Protein 4F0H (pdb70)

Foldseek 3Di:
DQLVVQQEALPDDADLQKKKWKKKFQFDPPDDPSVRLSCLQCVLWVPDDDDDPVCVVDPNNLRGKHFHDWAQDDPDNRIIITMIIHHNVQADAADPVRVCCSNVNDSQVDDRTPAMETQAMARRLVSLVSFQFALQFLVNVCVVFVHDLFAAAEEDPPLDQDELQRSLVLQLLQLLLAHQEYERDQPDAADVNYGQPSNLVSNLVSQVVSCVNHVTRHAYARELEDQDLVSSVVNVVVCLVSPGQEYEYECVVDQVSLLVVSVVCSVRNHAYEYEDPPVCVAQPDPGHHYHVLNVLLSNRRSHHAEYAQEFCDAPGVDDLLLSVLSQCSQQPQWDDADVSNSRHDTYGSNPRHGHQYEYDHGDELQCLLVRCVRVNGRHYYYYDCQQQVQVVGNSLSNNLNNLSRVLLSVCVVVVDPCNVCVNVSLVVSPVVPSNVSSCVVCVVPD/DQDPDFDQSVPPQADLVRVQVVVVVLVVLQWFKWKFWAAFPPPVPPDGHTQPDTHGPDDHCVVVSVSVVVCCVVCVAIWMKMWTADCPPPGRGTDGIHTNHHHPDFPAWDWDWDQDPDRDTDIDIGGVQVVDPPVPGD

Organism: Galdieria sulphuraria (NCBI:txid130081)

Sequence (584 aa):
PYAKMGYWNPDYQVKDTDVLALFRVTPQPGVDPIEAAAAVAGESSTATWTVVWTDLLTAADLYRAKAYKVDQVPNNPEQYFAYIAYELDLFEEGSIANLTASIIGNVFGFKAVKALRLEDMRLPFAYIKTFQGPATGVILERERLDKFGRPLLGTTKPKLGLSGKNYGRVVYEALKGGLDFVKDDENINSQPFMRWRERYLFVMEAVNKAAAATGEVKGHYLNVTAATMEEMYARAQLAKELGSVIIMIDLVIGYTAIQTMAKWARDNDMMILHLHRAGNSTYSRQKNHGMMNFRVICKWMRMMAGVDHIHAGTVVGKLEGDPIITRGFYKTLLLPKLERNLQEGLFFDMDWASLRKVMPVASGGIHAGQMHQLIHYLGEDVVLQFGGGTIGHPDGIQSGATANRVALEAMILARNENRDFLTEGPEILREAAKNGALRTALDLWKDITMRITQGTFSFLPDLTDEQIKKQIDYMISKKLAIGIEYTNDIHPRNSFWEMWGLPLFEVTDPAPVLFEINACRKAKSNFYIKVVGFSSERGIESTIISFIVNRPKHEPGFNLIRQEDKSRSIKYSIQAYETYKPEDQRY

Nearest PDB structures (foldseek):
  4f0h-assembly1_A  TM=1.002E+00  e=2.678E-92  Galdieria sulphuraria
  8bdb-assembly1_M  TM=9.940E-01  e=6.859E-79  Griffithsia monilis
  8bdb-assembly1_A  TM=9.940E-01  e=2.343E-78  Griffithsia monilis
  5oya-assembly1_E  TM=9.936E-01  e=2.549E-76  Chaetoceros socialis
  5n9z-assembly1_H  TM=9.935E-01  e=4.455E-76  Thalassiosira hyalina

Solvent-accessible surface area: 24991 Å² total

InterPro domains:
  IPR000685 Ribulose bisphosphate carboxylase, large subunit, C-terminal [PF00016] (164-470)
  IPR017443 Ribulose bisphosphate carboxylase, large subunit, ferrodoxin-like N-terminal [PF02788] (33-153)
  IPR020878 Ribulose bisphosphate carboxylase, large chain, active site [PS00157] (205-213)
  IPR020888 Ribulose bisphosphate carboxylase large subunit, type I [MF_01338] (17-483)
  IPR020888 Ribulose bisphosphate carboxylase large subunit, type I [cd08212] (32-481)
  IPR033966 RuBisCO [PTHR42704] (21-481)
  IPR033966 RuBisCO [SFLDS00014] (21-472)
  IPR036376 Ribulose bisphosphate carboxylase, large subunit, C-terminal domain superfamily [G3DSA:3.20.20.110] (159-488)
  IPR036376 Ribulose bisphosphate carboxylase, large subunit, C-terminal domain superfamily [SSF51649] (159-485)
  IPR036422 RuBisCO large subunit, N-terminal domain superfamily [G3DSA:3.30.70.150] (16-156)
  IPR036422 RuBisCO large subunit, N-terminal domain superfamily [SSF54966] (17-158)

Structure (mmCIF, N/CA/C/O backbone):
data_4F0H
#
_entry.id   4F0H
#
_cell.length_a   136.440
_cell.length_b   136.440
_cell.length_c   121.670
_cell.angle_alpha   90.00
_cell.angle_beta   90.00
_cell.angle_gamma   90.00
#
_symmetry.space_group_name_H-M   'I 4 2 2'
#
loop_
_entity.id
_entity.type
_entity.pdbx_description
1 polymer 'Ribulose bisphosphate carboxylase large chain'
2 polymer 'Ribulose bisphosphate carboxylase small chain'
3 non-polymer 'OXYGEN MOLECULE'
4 non-polymer 'PHOSPHATE ION'
5 water water
#
loop_
_atom_site.group_PDB
_atom_site.id
_atom_site.type_symbol
_atom_site.label_atom_id
_atom_site.label_alt_id
_atom_site.label_comp_id
_atom_site.label_asym_id
_atom_site.label_entity_id
_atom_site.label_seq_id
_atom_site.pdbx_PDB_ins_code
_atom_site.Cartn_x
_atom_site.Cartn_y
_atom_site.Cartn_z
_atom_site.occupancy
_atom_site.B_iso_or_equiv
_atom_site.auth_seq_id
_atom_site.auth_comp_id
_atom_site.auth_asym_id
_atom_site.auth_atom_id
_atom_site.pdbx_PDB_model_num
ATOM 1 N N . PRO A 1 27 ? 18.254 54.186 -22.797 1.00 53.35 27 PRO A N 1
ATOM 2 C CA . PRO A 1 27 ? 17.690 52.844 -22.682 1.00 53.37 27 PRO A CA 1
ATOM 3 C C . PRO A 1 27 ? 18.564 51.908 -21.783 1.00 53.24 27 PRO A C 1
ATOM 4 O O . PRO A 1 27 ? 19.115 50.895 -22.257 1.00 50.82 27 PRO A O 1
ATOM 8 N N . TYR A 1 28 ? 18.669 52.246 -20.493 1.00 51.56 28 TYR A N 1
ATOM 9 C CA . TYR A 1 28 ? 19.634 51.581 -19.613 1.00 49.67 28 TYR A CA 1
ATOM 10 C C . TYR A 1 28 ? 19.310 50.171 -19.219 1.00 49.67 28 TYR A C 1
ATOM 11 O O . TYR A 1 28 ? 20.210 49.351 -19.134 1.00 49.06 28 TYR A O 1
ATOM 20 N N . ALA A 1 29 ? 18.050 49.891 -18.904 1.00 51.47 29 ALA A N 1
ATOM 21 C CA . ALA A 1 29 ? 17.682 48.537 -18.506 1.00 53.36 29 ALA A CA 1
ATOM 22 C C . ALA A 1 29 ? 17.975 47.509 -19.632 1.00 55.69 29 ALA A C 1
ATOM 23 O O . ALA A 1 29 ? 18.325 46.348 -19.356 1.00 54.71 29 ALA A O 1
ATOM 25 N N . LYS A 1 30 ? 17.880 47.950 -20.892 1.00 57.81 30 LYS A N 1
ATOM 26 C CA . LYS A 1 30 ? 18.193 47.083 -22.040 1.00 58.58 30 LYS A CA 1
ATOM 27 C C . LYS A 1 30 ? 19.679 47.066 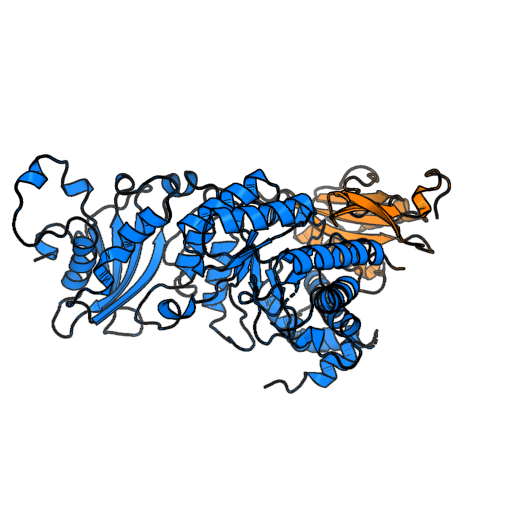-22.450 1.00 59.58 30 LYS A C 1
ATOM 28 O O . LYS A 1 30 ? 20.098 46.211 -23.248 1.00 60.58 30 LYS A O 1
ATOM 34 N N . MET A 1 31 ? 20.469 47.989 -21.895 1.00 57.64 31 MET A N 1
ATOM 35 C CA . MET A 1 31 ? 21.885 48.140 -22.253 1.00 55.15 31 MET A CA 1
ATOM 36 C C . MET A 1 31 ? 22.839 47.285 -21.379 1.00 52.87 31 MET A C 1
ATOM 37 O O . MET A 1 31 ? 24.071 47.334 -21.543 1.00 52.41 31 MET A O 1
ATOM 42 N N . GLY A 1 32 ? 22.267 46.493 -20.469 1.00 49.92 32 GLY A N 1
ATOM 43 C CA . GLY A 1 32 ? 23.051 45.624 -19.575 1.00 48.05 32 GLY A CA 1
ATOM 44 C C . GLY A 1 32 ? 23.191 46.128 -18.132 1.00 47.25 32 GLY A C 1
ATOM 45 O O . GLY A 1 32 ? 23.843 45.486 -17.291 1.00 48.93 32 GLY A O 1
ATOM 46 N N . TYR A 1 33 ? 22.588 47.272 -17.811 1.00 41.14 33 TYR A N 1
ATOM 47 C CA . TYR A 1 33 ? 22.858 47.862 -16.492 1.00 37.32 33 TYR A CA 1
ATOM 48 C C . TYR A 1 33 ? 21.893 47.411 -15.436 1.00 34.87 33 TYR A C 1
ATOM 49 O O . TYR A 1 33 ? 22.082 47.729 -14.271 1.00 30.07 33 TYR A O 1
ATOM 58 N N . TRP A 1 34 ? 20.864 46.675 -15.852 1.00 33.60 34 TRP A N 1
ATOM 59 C CA . TRP A 1 34 ? 19.937 46.054 -14.903 1.00 31.12 34 TRP A CA 1
ATOM 60 C C . TRP A 1 34 ? 20.124 44.538 -15.038 1.00 31.46 34 TRP A C 1
ATOM 61 O O . TRP A 1 34 ? 20.084 43.982 -16.151 1.00 31.44 34 TRP A O 1
ATOM 72 N N . ASN A 1 35 ? 20.382 43.876 -13.924 1.00 27.15 35 ASN A N 1
ATOM 73 C CA . ASN A 1 35 ? 20.559 42.428 -13.910 1.00 29.57 35 ASN A CA 1
ATOM 74 C C . ASN A 1 35 ? 20.111 41.824 -12.583 1.00 28.32 35 ASN A C 1
ATOM 75 O O . ASN A 1 35 ? 20.903 41.700 -11.658 1.00 31.73 35 ASN A O 1
ATOM 80 N N . PRO A 1 36 ? 18.830 41.472 -12.467 1.00 27.96 36 PRO A N 1
ATOM 81 C CA . PRO A 1 36 ? 18.384 40.957 -11.190 1.00 23.22 36 PRO A CA 1
ATOM 82 C C . PRO A 1 36 ? 18.984 39.621 -10.985 1.00 24.69 36 PRO A C 1
ATOM 83 O O . PRO A 1 36 ? 18.847 39.040 -9.912 1.00 25.24 36 PRO A O 1
ATOM 87 N N . ASP A 1 37 ? 19.677 39.107 -11.982 1.00 27.24 37 ASP A N 1
ATOM 88 C CA . ASP A 1 37 ? 20.269 37.786 -11.755 1.00 30.35 37 ASP A CA 1
ATOM 89 C C . ASP A 1 37 ? 21.701 37.864 -11.273 1.00 31.36 37 ASP A C 1
ATOM 90 O O . ASP A 1 37 ? 22.178 36.931 -10.614 1.00 32.28 37 ASP A O 1
ATOM 95 N N . TYR A 1 38 ? 22.364 38.985 -11.559 1.00 25.25 38 TYR A N 1
ATOM 96 C CA . TYR A 1 38 ? 23.749 39.160 -11.183 1.00 22.02 38 TYR A CA 1
ATOM 97 C C . TYR A 1 38 ? 24.056 38.565 -9.821 1.00 20.83 38 TYR A C 1
ATOM 98 O O . TYR A 1 38 ? 23.334 38.797 -8.860 1.00 23.72 38 TYR A O 1
ATOM 107 N N . GLN A 1 39 ? 25.150 37.828 -9.727 1.00 19.65 39 GLN A N 1
ATOM 108 C CA . GLN A 1 39 ? 25.586 37.246 -8.452 1.00 21.35 39 GLN A CA 1
ATOM 109 C C . GLN A 1 39 ? 26.688 38.076 -7.758 1.00 19.59 39 GLN A C 1
ATOM 110 O O . GLN A 1 39 ? 27.821 38.155 -8.249 1.00 18.37 39 GLN A O 1
ATOM 116 N N . VAL A 1 40 ? 26.415 38.629 -6.587 1.00 18.78 40 VAL A N 1
ATOM 117 C CA . VAL A 1 40 ? 27.420 39.536 -6.022 1.00 20.11 40 VAL A CA 1
ATOM 118 C C . VAL A 1 40 ? 28.633 38.761 -5.524 1.00 18.12 40 VAL A C 1
ATOM 119 O O . VAL A 1 40 ? 28.479 37.671 -4.971 1.00 19.97 40 VAL A O 1
ATOM 123 N N . LYS A 1 41 ? 29.839 39.287 -5.780 1.00 15.84 41 LYS A N 1
ATOM 124 C CA . LYS A 1 41 ? 31.053 38.626 -5.359 1.00 10.70 41 LYS A CA 1
ATOM 125 C C . LYS A 1 41 ? 31.574 39.275 -4.066 1.00 12.60 41 LYS A C 1
ATOM 126 O O . LYS A 1 41 ? 31.201 40.406 -3.733 1.00 14.05 41 LYS A O 1
ATOM 132 N N . ASP A 1 42 ? 32.443 38.577 -3.353 1.00 6.71 42 ASP A N 1
ATOM 133 C CA . ASP A 1 42 ? 33.023 39.083 -2.119 1.00 12.78 42 ASP A CA 1
ATOM 134 C C . ASP A 1 42 ? 33.936 40.252 -2.382 1.00 13.99 42 ASP A C 1
ATOM 135 O O . ASP A 1 42 ? 34.224 41.002 -1.474 1.00 13.71 42 ASP A O 1
ATOM 140 N N . THR A 1 43 ? 34.411 40.388 -3.614 1.00 9.91 43 THR A N 1
ATOM 141 C CA . THR A 1 43 ? 35.297 41.476 -3.927 1.00 11.35 43 THR A CA 1
ATOM 142 C C . THR A 1 43 ? 34.541 42.720 -4.434 1.00 8.14 43 THR A C 1
ATOM 143 O O . THR A 1 43 ? 35.181 43.754 -4.703 1.00 7.14 43 THR A O 1
ATOM 147 N N . ASP A 1 44 ? 33.223 42.644 -4.599 1.00 4.09 44 ASP A N 1
ATOM 148 C CA . ASP A 1 44 ? 32.513 43.741 -5.302 1.00 7.13 44 ASP A CA 1
ATOM 149 C C . ASP A 1 44 ? 32.324 44.879 -4.287 1.00 6.97 44 ASP A C 1
ATOM 150 O O . ASP A 1 44 ? 32.074 44.611 -3.093 1.00 6.28 44 ASP A O 1
ATOM 155 N N . VAL A 1 45 ? 32.455 46.130 -4.735 1.00 9.39 45 VAL A N 1
ATOM 156 C CA . VAL A 1 45 ? 31.990 47.298 -3.984 1.00 6.80 45 VAL A CA 1
ATOM 157 C C . VAL A 1 45 ? 30.460 47.456 -4.204 1.00 9.60 45 VAL A C 1
ATOM 158 O O . VAL A 1 45 ? 29.987 47.420 -5.343 1.00 6.51 45 VAL A O 1
ATOM 162 N N . LEU A 1 46 ? 29.671 47.599 -3.137 1.00 4.62 46 LEU A N 1
ATOM 163 C CA . LEU A 1 46 ? 28.239 47.641 -3.363 1.00 2.71 46 LEU A CA 1
ATOM 164 C C . LEU A 1 46 ? 27.759 48.942 -2.763 1.00 8.30 46 LEU A C 1
ATOM 165 O O . LEU A 1 46 ? 28.259 49.379 -1.724 1.00 2.66 46 LEU A O 1
ATOM 170 N N . ALA A 1 47 ? 26.853 49.595 -3.464 1.00 8.74 47 ALA A N 1
ATOM 171 C CA . ALA A 1 47 ? 26.259 50.841 -3.006 1.00 9.97 47 ALA A CA 1
ATOM 172 C C . ALA A 1 47 ? 24.740 50.667 -2.872 1.00 7.66 47 ALA A C 1
ATOM 173 O O . ALA A 1 47 ? 24.139 49.912 -3.622 1.00 12.87 47 ALA A O 1
ATOM 175 N N . LEU A 1 48 ? 24.159 51.301 -1.847 1.00 11.24 48 LEU A N 1
ATOM 176 C CA . LEU A 1 48 ? 22.735 51.381 -1.613 1.00 10.43 48 LEU A CA 1
ATOM 177 C C . LEU A 1 48 ? 22.252 52.851 -1.737 1.00 13.31 48 LEU A C 1
ATOM 178 O O . LEU A 1 48 ? 22.634 53.721 -0.970 1.00 16.01 48 LEU A O 1
ATOM 183 N N . PHE A 1 49 ? 21.452 53.113 -2.754 1.00 13.36 49 PHE A N 1
ATOM 184 C CA . PHE A 1 49 ? 21.021 54.483 -3.058 1.00 11.73 49 PHE A CA 1
ATOM 185 C C . PHE A 1 49 ? 19.568 54.547 -2.730 1.00 14.51 49 PHE A C 1
ATOM 186 O O . PHE A 1 49 ? 18.833 53.594 -2.996 1.00 11.80 49 PHE A O 1
ATOM 194 N N . ARG A 1 50 ? 19.137 55.679 -2.178 1.00 14.69 50 ARG A N 1
ATOM 195 C CA . ARG A 1 50 ? 17.756 55.918 -1.992 1.00 16.27 50 ARG A CA 1
ATOM 196 C C . ARG A 1 50 ? 17.327 56.752 -3.189 1.00 18.49 50 ARG A C 1
ATOM 197 O O . ARG A 1 50 ? 17.777 57.882 -3.356 1.00 15.28 50 ARG A O 1
ATOM 205 N N . VAL A 1 51 ? 16.459 56.185 -4.012 1.00 18.22 51 VAL A N 1
ATOM 206 C CA . VAL A 1 51 ? 16.137 56.758 -5.340 1.00 21.55 51 VAL A CA 1
ATOM 207 C C . VAL A 1 51 ? 14.723 57.289 -5.446 1.00 19.52 51 VAL A C 1
ATOM 208 O O . VAL A 1 51 ? 13.770 56.621 -5.031 1.00 20.21 51 VAL A O 1
ATOM 212 N N . THR A 1 52 ? 14.594 58.514 -5.941 1.00 23.66 52 THR A N 1
ATOM 213 C CA . THR A 1 52 ? 13.274 59.121 -6.179 1.00 24.21 52 THR A CA 1
ATOM 214 C C . THR A 1 52 ? 13.119 59.442 -7.660 1.00 24.84 52 THR A C 1
ATOM 215 O O . THR A 1 52 ? 13.496 60.530 -8.115 1.00 23.03 52 THR A O 1
ATOM 219 N N . PRO A 1 53 ? 12.509 58.514 -8.392 1.00 27.11 53 PRO A N 1
ATOM 220 C CA . PRO A 1 53 ? 12.347 58.654 -9.831 1.00 29.77 53 PRO A CA 1
ATOM 221 C C . PRO A 1 53 ? 11.466 59.871 -10.230 1.00 30.67 53 PRO A C 1
ATOM 222 O O . PRO A 1 53 ? 10.710 60.424 -9.413 1.00 29.12 53 PRO A O 1
ATOM 226 N N . GLN A 1 54 ? 11.615 60.290 -11.476 1.00 33.41 54 GLN A N 1
ATOM 227 C CA . GLN A 1 54 ? 10.838 61.369 -12.038 1.00 34.97 54 GLN A CA 1
ATOM 228 C C . GLN A 1 54 ? 9.442 60.787 -12.238 1.00 36.99 54 GLN A C 1
ATOM 229 O O . GLN A 1 54 ? 9.331 59.595 -12.553 1.00 33.19 54 GLN A O 1
ATOM 235 N N . PRO A 1 55 ? 8.379 61.614 -12.045 1.00 39.22 55 PRO A N 1
ATOM 236 C CA . PRO A 1 55 ? 6.968 61.182 -11.994 1.00 40.12 55 PRO A CA 1
ATOM 237 C C . PRO A 1 55 ? 6.608 60.040 -12.934 1.00 39.68 55 PRO A C 1
ATOM 238 O O . PRO A 1 55 ? 5.903 59.102 -12.528 1.00 43.21 55 PRO A O 1
ATOM 242 N N . GLY A 1 56 ? 7.102 60.086 -14.162 1.00 38.15 56 GLY A N 1
ATOM 243 C CA . GLY A 1 56 ? 6.770 59.039 -15.104 1.00 38.80 56 GLY A CA 1
ATOM 244 C C . GLY A 1 56 ? 7.639 57.800 -15.113 1.00 43.30 56 GLY A C 1
ATOM 245 O O . GLY A 1 56 ? 7.157 56.710 -15.460 1.00 44.07 56 GLY A O 1
ATOM 246 N N . VAL A 1 57 ? 8.914 57.937 -14.728 1.00 43.31 57 VAL A N 1
ATOM 247 C CA . VAL A 1 57 ? 9.901 56.885 -14.979 1.00 42.59 57 VAL A CA 1
ATOM 248 C C . VAL A 1 57 ? 9.837 55.689 -14.029 1.00 41.06 57 VAL A C 1
ATOM 249 O O . VAL A 1 57 ? 9.559 55.834 -12.845 1.00 43.89 57 VAL A O 1
ATOM 253 N N . ASP A 1 58 ? 10.073 54.504 -14.574 1.00 37.75 58 ASP A N 1
ATOM 254 C CA . ASP A 1 58 ? 9.938 53.246 -13.860 1.00 37.91 58 ASP A CA 1
ATOM 255 C C . ASP A 1 58 ? 11.111 53.048 -12.887 1.00 38.33 58 ASP A C 1
ATOM 256 O O . ASP A 1 58 ? 12.247 53.427 -13.180 1.00 39.84 58 ASP A O 1
ATOM 261 N N . PRO A 1 59 ? 10.839 52.457 -11.726 1.00 34.64 59 PRO A N 1
ATOM 262 C CA . PRO A 1 59 ? 11.881 52.182 -10.731 1.00 35.71 59 PRO A CA 1
ATOM 263 C C . PRO A 1 59 ? 13.111 51.473 -11.295 1.00 34.68 59 PRO A C 1
ATOM 264 O O . PRO A 1 59 ? 14.230 51.966 -11.139 1.00 31.41 59 PRO A O 1
ATOM 268 N N . ILE A 1 60 ? 12.905 50.331 -11.939 1.00 34.86 60 ILE A N 1
ATOM 269 C CA . ILE A 1 60 ? 13.989 49.629 -12.608 1.00 33.07 60 ILE A CA 1
ATOM 270 C C . ILE A 1 60 ? 14.762 50.524 -13.611 1.00 33.91 60 ILE A C 1
ATOM 271 O O . ILE A 1 60 ? 16.007 50.460 -13.740 1.00 27.15 60 ILE A O 1
ATOM 276 N N . GLU A 1 61 ? 14.043 51.388 -14.314 1.00 32.54 61 GLU A N 1
ATOM 277 C CA . GLU A 1 61 ? 14.740 52.253 -15.258 1.00 31.26 61 GLU A CA 1
ATOM 278 C C . GLU A 1 61 ? 15.583 53.297 -14.531 1.00 28.80 61 GLU A C 1
ATOM 279 O O . GLU A 1 61 ? 16.698 53.635 -14.956 1.00 28.85 61 GLU A O 1
ATOM 285 N N . ALA A 1 62 ? 15.038 53.815 -13.438 1.00 28.07 62 ALA A N 1
ATOM 286 C CA . ALA A 1 62 ? 15.758 54.733 -12.538 1.00 28.96 62 ALA A CA 1
ATOM 287 C C . ALA A 1 62 ? 17.054 54.090 -11.988 1.00 27.94 62 ALA A C 1
ATOM 288 O O . ALA A 1 62 ? 18.153 54.682 -12.033 1.00 30.11 62 ALA A O 1
ATOM 290 N N . ALA A 1 63 ? 16.912 52.879 -11.483 1.00 23.82 63 ALA A N 1
ATOM 291 C CA . ALA A 1 63 ? 18.012 52.159 -10.901 1.00 25.33 63 ALA A CA 1
ATOM 292 C C . ALA A 1 63 ? 19.117 51.951 -11.949 1.00 24.96 63 ALA A C 1
ATOM 293 O O . ALA A 1 63 ? 20.291 52.325 -11.753 1.00 26.57 63 ALA A O 1
ATOM 295 N N . ALA A 1 64 ? 18.734 51.368 -13.079 1.00 24.84 64 ALA A N 1
ATOM 296 C CA . ALA A 1 64 ? 19.667 51.141 -14.179 1.00 21.53 64 ALA A CA 1
ATOM 297 C C . ALA A 1 64 ? 20.342 52.457 -14.630 1.00 22.32 64 ALA A C 1
ATOM 298 O O . ALA A 1 64 ? 21.541 52.487 -14.968 1.00 25.17 64 ALA A O 1
ATOM 300 N N . ALA A 1 65 ? 19.581 53.537 -14.671 1.00 20.59 65 ALA A N 1
ATOM 301 C CA . ALA A 1 65 ? 20.148 54.810 -15.054 1.00 21.83 65 ALA A CA 1
ATOM 302 C C . ALA A 1 65 ? 21.286 55.240 -14.104 1.00 21.08 65 ALA A C 1
ATOM 303 O O . ALA A 1 65 ? 22.316 55.762 -14.547 1.00 24.52 65 ALA A O 1
ATOM 305 N N . VAL A 1 66 ? 21.084 55.045 -12.806 1.00 20.20 66 VAL A N 1
ATOM 306 C CA . VAL A 1 66 ? 22.098 55.415 -11.825 1.00 18.42 66 VAL A CA 1
ATOM 307 C C . VAL A 1 66 ? 23.351 54.550 -11.990 1.00 17.45 66 VAL A C 1
ATOM 308 O O . VAL A 1 66 ? 24.471 55.069 -11.894 1.00 19.91 66 VAL A O 1
ATOM 312 N N . ALA A 1 67 ? 23.177 53.260 -12.260 1.00 18.39 67 ALA A N 1
ATOM 313 C CA . ALA A 1 67 ? 24.325 52.338 -12.505 1.00 22.30 67 ALA A CA 1
ATOM 314 C C . ALA A 1 67 ? 25.095 52.764 -13.725 1.00 23.04 67 ALA A C 1
ATOM 315 O O . ALA A 1 67 ? 26.300 52.974 -13.650 1.00 22.71 67 ALA A O 1
ATOM 317 N N . GLY A 1 68 ? 24.364 52.899 -14.834 1.00 26.43 68 GLY A N 1
ATOM 318 C CA . GLY A 1 68 ? 24.869 53.306 -16.135 1.00 27.82 68 GLY A CA 1
ATOM 319 C C . GLY A 1 68 ? 25.570 54.633 -16.056 1.00 33.76 68 GLY A C 1
ATOM 320 O O . GLY A 1 68 ? 26.733 54.744 -16.441 1.00 34.67 68 GLY A O 1
ATOM 321 N N . GLU A 1 69 ? 24.901 55.631 -15.502 1.00 37.68 69 GLU A N 1
ATOM 322 C CA . GLU A 1 69 ? 25.446 57.001 -15.502 1.00 43.14 69 GLU A CA 1
ATOM 323 C C . GLU A 1 69 ? 26.730 57.166 -14.695 1.00 44.29 69 GLU A C 1
ATOM 324 O O . GLU A 1 69 ? 27.502 58.130 -14.891 1.00 44.37 69 GLU A O 1
ATOM 330 N N . SER A 1 70 ? 26.965 56.232 -13.781 1.00 44.32 70 SER A N 1
ATOM 331 C CA . SER A 1 70 ? 28.191 56.298 -12.977 1.00 44.40 70 SER A CA 1
ATOM 332 C C . SER A 1 70 ? 29.235 55.254 -13.406 1.00 44.36 70 SER A C 1
ATOM 333 O O . SER A 1 70 ? 30.247 55.087 -12.729 1.00 46.54 70 SER A O 1
ATOM 336 N N . SER A 1 71 ? 29.012 54.555 -14.517 1.00 42.27 71 SER A N 1
ATOM 337 C CA . SER A 1 71 ? 30.002 53.567 -14.962 1.00 41.53 71 SER A CA 1
ATOM 338 C C . SER A 1 71 ? 30.364 53.830 -16.397 1.00 44.44 71 SER A C 1
ATOM 339 O O . SER A 1 71 ? 31.149 54.718 -16.676 1.00 47.99 71 SER A O 1
ATOM 342 N N . THR A 1 72 ? 29.779 53.079 -17.309 1.00 47.88 72 THR A N 1
ATOM 343 C CA . THR A 1 72 ? 30.061 53.281 -18.713 1.00 51.73 72 THR A CA 1
ATOM 344 C C . THR A 1 72 ? 28.794 53.832 -19.346 1.00 56.01 72 THR A C 1
ATOM 345 O O . THR A 1 72 ? 27.964 53.106 -19.891 1.00 57.92 72 THR A O 1
ATOM 349 N N . ALA A 1 73 ? 28.634 55.146 -19.217 1.00 61.75 73 ALA A N 1
ATOM 350 C CA . ALA A 1 73 ? 27.361 55.797 -19.544 1.00 64.87 73 ALA A CA 1
ATOM 351 C C . ALA A 1 73 ? 27.383 56.548 -20.873 1.00 66.84 73 ALA A C 1
ATOM 352 O O . ALA A 1 73 ? 27.146 57.754 -20.878 1.00 67.69 73 ALA A O 1
ATOM 354 N N . THR A 1 74 ? 27.659 55.885 -21.998 1.00 69.60 74 THR A N 1
ATOM 355 C CA . THR A 1 74 ? 27.722 56.646 -23.277 1.00 72.04 74 THR A CA 1
ATOM 356 C C . THR A 1 74 ? 26.381 56.613 -24.004 1.00 71.96 74 THR A C 1
ATOM 357 O O . THR A 1 74 ? 25.689 55.594 -23.967 1.00 70.27 74 THR A O 1
ATOM 361 N N . TRP A 1 75 ? 26.029 57.722 -24.665 1.00 72.97 75 TRP A N 1
ATOM 362 C CA . TRP A 1 75 ? 24.652 57.913 -25.188 1.00 72.96 75 TRP A CA 1
ATOM 363 C C . TRP A 1 75 ? 24.361 57.476 -26.663 1.00 72.92 75 TRP A C 1
ATOM 364 O O . TRP A 1 75 ? 23.192 57.391 -27.061 1.00 72.62 75 TRP A O 1
ATOM 375 N N . THR A 1 76 ? 25.414 57.198 -27.446 1.00 72.19 76 THR A N 1
ATOM 376 C CA . THR A 1 76 ? 25.300 56.456 -28.728 1.00 71.36 76 THR A CA 1
ATOM 377 C C . THR A 1 76 ? 26.033 55.103 -28.559 1.00 70.12 76 THR A C 1
ATOM 378 O O . THR A 1 76 ? 26.422 54.737 -27.435 1.00 71.05 76 THR A O 1
ATOM 382 N N . VAL A 1 77 ? 26.199 54.351 -29.651 1.00 66.63 77 VAL A N 1
ATOM 383 C CA . VAL A 1 77 ? 27.061 53.159 -29.638 1.00 61.85 77 VAL A CA 1
ATOM 384 C C . VAL A 1 77 ? 28.531 53.589 -29.896 1.00 57.24 77 VAL A C 1
ATOM 385 O O . VAL A 1 77 ? 28.791 54.489 -30.703 1.00 54.94 77 VAL A O 1
ATOM 389 N N . VAL A 1 78 ? 29.475 52.980 -29.182 1.00 51.45 78 VAL A N 1
ATOM 390 C CA . VAL A 1 78 ? 30.893 53.228 -29.430 1.00 45.59 78 VAL A CA 1
ATOM 391 C C . VAL A 1 78 ? 31.614 51.874 -29.707 1.00 40.79 78 VAL A C 1
ATOM 392 O O . VAL A 1 78 ? 31.440 50.905 -28.961 1.00 42.40 78 VAL A O 1
ATOM 396 N N . TRP A 1 79 ? 32.403 51.803 -30.778 1.00 33.68 79 TRP A N 1
ATOM 397 C CA . TRP A 1 79 ? 33.118 50.560 -31.155 1.00 28.57 79 TRP A CA 1
ATOM 398 C C . TRP A 1 79 ? 34.377 50.344 -30.331 1.00 24.97 79 TRP A C 1
ATOM 399 O O . TRP A 1 79 ? 34.945 49.219 -30.307 1.00 20.09 79 TRP A O 1
ATOM 410 N N . THR A 1 80 ? 34.834 51.422 -29.687 1.00 19.56 80 THR A N 1
ATOM 411 C CA . THR A 1 80 ? 36.034 51.345 -28.851 1.00 16.49 80 THR A CA 1
ATOM 412 C C . THR A 1 80 ? 35.783 50.469 -27.583 1.00 15.47 80 THR A C 1
ATOM 413 O O . THR A 1 80 ? 36.740 49.906 -27.040 1.00 14.20 80 THR A O 1
ATOM 417 N N . ASP A 1 81 ? 34.516 50.357 -27.150 1.00 13.31 81 ASP A N 1
ATOM 418 C CA . ASP A 1 81 ? 34.128 49.410 -26.069 1.00 16.97 81 ASP A CA 1
ATOM 419 C C . ASP A 1 81 ? 34.593 47.994 -26.327 1.00 16.98 81 ASP A C 1
ATOM 420 O O . ASP A 1 81 ? 35.110 47.325 -25.431 1.00 19.53 81 ASP A O 1
ATOM 425 N N . LEU A 1 82 ? 34.440 47.553 -27.576 1.00 13.40 82 LEU A N 1
ATOM 426 C CA . LEU A 1 82 ? 34.838 46.232 -27.957 1.00 12.93 82 LEU A CA 1
ATOM 427 C C . LEU A 1 82 ? 36.313 45.948 -27.927 1.00 10.19 82 LEU A C 1
ATOM 428 O O . LEU A 1 82 ? 36.691 44.776 -28.022 1.00 15.24 82 LEU A O 1
ATOM 433 N N . LEU A 1 83 ? 37.173 46.966 -27.810 1.00 8.23 83 LEU A N 1
ATOM 434 C CA . LEU A 1 83 ? 38.601 46.690 -27.537 1.00 9.16 83 LEU A CA 1
ATOM 435 C C . LEU A 1 83 ? 38.903 46.379 -26.072 1.00 11.10 83 LEU A C 1
ATOM 436 O O . LEU A 1 83 ? 40.082 46.268 -25.698 1.00 10.75 83 LEU A O 1
ATOM 441 N N . THR A 1 84 ? 37.863 46.318 -25.229 1.00 8.95 84 THR A N 1
ATOM 442 C CA . THR A 1 84 ? 38.028 46.048 -23.792 1.00 10.40 84 THR A CA 1
ATOM 443 C C . THR A 1 84 ? 37.085 44.935 -23.337 1.00 11.33 84 THR A C 1
ATOM 444 O O . THR A 1 84 ? 36.129 44.605 -24.071 1.00 6.90 84 THR A O 1
ATOM 448 N N . ALA A 1 85 ? 37.269 44.432 -22.104 1.00 9.49 85 ALA A N 1
ATOM 449 C CA . ALA A 1 85 ? 36.327 43.458 -21.535 1.00 9.31 85 ALA A CA 1
ATOM 450 C C . ALA A 1 85 ? 35.120 44.202 -21.001 1.00 10.97 85 ALA A C 1
ATOM 451 O O . ALA A 1 85 ? 34.978 44.351 -19.779 1.00 11.77 85 ALA A O 1
ATOM 453 N N . ALA A 1 86 ? 34.238 44.691 -21.913 1.00 11.60 86 ALA A N 1
ATOM 454 C CA . ALA A 1 86 ? 33.336 45.815 -21.565 1.00 13.95 86 ALA A CA 1
ATOM 455 C C . ALA A 1 86 ? 32.419 45.577 -20.357 1.00 16.32 86 ALA A C 1
ATOM 456 O O . ALA A 1 86 ? 32.153 46.489 -19.568 1.00 17.50 86 ALA A O 1
ATOM 458 N N . ASP A 1 87 ? 31.982 44.339 -20.183 1.00 17.93 87 ASP A N 1
ATOM 459 C CA . ASP A 1 87 ? 31.069 44.044 -19.129 1.00 20.94 87 ASP A CA 1
ATOM 460 C C . ASP A 1 87 ? 31.640 44.319 -17.729 1.00 19.73 87 ASP A C 1
ATOM 461 O O . ASP A 1 87 ? 30.894 44.688 -16.835 1.00 17.68 87 ASP A O 1
ATOM 466 N N . LEU A 1 88 ? 32.954 44.146 -17.569 1.00 17.37 88 LEU A N 1
ATOM 467 C CA . LEU A 1 88 ? 33.625 44.304 -16.267 1.00 14.19 88 LEU A CA 1
ATOM 468 C C . LEU A 1 88 ? 33.452 45.734 -15.793 1.00 13.17 88 LEU A C 1
ATOM 469 O O . LEU A 1 88 ? 33.324 45.996 -14.585 1.00 18.16 88 LEU A O 1
ATOM 474 N N . TYR A 1 89 ? 33.471 46.681 -16.726 1.00 11.37 89 TYR A N 1
ATOM 475 C CA . TYR A 1 89 ? 33.491 48.095 -16.297 1.00 15.67 89 TYR A CA 1
ATOM 476 C C . TYR A 1 89 ? 32.101 48.706 -16.153 1.00 13.68 89 TYR A C 1
ATOM 477 O O . TYR A 1 89 ? 31.984 49.888 -15.921 1.00 16.85 89 TYR A O 1
ATOM 486 N N . ARG A 1 90 ? 31.066 47.889 -16.323 1.00 15.82 90 ARG A N 1
ATOM 487 C CA . ARG A 1 90 ? 29.687 48.305 -16.130 1.00 17.45 90 ARG A CA 1
ATOM 488 C C . ARG A 1 90 ? 29.227 48.060 -14.719 1.00 15.40 90 ARG A C 1
ATOM 489 O O . ARG A 1 90 ? 29.217 46.931 -14.305 1.00 14.33 90 ARG A O 1
ATOM 497 N N . ALA A 1 91 ? 28.765 49.087 -14.014 1.00 14.88 91 ALA A N 1
ATOM 498 C CA . ALA A 1 91 ? 28.066 48.854 -12.774 1.00 12.24 91 ALA A CA 1
ATOM 499 C C . ALA A 1 91 ? 26.745 48.097 -13.071 1.00 15.26 91 ALA A C 1
ATOM 500 O O . ALA A 1 91 ? 26.165 48.207 -14.165 1.00 9.86 91 ALA A O 1
ATOM 502 N N . LYS A 1 92 ? 26.245 47.348 -12.101 1.00 13.99 92 LYS A N 1
ATOM 503 C CA . LYS A 1 92 ? 25.045 46.564 -12.327 1.00 16.90 92 LYS A CA 1
ATOM 504 C C . LYS A 1 92 ? 24.054 46.836 -11.240 1.00 18.28 92 LYS A C 1
ATOM 505 O O . LYS A 1 92 ? 24.348 46.608 -10.069 1.00 17.82 92 LYS A O 1
ATOM 511 N N . ALA A 1 93 ? 22.882 47.329 -11.625 1.00 18.95 93 ALA A N 1
ATOM 512 C CA . ALA A 1 93 ? 21.777 47.453 -10.687 1.00 17.89 93 ALA A CA 1
ATOM 513 C C . ALA A 1 93 ? 21.186 46.057 -10.594 1.00 18.89 93 ALA A C 1
ATOM 514 O O . ALA A 1 93 ? 20.779 45.492 -11.616 1.00 19.83 93 ALA A O 1
ATOM 516 N N . TYR A 1 94 ? 21.218 45.464 -9.401 1.00 18.32 94 TYR A N 1
ATOM 517 C CA . TYR A 1 94 ? 20.792 44.069 -9.246 1.00 17.44 94 TYR A CA 1
ATOM 518 C C . TYR A 1 94 ? 19.592 43.787 -8.299 1.00 19.23 94 TYR A C 1
ATOM 519 O O . TYR A 1 94 ? 19.142 42.624 -8.217 1.00 22.10 94 TYR A O 1
ATOM 528 N N . LYS A 1 95 ? 19.078 44.810 -7.605 1.00 19.21 95 LYS A N 1
ATOM 529 C CA . LYS A 1 95 ? 17.877 44.657 -6.796 1.00 19.77 95 LYS A CA 1
ATOM 530 C C . LYS A 1 95 ? 17.266 46.002 -6.538 1.00 20.88 95 LYS A C 1
ATOM 531 O O . LYS A 1 95 ? 18.000 46.939 -6.224 1.00 18.88 95 LYS A O 1
ATOM 537 N N . VAL A 1 96 ? 15.934 46.122 -6.663 1.00 19.57 96 VAL A N 1
ATOM 538 C CA . VAL A 1 96 ? 15.225 47.334 -6.222 1.00 24.19 96 VAL A CA 1
ATOM 539 C C . VAL A 1 96 ? 14.105 47.007 -5.244 1.00 29.06 96 VAL A C 1
ATOM 540 O O . VAL A 1 96 ? 13.328 46.087 -5.504 1.00 34.43 96 VAL A O 1
ATOM 544 N N . ASP A 1 97 ? 14.004 47.720 -4.122 1.00 29.67 97 ASP A N 1
ATOM 545 C CA . ASP A 1 97 ? 12.820 47.597 -3.273 1.00 30.93 97 ASP A CA 1
ATOM 546 C C . ASP A 1 97 ? 12.235 48.956 -3.005 1.00 32.74 97 ASP A C 1
ATOM 547 O O . ASP A 1 97 ? 12.952 49.928 -2.869 1.00 32.25 97 ASP A O 1
ATOM 552 N N . GLN A 1 98 ? 10.911 49.020 -2.949 1.00 36.04 98 GLN A N 1
ATOM 553 C CA . GLN A 1 98 ? 10.191 50.241 -2.576 1.00 39.34 98 GLN A CA 1
ATOM 554 C C . GLN A 1 98 ? 10.436 50.488 -1.077 1.00 37.41 98 GLN A C 1
ATOM 555 O O . GLN A 1 98 ? 10.509 49.530 -0.335 1.00 37.26 98 GLN A O 1
ATOM 561 N N . VAL A 1 99 ? 10.622 51.730 -0.617 1.00 35.96 99 VAL A N 1
ATOM 562 C CA . VAL A 1 99 ? 10.990 51.879 0.789 1.00 36.48 99 VAL A CA 1
ATOM 563 C C . VAL A 1 99 ? 9.749 51.778 1.633 1.00 38.07 99 VAL A C 1
ATOM 564 O O . VAL A 1 99 ? 8.741 52.352 1.287 1.00 37.88 99 VAL A O 1
ATOM 568 N N . PRO A 1 100 ? 9.816 50.977 2.701 1.00 41.83 100 PRO A N 1
ATOM 569 C CA . PRO A 1 100 ? 8.825 50.756 3.731 1.00 44.94 100 PRO A CA 1
ATOM 570 C C . PRO A 1 100 ? 7.724 51.803 3.742 1.00 48.13 100 PRO A C 1
ATOM 571 O O . PRO A 1 100 ? 6.590 51.518 3.359 1.00 51.10 100 PRO A O 1
ATOM 575 N N . ASN A 1 101 ? 7.996 53.020 4.157 1.00 49.71 101 ASN A N 1
ATOM 576 C CA . ASN A 1 101 ? 6.813 53.847 4.264 1.00 52.89 101 ASN A CA 1
ATOM 577 C C . ASN A 1 101 ? 6.565 54.882 3.202 1.00 52.20 101 ASN A C 1
ATOM 578 O O . ASN A 1 101 ? 5.583 55.603 3.268 1.00 53.37 101 ASN A O 1
ATOM 583 N N . ASN A 1 102 ? 7.423 54.952 2.206 1.00 51.10 102 ASN A N 1
ATOM 584 C CA . ASN A 1 102 ? 7.217 55.973 1.219 1.00 49.34 102 ASN A CA 1
ATOM 585 C C . ASN A 1 102 ? 7.177 55.409 -0.193 1.00 49.09 102 ASN A C 1
ATOM 586 O O . ASN A 1 102 ? 8.223 55.178 -0.802 1.00 49.24 102 ASN A O 1
ATOM 591 N N . PRO A 1 103 ? 5.955 55.212 -0.723 1.00 47.51 103 PRO A N 1
ATOM 592 C CA . PRO A 1 103 ? 5.706 54.614 -2.021 1.00 44.99 103 PRO A CA 1
ATOM 593 C C . PRO A 1 103 ? 6.503 55.255 -3.141 1.00 41.85 103 PRO A C 1
ATOM 594 O O . PRO A 1 103 ? 6.863 54.569 -4.083 1.00 43.02 103 PRO A O 1
ATOM 598 N N . GLU A 1 104 ? 6.798 56.547 -3.045 1.00 39.47 104 GLU A N 1
ATOM 599 C CA . GLU A 1 104 ? 7.547 57.207 -4.128 1.00 38.31 104 GLU A CA 1
ATOM 600 C C . GLU A 1 104 ? 9.094 57.053 -4.116 1.00 33.86 104 GLU A C 1
ATOM 601 O O . GLU A 1 104 ? 9.792 57.705 -4.920 1.00 31.73 104 GLU A O 1
ATOM 607 N N . GLN A 1 105 ? 9.603 56.212 -3.209 1.00 27.65 105 GLN A N 1
ATOM 608 C CA . GLN A 1 105 ? 11.053 55.979 -3.064 1.00 24.41 105 GLN A CA 1
ATOM 609 C C . GLN A 1 105 ? 11.402 54.515 -3.154 1.00 23.48 105 GLN A C 1
ATOM 610 O O . GLN A 1 105 ? 10.643 53.655 -2.699 1.00 22.93 105 GLN A O 1
ATOM 616 N N . TYR A 1 106 ? 12.570 54.242 -3.732 1.00 21.26 106 TYR A N 1
ATOM 617 C CA . TYR A 1 106 ? 13.066 52.890 -3.916 1.00 23.72 106 TYR A CA 1
ATOM 618 C C . TYR A 1 106 ? 14.496 52.834 -3.401 1.00 22.27 106 TYR A C 1
ATOM 619 O O . TYR A 1 106 ? 15.224 53.835 -3.474 1.00 22.91 106 TYR A O 1
ATOM 628 N N . PHE A 1 107 ? 14.873 51.669 -2.892 1.00 18.96 107 PHE A N 1
ATOM 629 C CA . PHE A 1 107 ? 16.239 51.352 -2.509 1.00 19.56 107 PHE A CA 1
ATOM 630 C C . PHE A 1 107 ? 16.863 50.594 -3.648 1.00 22.63 107 PHE A C 1
ATOM 631 O O . PHE A 1 107 ? 16.377 49.506 -4.016 1.00 19.24 107 PHE A O 1
ATOM 639 N N . ALA A 1 108 ? 17.916 51.168 -4.243 1.00 20.62 108 ALA A N 1
ATOM 640 C CA . ALA A 1 108 ? 18.554 50.499 -5.353 1.00 16.12 108 ALA A CA 1
ATOM 641 C C . ALA A 1 108 ? 19.960 49.969 -5.004 1.00 17.00 108 ALA A C 1
ATOM 642 O O . ALA A 1 108 ? 20.836 50.720 -4.482 1.00 16.37 108 ALA A O 1
ATOM 644 N N . TYR A 1 109 ? 20.170 48.678 -5.277 1.00 11.56 109 TYR A N 1
ATOM 645 C CA . TYR A 1 109 ? 21.427 48.055 -4.947 1.00 12.79 109 TYR A CA 1
ATOM 646 C C . TYR A 1 109 ? 22.244 47.925 -6.215 1.00 13.23 109 TYR A C 1
ATOM 647 O O . TYR A 1 109 ? 21.792 47.341 -7.194 1.00 15.37 109 TYR A O 1
ATOM 656 N N . ILE A 1 110 ? 23.456 48.454 -6.170 1.00 11.70 110 ILE A N 1
ATOM 657 C CA . ILE A 1 110 ? 24.358 48.468 -7.325 1.00 9.84 110 ILE A CA 1
ATOM 658 C C . ILE A 1 110 ? 25.717 47.884 -6.946 1.00 8.85 110 ILE A C 1
ATOM 659 O O . ILE A 1 110 ? 26.241 48.203 -5.848 1.00 7.69 110 ILE A O 1
ATOM 664 N N . ALA A 1 111 ? 26.305 47.141 -7.879 1.00 2.45 111 ALA A N 1
ATOM 665 C CA . ALA A 1 111 ? 27.568 46.454 -7.667 1.00 6.17 111 ALA A CA 1
ATOM 666 C C . ALA A 1 111 ? 28.588 47.006 -8.642 1.00 8.68 111 ALA A C 1
ATOM 667 O O . ALA A 1 111 ? 28.223 47.328 -9.786 1.00 5.79 111 ALA A O 1
ATOM 669 N N . TYR A 1 112 ? 29.823 47.209 -8.181 1.00 5.86 112 TYR A N 1
ATOM 670 C CA . TYR A 1 112 ? 30.954 47.669 -9.022 1.00 8.53 112 TYR A CA 1
ATOM 671 C C . TYR A 1 112 ? 32.111 46.700 -8.801 1.00 7.81 112 TYR A C 1
ATOM 672 O O . TYR A 1 112 ? 32.397 46.286 -7.666 1.00 7.41 112 TYR A O 1
ATOM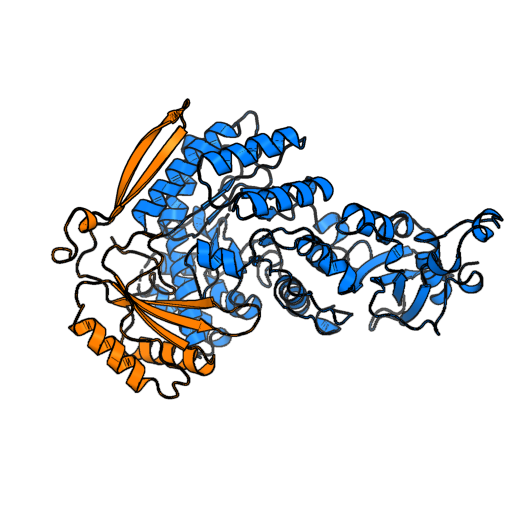 681 N N . GLU A 1 113 ? 32.712 46.293 -9.894 1.00 5.73 113 GLU A N 1
ATOM 682 C CA . GLU A 1 113 ? 33.918 45.476 -9.876 1.00 10.12 113 GLU A CA 1
ATOM 683 C C . GLU A 1 113 ? 35.067 46.090 -9.111 1.00 7.91 113 GLU A C 1
ATOM 684 O O . GLU A 1 113 ? 35.393 47.258 -9.326 1.00 9.17 113 GLU A O 1
ATOM 690 N N . LEU A 1 114 ? 35.758 45.286 -8.299 1.00 6.19 114 LEU A N 1
ATOM 691 C CA . LEU A 1 114 ? 36.866 45.851 -7.522 1.00 5.16 114 LEU A CA 1
ATOM 692 C C . LEU A 1 114 ? 37.912 46.555 -8.418 1.00 1.92 114 LEU A C 1
ATOM 693 O O . LEU A 1 114 ? 38.498 47.588 -8.022 1.00 7.09 114 LEU A O 1
ATOM 698 N N . ASP A 1 115 ? 38.112 46.057 -9.622 1.00 3.21 115 ASP A N 1
ATOM 699 C CA . ASP A 1 115 ? 39.145 46.601 -10.526 1.00 6.04 115 ASP A CA 1
ATOM 700 C C . ASP A 1 115 ? 38.898 48.015 -11.025 1.00 4.53 115 ASP A C 1
ATOM 701 O O . ASP A 1 115 ? 39.798 48.671 -11.541 1.00 5.61 115 ASP A O 1
ATOM 706 N N . LEU A 1 116 ? 37.683 48.505 -10.859 1.00 3.74 116 LEU A N 1
ATOM 707 C CA . LEU A 1 116 ? 37.413 49.857 -11.242 1.00 6.60 116 LEU A CA 1
ATOM 708 C C . LEU A 1 116 ? 38.155 50.865 -10.330 1.00 7.51 116 LEU A C 1
ATOM 709 O O . LEU A 1 116 ? 38.264 51.996 -10.692 1.00 10.29 116 LEU A O 1
ATOM 714 N N . PHE A 1 117 ? 38.681 50.469 -9.173 1.00 6.51 117 PHE A N 1
ATOM 715 C CA . PHE A 1 117 ? 39.107 51.508 -8.212 1.00 8.88 117 PHE A CA 1
ATOM 716 C C . PHE A 1 117 ? 40.588 51.531 -7.963 1.00 8.54 117 PHE A C 1
ATOM 717 O O . PHE A 1 117 ? 41.277 50.463 -8.062 1.00 6.51 117 PHE A O 1
ATOM 725 N N . GLU A 1 118 ? 41.092 52.738 -7.660 1.00 4.37 118 GLU A N 1
ATOM 726 C CA . GLU A 1 118 ? 42.539 52.845 -7.234 1.00 5.65 118 GLU A CA 1
ATOM 727 C C . GLU A 1 118 ? 42.663 52.390 -5.780 1.00 4.71 118 GLU A C 1
ATOM 728 O O . GLU A 1 118 ? 41.891 52.843 -4.919 1.00 2.92 118 GLU A O 1
ATOM 734 N N . GLU A 1 119 ? 43.605 51.470 -5.509 1.00 7.97 119 GLU A N 1
ATOM 735 C CA . GLU A 1 119 ? 43.850 51.020 -4.155 1.00 3.93 119 GLU A CA 1
ATOM 736 C C . GLU A 1 119 ? 44.138 52.243 -3.245 1.00 6.57 119 GLU A C 1
ATOM 737 O O . GLU A 1 119 ? 44.948 53.089 -3.624 1.00 3.61 119 GLU A O 1
ATOM 743 N N . GLY A 1 120 ? 43.562 52.284 -2.051 1.00 6.94 120 GLY A N 1
ATOM 744 C CA . GLY A 1 120 ? 43.917 53.280 -1.017 1.00 7.29 120 GLY A CA 1
ATOM 745 C C . GLY A 1 120 ? 43.470 54.705 -1.328 1.00 6.60 120 GLY A C 1
ATOM 746 O O . GLY A 1 120 ? 43.799 55.667 -0.608 1.00 8.04 120 GLY A O 1
ATOM 747 N N . SER A 1 121 ? 42.623 54.860 -2.319 1.00 5.41 121 SER A N 1
ATOM 748 C CA . SER A 1 121 ? 42.232 56.206 -2.705 1.00 5.97 121 SER A CA 1
ATOM 749 C C . SER A 1 121 ? 40.804 56.551 -2.444 1.00 5.09 121 SER A C 1
ATOM 750 O O . SER A 1 121 ? 39.897 56.052 -3.155 1.00 5.19 121 SER A O 1
ATOM 753 N N . ILE A 1 122 ? 40.564 57.451 -1.475 1.00 2.88 122 ILE A N 1
ATOM 754 C CA . ILE A 1 122 ? 39.196 57.901 -1.205 1.00 5.11 122 ILE A CA 1
ATOM 755 C C . ILE A 1 122 ? 38.681 58.771 -2.364 1.00 8.07 122 ILE A C 1
ATOM 756 O O . ILE A 1 122 ? 37.512 58.713 -2.734 1.00 9.32 122 ILE A O 1
ATOM 761 N N . ALA A 1 123 ? 39.568 59.589 -2.928 1.00 7.77 123 ALA A N 1
ATOM 762 C CA . ALA A 1 123 ? 39.135 60.484 -4.001 1.00 8.38 123 ALA A CA 1
ATOM 763 C C . ALA A 1 123 ? 38.672 59.612 -5.158 1.00 10.27 123 ALA A C 1
ATOM 764 O O . ALA A 1 123 ? 37.641 59.889 -5.774 1.00 6.43 123 ALA A O 1
ATOM 766 N N . ASN A 1 124 ? 39.462 58.603 -5.533 1.00 8.04 124 ASN A N 1
ATOM 767 C CA . ASN A 1 124 ? 38.934 57.740 -6.610 1.00 6.47 124 ASN A CA 1
ATOM 768 C C . ASN A 1 124 ? 37.591 57.049 -6.290 1.00 6.88 124 ASN A C 1
ATOM 769 O O . ASN A 1 124 ? 36.674 57.057 -7.116 1.00 7.76 124 ASN A O 1
ATOM 774 N N . LEU A 1 125 ? 37.458 56.477 -5.097 1.00 5.61 125 LEU A N 1
ATOM 775 C CA . LEU A 1 125 ? 36.195 55.823 -4.691 1.00 7.47 125 LEU A CA 1
ATOM 776 C C . LEU A 1 125 ? 35.013 56.811 -4.779 1.00 10.33 125 LEU A C 1
ATOM 777 O O . LEU A 1 125 ? 33.921 56.502 -5.291 1.00 10.23 125 LEU A O 1
ATOM 782 N N . THR A 1 126 ? 35.254 58.012 -4.289 1.00 11.29 126 THR A N 1
ATOM 783 C CA . THR A 1 126 ? 34.236 59.027 -4.274 1.00 10.25 126 THR A CA 1
ATOM 784 C C . THR A 1 126 ? 33.789 59.485 -5.680 1.00 10.24 126 THR A C 1
ATOM 785 O O . THR A 1 126 ? 32.590 59.470 -5.995 1.00 10.13 126 THR A O 1
ATOM 789 N N . ALA A 1 127 ? 34.746 59.941 -6.488 1.00 10.85 127 ALA A N 1
ATOM 790 C CA . ALA A 1 127 ? 34.540 60.236 -7.894 1.00 12.86 127 ALA A CA 1
ATOM 791 C C . ALA A 1 127 ? 33.682 59.153 -8.548 1.00 15.11 127 ALA A C 1
ATOM 792 O O . ALA A 1 127 ? 32.645 59.443 -9.138 1.00 17.75 127 ALA A O 1
ATOM 794 N N . SER A 1 128 ? 34.099 57.905 -8.381 1.00 15.81 128 SER A N 1
ATOM 795 C CA . SER A 1 128 ? 33.543 56.798 -9.098 1.00 16.54 128 SER A CA 1
ATOM 796 C C . SER A 1 128 ? 32.097 56.580 -8.674 1.00 19.02 128 SER A C 1
ATOM 797 O O . SER A 1 128 ? 31.268 56.287 -9.502 1.00 22.99 128 SER A O 1
ATOM 800 N N . ILE A 1 129 ? 31.789 56.752 -7.391 1.00 20.60 129 ILE A N 1
ATOM 801 C CA . ILE A 1 129 ? 30.479 56.410 -6.873 1.00 20.32 129 ILE A CA 1
ATOM 802 C C . ILE A 1 129 ? 29.492 57.557 -6.957 1.00 22.46 129 ILE A C 1
ATOM 803 O O . ILE A 1 129 ? 28.374 57.370 -7.335 1.00 23.71 129 ILE A O 1
ATOM 808 N N . ILE A 1 130 ? 29.902 58.759 -6.596 1.00 25.66 130 ILE A N 1
ATOM 809 C CA . ILE A 1 130 ? 28.942 59.838 -6.476 1.00 25.78 130 ILE A CA 1
ATOM 810 C C . ILE A 1 130 ? 29.092 60.866 -7.571 1.00 30.50 130 ILE A C 1
ATOM 811 O O . ILE A 1 130 ? 28.491 61.948 -7.495 1.00 33.50 130 ILE A O 1
ATOM 816 N N . GLY A 1 131 ? 29.868 60.510 -8.597 1.00 32.93 131 GLY A N 1
ATOM 817 C CA . GLY A 1 131 ? 30.221 61.401 -9.687 1.00 38.76 131 GLY A CA 1
ATOM 818 C C . GLY A 1 131 ? 29.089 62.181 -10.358 1.00 41.34 131 GLY A C 1
ATOM 819 O O . GLY A 1 131 ? 28.848 63.364 -10.027 1.00 46.40 131 GLY A O 1
ATOM 820 N N . ASN A 1 132 ? 28.393 61.542 -11.287 1.00 38.66 132 ASN A N 1
ATOM 821 C CA . ASN A 1 132 ? 27.469 62.262 -12.163 1.00 38.25 132 ASN A CA 1
ATOM 822 C C . ASN A 1 132 ? 26.054 62.226 -11.677 1.00 35.92 132 ASN A C 1
ATOM 823 O O . ASN A 1 132 ? 25.249 63.158 -11.908 1.00 33.68 132 ASN A O 1
ATOM 828 N N . VAL A 1 133 ? 25.749 61.086 -11.067 1.00 32.38 133 VAL A N 1
ATOM 829 C CA . VAL A 1 133 ? 24.374 60.607 -10.907 1.00 31.19 133 VAL A CA 1
ATOM 830 C C . VAL A 1 133 ? 23.404 61.514 -10.073 1.00 33.61 133 VAL A C 1
ATOM 831 O O . VAL A 1 133 ? 22.182 61.390 -10.211 1.00 35.55 133 VAL A O 1
ATOM 835 N N . PHE A 1 134 ? 23.945 62.395 -9.210 1.00 33.84 134 PHE A N 1
ATOM 836 C CA . PHE A 1 134 ? 23.135 63.324 -8.391 1.00 31.76 134 PHE A CA 1
ATOM 837 C C . PHE A 1 134 ? 22.527 64.468 -9.181 1.00 33.66 134 PHE A C 1
ATOM 838 O O . PHE A 1 134 ? 21.485 65.000 -8.786 1.00 35.29 134 PHE A O 1
ATOM 846 N N . GLY A 1 135 ? 23.178 64.832 -10.290 1.00 36.79 135 GLY A N 1
ATOM 847 C CA . GLY A 1 135 ? 22.632 65.808 -11.240 1.00 39.80 135 GLY A CA 1
ATOM 848 C C . GLY A 1 135 ? 21.792 65.227 -12.384 1.00 42.76 135 GLY A C 1
ATOM 849 O O . GLY A 1 135 ? 21.358 65.965 -13.262 1.00 38.77 135 GLY A O 1
ATOM 850 N N . PHE A 1 136 ? 21.548 63.912 -12.383 1.00 46.19 136 PHE A N 1
ATOM 851 C CA . PHE A 1 136 ? 20.823 63.280 -13.494 1.00 50.83 136 PHE A CA 1
ATOM 852 C C . PHE A 1 136 ? 19.284 63.535 -13.452 1.00 52.14 136 PHE A C 1
ATOM 853 O O . PHE A 1 136 ? 18.640 63.358 -12.402 1.00 52.10 136 PHE A O 1
ATOM 861 N N . LYS A 1 137 ? 18.596 63.748 -14.572 1.00 51.56 137 LYS A N 1
ATOM 862 C CA . LYS A 1 137 ? 17.233 64.277 -14.643 1.00 50.32 137 LYS A CA 1
ATOM 863 C C . LYS A 1 137 ? 16.119 63.253 -14.459 1.00 48.53 137 LYS A C 1
ATOM 864 O O . LYS A 1 137 ? 15.017 63.609 -14.079 1.00 50.36 137 LYS A O 1
ATOM 870 N N . ALA A 1 138 ? 16.445 62.051 -14.839 1.00 45.37 138 ALA A N 1
ATOM 871 C CA . ALA A 1 138 ? 15.353 61.041 -14.766 1.00 42.59 138 ALA A CA 1
ATOM 872 C C . ALA A 1 138 ? 15.068 60.549 -13.317 1.00 40.18 138 ALA A C 1
ATOM 873 O O . ALA A 1 138 ? 14.191 59.667 -13.069 1.00 38.06 138 ALA A O 1
ATOM 875 N N . VAL A 1 139 ? 15.814 61.153 -12.379 1.00 34.36 139 VAL A N 1
ATOM 876 C CA . VAL A 1 139 ? 15.598 61.000 -10.961 1.00 32.47 139 VAL A CA 1
ATOM 877 C C . VAL A 1 139 ? 15.338 62.376 -10.380 1.00 34.12 139 VAL A C 1
ATOM 878 O O . VAL A 1 139 ? 16.052 63.357 -10.684 1.00 32.80 139 VAL A O 1
ATOM 882 N N . LYS A 1 140 ? 14.312 62.462 -9.551 1.00 31.40 140 LYS A N 1
ATOM 883 C CA . LYS A 1 140 ? 14.054 63.699 -8.860 1.00 32.29 140 LYS A CA 1
ATOM 884 C C . LYS A 1 140 ? 15.074 63.952 -7.743 1.00 29.84 140 LYS A C 1
ATOM 885 O O . LYS A 1 140 ? 15.444 65.089 -7.462 1.00 28.72 140 LYS A O 1
ATOM 891 N N . ALA A 1 141 ? 15.485 62.886 -7.074 1.00 26.65 141 ALA A N 1
ATOM 892 C CA . ALA A 1 141 ? 16.261 63.026 -5.856 1.00 24.51 141 ALA A CA 1
ATOM 893 C C . ALA A 1 141 ? 16.968 61.717 -5.669 1.00 22.13 141 ALA A C 1
ATOM 894 O O . ALA A 1 141 ? 16.508 60.673 -6.152 1.00 20.50 141 ALA A O 1
ATOM 896 N N . LEU A 1 142 ? 18.071 61.771 -4.933 1.00 21.03 142 LEU A N 1
ATOM 897 C CA . LEU A 1 142 ? 18.995 60.637 -4.848 1.00 18.97 142 LEU A CA 1
ATOM 898 C C . LEU A 1 142 ? 19.887 60.785 -3.632 1.00 18.49 142 LEU A C 1
ATOM 899 O O . LEU A 1 142 ? 20.557 61.830 -3.447 1.00 14.27 142 LEU A O 1
ATOM 904 N N . ARG A 1 143 ? 19.948 59.734 -2.835 1.00 17.40 143 ARG A N 1
ATOM 905 C CA . ARG A 1 143 ? 20.740 59.796 -1.612 1.00 14.48 143 ARG A CA 1
ATOM 906 C C . ARG A 1 143 ? 21.473 58.486 -1.478 1.00 15.05 143 ARG A C 1
ATOM 907 O O . ARG A 1 143 ? 20.823 57.429 -1.514 1.00 10.75 143 ARG A O 1
ATOM 915 N N . LEU A 1 144 ? 22.805 58.551 -1.377 1.00 7.90 144 LEU A N 1
ATOM 916 C CA . LEU A 1 144 ? 23.645 57.347 -1.073 1.00 8.50 144 LEU A CA 1
ATOM 917 C C . LEU A 1 144 ? 23.506 57.036 0.378 1.00 6.39 144 LEU A C 1
ATOM 918 O O . LEU A 1 144 ? 23.764 57.921 1.210 1.00 11.25 144 LEU A O 1
ATOM 923 N N . GLU A 1 145 ? 23.083 55.817 0.725 1.00 9.72 145 GLU A N 1
ATOM 924 C CA . GLU A 1 145 ? 22.694 55.512 2.134 1.00 9.67 145 GLU A CA 1
ATOM 925 C C . GLU A 1 145 ? 23.718 54.633 2.820 1.00 6.69 145 GLU A C 1
ATOM 926 O O . GLU A 1 145 ? 24.002 54.820 3.985 1.00 8.08 145 GLU A O 1
ATOM 932 N N . ASP A 1 146 ? 24.265 53.655 2.096 1.00 5.67 146 ASP A N 1
ATOM 933 C CA . ASP A 1 146 ? 25.259 52.790 2.687 1.00 5.39 146 ASP A CA 1
ATOM 934 C C . ASP A 1 146 ? 26.130 52.233 1.556 1.00 7.00 146 ASP A C 1
ATOM 935 O O . ASP A 1 146 ? 25.799 52.341 0.366 1.00 9.04 146 ASP A O 1
ATOM 940 N N . MET A 1 147 ? 27.252 51.632 1.917 1.00 3.71 147 MET A N 1
ATOM 941 C CA . MET A 1 147 ? 28.129 50.983 0.944 1.00 7.05 147 MET A CA 1
ATOM 942 C C . MET A 1 147 ? 28.700 49.760 1.593 1.00 4.53 147 MET A C 1
ATOM 943 O O . MET A 1 147 ? 28.941 49.786 2.777 1.00 9.52 147 MET A O 1
ATOM 948 N N . ARG A 1 148 ? 28.897 48.682 0.831 1.00 8.06 148 ARG A N 1
ATOM 949 C CA . ARG A 1 148 ? 29.633 47.539 1.301 1.00 4.10 148 ARG A CA 1
ATOM 950 C C . ARG A 1 148 ? 31.029 47.646 0.670 1.00 9.04 148 ARG A C 1
ATOM 951 O O . ARG A 1 148 ? 31.224 47.385 -0.545 1.00 13.77 148 ARG A O 1
ATOM 959 N N . LEU A 1 149 ? 32.015 47.991 1.478 1.00 7.02 149 LEU A N 1
ATOM 960 C CA . LEU A 1 149 ? 33.407 47.979 1.000 1.00 7.47 149 LEU A CA 1
ATOM 961 C C . LEU A 1 149 ? 33.946 46.601 1.149 1.00 5.33 149 LEU A C 1
ATOM 962 O O . LEU A 1 149 ? 33.977 46.084 2.246 1.00 13.04 149 LEU A O 1
ATOM 967 N N . PRO A 1 150 ? 34.397 45.974 0.072 1.00 8.57 150 PRO A N 1
ATOM 968 C CA . PRO A 1 150 ? 34.826 44.572 0.254 1.00 7.70 150 PRO A CA 1
ATOM 969 C C . PRO A 1 150 ? 36.159 44.465 1.039 1.00 3.99 150 PRO A C 1
ATOM 970 O O . PRO A 1 150 ? 37.004 45.396 0.997 1.00 4.52 150 PRO A O 1
ATOM 974 N N . PHE A 1 151 ? 36.391 43.317 1.659 1.00 5.66 151 PHE A N 1
ATOM 975 C CA . PHE A 1 151 ? 37.545 43.126 2.536 1.00 5.45 151 PHE A CA 1
ATOM 976 C C . PHE A 1 151 ? 38.825 43.479 1.768 1.00 5.23 151 PHE A C 1
ATOM 977 O O . PHE A 1 151 ? 39.703 44.119 2.315 1.00 5.88 151 PHE A O 1
ATOM 985 N N . ALA A 1 152 ? 38.960 42.998 0.523 1.00 6.98 152 ALA A N 1
ATOM 986 C CA . ALA A 1 152 ? 40.218 43.106 -0.201 1.00 3.57 152 ALA A CA 1
ATOM 987 C C . ALA A 1 152 ? 40.544 44.596 -0.514 1.00 7.34 152 ALA A C 1
ATOM 988 O O . ALA A 1 152 ? 41.710 44.988 -0.494 1.00 7.64 152 ALA A O 1
ATOM 990 N N . TYR A 1 153 ? 39.516 45.416 -0.825 1.00 6.67 153 TYR A N 1
ATOM 991 C CA . TYR A 1 153 ? 39.678 46.856 -0.930 1.00 3.38 153 TYR A CA 1
ATOM 992 C C . TYR A 1 153 ? 40.032 47.532 0.414 1.00 4.64 153 TYR A C 1
ATOM 993 O O . TYR A 1 153 ? 40.951 48.369 0.492 1.00 4.75 153 TYR A O 1
ATOM 1002 N N . ILE A 1 154 ? 39.304 47.191 1.479 1.00 6.32 154 ILE A N 1
ATOM 1003 C CA . ILE A 1 154 ? 39.568 47.805 2.799 1.00 4.61 154 ILE A CA 1
ATOM 1004 C C . ILE A 1 154 ? 41.028 47.612 3.241 1.00 6.22 154 ILE A C 1
ATOM 1005 O O . ILE A 1 154 ? 41.665 48.515 3.810 1.00 2.75 154 ILE A O 1
ATOM 1010 N N . LYS A 1 155 ? 41.555 46.424 2.928 1.00 5.48 155 LYS A N 1
ATOM 1011 C CA . LYS A 1 155 ? 42.914 46.031 3.285 1.00 7.64 155 LYS A CA 1
ATOM 1012 C C . LYS A 1 155 ? 43.964 46.918 2.595 1.00 11.13 155 LYS A C 1
ATOM 1013 O O . LYS A 1 155 ? 45.111 46.979 3.071 1.00 9.18 155 LYS A O 1
ATOM 1019 N N . THR A 1 156 ? 43.579 47.691 1.553 1.00 8.69 156 THR A N 1
ATOM 1020 C CA . THR A 1 156 ? 44.613 48.584 0.924 1.00 8.52 156 THR A CA 1
ATOM 1021 C C . THR A 1 156 ? 44.694 49.962 1.583 1.00 9.20 156 THR A C 1
ATOM 1022 O O . THR A 1 156 ? 45.467 50.805 1.137 1.00 8.48 156 THR A O 1
ATOM 1026 N N . PHE A 1 157 ? 43.908 50.191 2.652 1.00 8.37 157 PHE A N 1
ATOM 1027 C CA . PHE A 1 157 ? 43.896 51.497 3.349 1.00 4.47 157 PHE A CA 1
ATOM 1028 C C . PHE A 1 157 ? 44.590 51.374 4.653 1.00 6.64 157 PHE A C 1
ATOM 1029 O O . PHE A 1 157 ? 44.636 50.317 5.215 1.00 9.99 157 PHE A O 1
ATOM 1037 N N . GLN A 1 158 ? 45.152 52.465 5.139 1.00 6.07 158 GLN A N 1
ATOM 1038 C CA . GLN A 1 158 ? 45.868 52.431 6.390 1.00 7.57 158 GLN A CA 1
ATOM 1039 C C . GLN A 1 158 ? 44.928 52.275 7.584 1.00 6.01 158 GLN A C 1
ATOM 1040 O O . GLN A 1 158 ? 45.304 51.667 8.578 1.00 7.69 158 GLN A O 1
ATOM 1046 N N . GLY A 1 159 ? 43.740 52.839 7.495 1.00 1.75 159 GLY A N 1
ATOM 1047 C CA . GLY A 1 159 ? 42.857 52.926 8.690 1.00 5.99 159 GLY A CA 1
ATOM 1048 C C . GLY A 1 159 ? 43.493 53.839 9.764 1.00 6.00 159 GLY A C 1
ATOM 1049 O O . GLY A 1 159 ? 44.498 54.394 9.523 1.00 1.14 159 GLY A O 1
ATOM 1050 N N . PRO A 1 160 ? 42.856 54.011 10.957 1.00 10.01 160 PRO A N 1
ATOM 1051 C CA . PRO A 1 160 ? 43.229 55.072 11.881 1.00 6.33 160 PRO A CA 1
ATOM 1052 C C . PRO A 1 160 ? 44.690 55.142 12.245 1.00 7.55 160 PRO A C 1
ATOM 1053 O O . PRO A 1 160 ? 45.296 54.127 12.617 1.00 7.15 160 PRO A O 1
ATOM 1057 N N . ALA A 1 161 ? 45.258 56.337 12.130 1.00 3.20 161 ALA A N 1
ATOM 1058 C CA . ALA A 1 161 ? 46.643 56.537 12.474 1.00 2.87 161 ALA A CA 1
ATOM 1059 C C . ALA A 1 161 ? 46.979 55.895 13.828 1.00 3.28 161 ALA A C 1
ATOM 1060 O O . ALA A 1 161 ? 47.978 55.209 13.940 1.00 2.30 161 ALA A O 1
ATOM 1062 N N . THR A 1 162 ? 46.102 56.090 14.806 1.00 1.00 162 THR A N 1
ATOM 1063 C CA . THR A 1 162 ? 46.307 55.649 16.138 1.00 3.64 162 THR A CA 1
ATOM 1064 C C . THR A 1 162 ? 45.271 54.601 16.530 1.00 3.83 162 THR A C 1
ATOM 1065 O O . THR A 1 162 ? 45.620 53.479 16.911 1.00 3.07 162 THR A O 1
ATOM 1069 N N . GLY A 1 163 ? 44.004 54.998 16.515 1.00 4.13 163 GLY A N 1
ATOM 1070 C CA . GLY A 1 163 ? 42.941 54.050 16.872 1.00 4.22 163 GLY A CA 1
ATOM 1071 C C . GLY A 1 163 ? 42.665 54.039 18.363 1.00 7.31 163 GLY A C 1
ATOM 1072 O O . GLY A 1 163 ? 43.543 54.374 19.176 1.00 5.53 163 GLY A O 1
ATOM 1073 N N . VAL A 1 164 ? 41.464 53.623 18.743 1.00 4.00 164 VAL A N 1
ATOM 1074 C CA . VAL A 1 164 ? 41.016 53.751 20.146 1.00 5.95 164 VAL A CA 1
ATOM 1075 C C . VAL A 1 164 ? 41.984 53.064 21.124 1.00 8.27 164 VAL A C 1
ATOM 1076 O O . VAL A 1 164 ? 42.379 53.620 22.145 1.00 3.22 164 VAL A O 1
ATOM 1080 N N . ILE A 1 165 ? 42.377 51.849 20.781 1.00 2.63 165 ILE A N 1
ATOM 1081 C CA . ILE A 1 165 ? 43.163 51.017 21.685 1.00 1.75 165 ILE A CA 1
ATOM 1082 C C . ILE A 1 165 ? 44.537 51.664 22.019 1.00 1.40 165 ILE A C 1
ATOM 1083 O O . ILE A 1 165 ? 44.903 51.794 23.176 1.00 1.96 165 ILE A O 1
ATOM 1088 N N . LEU A 1 166 ? 45.321 52.006 21.000 1.00 4.98 166 LEU A N 1
ATOM 1089 C CA . LEU A 1 166 ? 46.553 52.691 21.258 1.00 5.43 166 LEU A CA 1
ATOM 1090 C C . LEU A 1 166 ? 46.360 54.061 21.869 1.00 5.81 166 LEU A C 1
ATOM 1091 O O . LEU A 1 166 ? 47.230 54.532 22.638 1.00 10.78 166 LEU A O 1
ATOM 1096 N N . GLU A 1 167 ? 45.301 54.755 21.475 1.00 1.32 167 GLU A N 1
ATOM 1097 C CA . GLU A 1 167 ? 45.057 56.052 22.044 1.00 5.38 167 GLU A CA 1
ATOM 1098 C C . GLU A 1 167 ? 44.939 55.890 23.542 1.00 5.39 167 GLU A C 1
ATOM 1099 O O . GLU A 1 167 ? 45.506 56.654 24.310 1.00 5.81 167 GLU A O 1
ATOM 1105 N N . ARG A 1 168 ? 44.241 54.881 23.990 1.00 5.11 168 ARG A N 1
ATOM 1106 C CA . ARG A 1 168 ? 44.049 54.803 25.452 1.00 7.45 168 ARG A CA 1
ATOM 1107 C C . ARG A 1 168 ? 45.326 54.358 26.131 1.00 2.22 168 ARG A C 1
ATOM 1108 O O . ARG A 1 168 ? 45.580 54.738 27.269 1.00 3.91 168 ARG A O 1
ATOM 1116 N N . GLU A 1 169 ? 46.102 53.485 25.473 1.00 2.33 169 GLU A N 1
ATOM 1117 C CA . GLU A 1 169 ? 47.402 53.129 26.021 1.00 2.54 169 GLU A CA 1
ATOM 1118 C C . GLU A 1 169 ? 48.303 54.359 26.066 1.00 3.54 169 GLU A C 1
ATOM 1119 O O . GLU A 1 169 ? 49.063 54.494 27.008 1.00 5.91 169 GLU A O 1
ATOM 1125 N N . ARG A 1 170 ? 48.262 55.238 25.071 1.00 2.71 170 ARG A N 1
ATOM 1126 C CA . ARG A 1 170 ? 49.093 56.451 25.147 1.00 3.99 170 ARG A CA 1
ATOM 1127 C C . ARG A 1 170 ? 48.689 57.368 26.316 1.00 5.87 170 ARG A C 1
ATOM 1128 O O . ARG A 1 170 ? 49.568 57.969 26.983 1.00 8.31 170 ARG A O 1
ATOM 1136 N N . LEU A 1 171 ? 47.383 57.514 26.535 1.00 4.31 171 LEU A N 1
ATOM 1137 C CA . LEU A 1 171 ? 46.892 58.387 27.567 1.00 4.91 171 LEU A CA 1
ATOM 1138 C C . LEU A 1 171 ? 46.862 57.730 28.918 1.00 4.90 171 LEU A C 1
ATOM 1139 O O . LEU A 1 171 ? 46.754 58.449 29.923 1.00 4.54 171 LEU A O 1
ATOM 1144 N N . ASP A 1 172 ? 46.955 56.391 28.950 1.00 5.54 172 ASP A N 1
ATOM 1145 C CA . ASP A 1 172 ? 46.750 55.619 30.197 1.00 5.75 172 ASP A CA 1
ATOM 1146 C C . ASP A 1 172 ? 45.377 55.949 30.791 1.00 7.46 172 ASP A C 1
ATOM 1147 O O . ASP A 1 172 ? 45.260 56.245 31.985 1.00 6.65 172 ASP A O 1
ATOM 1152 N N . LYS A 1 173 ? 44.352 55.935 29.965 1.00 5.61 173 LYS A N 1
ATOM 1153 C CA . LYS A 1 173 ? 43.007 56.255 30.448 1.00 3.80 173 LYS A CA 1
ATOM 1154 C C . LYS A 1 173 ? 42.048 55.178 29.962 1.00 5.35 173 LYS A C 1
ATOM 1155 O O . LYS A 1 173 ? 41.792 55.055 28.749 1.00 5.89 173 LYS A O 1
ATOM 1161 N N . PHE A 1 174 ? 41.496 54.383 30.877 1.00 4.13 174 PHE A N 1
ATOM 1162 C CA . PHE A 1 174 ? 40.776 53.218 30.385 1.00 3.59 174 PHE A CA 1
ATOM 1163 C C . PHE A 1 174 ? 39.416 53.136 31.080 1.00 6.32 174 PHE A C 1
ATOM 1164 O O . PHE A 1 174 ? 39.255 53.637 32.174 1.00 8.17 174 PHE A O 1
ATOM 1172 N N . GLY A 1 175 ? 38.480 52.464 30.450 1.00 5.66 175 GLY A N 1
ATOM 1173 C CA . GLY A 1 175 ? 37.194 52.166 31.056 1.00 7.14 175 GLY A CA 1
ATOM 1174 C C . GLY A 1 175 ? 36.209 53.290 31.241 1.00 8.83 175 GLY A C 1
ATOM 1175 O O . GLY A 1 175 ? 35.224 53.133 31.982 1.00 8.64 175 GLY A O 1
ATOM 1176 N N . ARG A 1 176 ? 36.409 54.409 30.556 1.00 8.18 176 ARG A N 1
ATOM 1177 C CA . ARG A 1 176 ? 35.501 55.527 30.683 1.00 6.30 176 ARG A CA 1
ATOM 1178 C C . ARG A 1 176 ? 35.590 56.396 29.466 1.00 8.78 176 ARG A C 1
ATOM 1179 O O . ARG A 1 176 ? 36.632 56.444 28.814 1.00 11.99 176 ARG A O 1
ATOM 1187 N N . PRO A 1 177 ? 34.516 57.144 29.177 1.00 3.78 177 PRO A N 1
ATOM 1188 C CA . PRO A 1 177 ? 34.670 58.137 28.106 1.00 7.66 177 PRO A CA 1
ATOM 1189 C C . PRO A 1 177 ? 35.761 59.140 28.440 1.00 6.81 177 PRO A C 1
ATOM 1190 O O . PRO A 1 177 ? 36.061 59.376 29.629 1.00 8.84 177 PRO A O 1
ATOM 1194 N N . LEU A 1 178 ? 36.223 59.865 27.420 1.00 4.77 178 LEU A N 1
ATOM 1195 C CA . LEU A 1 178 ? 37.198 60.945 27.697 1.00 7.55 178 LEU A CA 1
ATOM 1196 C C . LEU A 1 178 ? 36.406 62.256 27.624 1.00 8.44 178 LEU A C 1
ATOM 1197 O O . LEU A 1 178 ? 35.328 62.289 27.032 1.00 9.04 178 LEU A O 1
ATOM 1202 N N . LEU A 1 179 ? 36.928 63.327 28.193 1.00 8.82 179 LEU A N 1
ATOM 1203 C CA . LEU A 1 179 ? 36.129 64.555 28.248 1.00 8.40 179 LEU A CA 1
ATOM 1204 C C . LEU A 1 179 ? 36.868 65.722 27.638 1.00 9.46 179 LEU A C 1
ATOM 1205 O O . LEU A 1 179 ? 38.072 65.891 27.848 1.00 7.02 179 LEU A O 1
ATOM 1210 N N . GLY A 1 180 ? 36.154 66.560 26.886 1.00 10.19 180 GLY A N 1
ATOM 1211 C CA . GLY A 1 180 ? 36.845 67.695 26.301 1.00 8.64 180 GLY A CA 1
ATOM 1212 C C . GLY A 1 180 ? 35.908 68.870 26.255 1.00 7.92 180 GLY A C 1
ATOM 1213 O O . GLY A 1 180 ? 34.738 68.735 26.643 1.00 3.04 180 GLY A O 1
ATOM 1222 N N . THR A 1 182 ? 35.556 72.859 23.754 1.00 11.67 182 THR A N 1
ATOM 1223 C CA . THR A 1 182 ? 36.109 73.827 22.843 1.00 14.79 182 THR A CA 1
ATOM 1224 C C . THR A 1 182 ? 36.276 75.154 23.569 1.00 13.05 182 THR A C 1
ATOM 1225 O O . THR A 1 182 ? 35.483 75.515 24.443 1.00 11.13 182 THR A O 1
ATOM 1229 N N . THR A 1 183 ? 37.342 75.861 23.233 1.00 14.45 183 THR A N 1
ATOM 1230 C CA . THR A 1 183 ? 37.630 77.104 23.914 1.00 13.04 183 THR A CA 1
ATOM 1231 C C . THR A 1 183 ? 36.535 78.089 23.672 1.00 16.90 183 THR A C 1
ATOM 1232 O O . THR A 1 183 ? 36.111 78.240 22.529 1.00 14.95 183 THR A O 1
ATOM 1236 N N . LYS A 1 184 ? 36.085 78.765 24.731 1.00 18.30 184 LYS A N 1
ATOM 1237 C CA . LYS A 1 184 ? 35.096 79.843 24.579 1.00 20.42 184 LYS A CA 1
ATOM 1238 C C . LYS A 1 184 ? 35.661 81.149 25.151 1.00 19.66 184 LYS A C 1
ATOM 1239 O O . LYS A 1 184 ? 36.324 81.126 26.203 1.00 16.16 184 LYS A O 1
ATOM 1245 N N . PRO A 1 185 ? 35.479 82.293 24.433 1.00 17.61 185 PRO A N 1
ATOM 1246 C CA . PRO A 1 185 ? 35.010 82.532 23.047 1.00 14.43 185 PRO A CA 1
ATOM 1247 C C . PRO A 1 185 ? 35.822 81.720 22.060 1.00 16.66 185 PRO A C 1
ATOM 1248 O O . PRO A 1 185 ? 37.039 81.534 22.290 1.00 15.36 185 PRO A O 1
ATOM 1252 N N . LYS A 1 186 ? 35.163 81.255 20.990 1.00 10.07 186 LYS A N 1
ATOM 1253 C CA . LYS A 1 186 ? 35.814 80.537 19.893 1.00 16.17 186 LYS A CA 1
ATOM 1254 C C . LYS A 1 186 ? 36.982 81.334 19.342 1.00 16.42 186 LYS A C 1
ATOM 1255 O O . LYS A 1 186 ? 38.023 80.738 19.065 1.00 15.46 186 LYS A O 1
ATOM 1261 N N . LEU A 1 187 ? 36.788 82.654 19.172 1.00 14.36 187 LEU A N 1
ATOM 1262 C CA . LEU A 1 187 ? 37.800 83.569 18.614 1.00 13.99 187 LEU A CA 1
ATOM 1263 C C . LEU A 1 187 ? 38.050 84.869 19.452 1.00 13.09 187 LEU A C 1
ATOM 1264 O O . LEU A 1 187 ? 37.185 85.348 20.179 1.00 14.94 187 LEU A O 1
ATOM 1269 N N . GLY A 1 188 ? 39.225 85.476 19.304 1.00 9.41 188 GLY A N 1
ATOM 1270 C CA . GLY A 1 188 ? 39.456 86.747 19.929 1.00 8.44 188 GLY A CA 1
ATOM 1271 C C . GLY A 1 188 ? 40.469 86.784 21.074 1.00 9.31 188 GLY A C 1
ATOM 1272 O O . GLY A 1 188 ? 41.077 87.840 21.327 1.00 11.40 188 GLY A O 1
ATOM 1273 N N . LEU A 1 189 ? 40.587 85.705 21.852 1.00 6.30 189 LEU A N 1
ATOM 1274 C CA . LEU A 1 189 ? 41.532 85.798 22.960 1.00 11.27 189 LEU A CA 1
ATOM 1275 C C . LEU A 1 189 ? 42.985 85.907 22.427 1.00 10.65 189 LEU A C 1
ATOM 1276 O O . LEU A 1 189 ? 43.334 85.278 21.383 1.00 12.13 189 LEU A O 1
ATOM 1281 N N . SER A 1 190 ? 43.837 86.678 23.105 1.00 10.31 190 SER A N 1
ATOM 1282 C CA . SER A 1 190 ? 45.248 86.707 22.732 1.00 9.54 190 SER A CA 1
ATOM 1283 C C . SER A 1 190 ? 45.888 85.327 22.953 1.00 8.31 190 SER A C 1
ATOM 1284 O O . SER A 1 190 ? 45.290 84.474 23.598 1.00 10.61 190 SER A O 1
ATOM 1287 N N . GLY A 1 191 ? 47.088 85.067 22.420 1.00 9.55 191 GLY A N 1
ATOM 1288 C CA . GLY A 1 191 ? 47.720 83.742 22.654 1.00 6.24 191 GLY A CA 1
ATOM 1289 C C . GLY A 1 191 ? 47.896 83.508 24.152 1.00 9.61 191 GLY A C 1
ATOM 1290 O O . GLY A 1 191 ? 47.817 82.356 24.672 1.00 8.92 191 GLY A O 1
ATOM 1291 N N . LYS A 1 192 ? 48.139 84.577 24.902 1.00 3.71 192 LYS A N 1
ATOM 1292 C CA . LYS A 1 192 ? 48.337 84.347 26.324 1.00 6.21 192 LYS A CA 1
ATOM 1293 C C . LYS A 1 192 ? 47.017 84.123 27.070 1.00 5.42 192 LYS A C 1
ATOM 1294 O O . LYS A 1 192 ? 46.960 83.241 27.920 1.00 7.75 192 LYS A O 1
ATOM 1300 N N . ASN A 1 193 ? 45.977 84.907 26.743 1.00 7.44 193 ASN A N 1
ATOM 1301 C CA . ASN A 1 193 ? 44.633 84.737 27.327 1.00 2.54 193 ASN A CA 1
ATOM 1302 C C . ASN A 1 193 ? 43.948 83.418 26.933 1.00 5.31 193 ASN A C 1
ATOM 1303 O O . ASN A 1 193 ? 43.191 82.793 27.724 1.00 3.61 193 ASN A O 1
ATOM 1308 N N . TYR A 1 194 ? 44.271 82.973 25.723 1.00 3.29 194 TYR A N 1
ATOM 1309 C CA . TYR A 1 194 ? 43.851 81.666 25.202 1.00 4.72 194 TYR A CA 1
ATOM 1310 C C . TYR A 1 194 ? 44.386 80.494 26.010 1.00 1.93 194 TYR A C 1
ATOM 1311 O O . TYR A 1 194 ? 43.629 79.575 26.382 1.00 7.25 194 TYR A O 1
ATOM 1320 N N . GLY A 1 195 ? 45.695 80.524 26.246 1.00 8.58 195 GLY A N 1
ATOM 1321 C CA . GLY A 1 195 ? 46.363 79.559 27.061 1.00 2.19 195 GLY A CA 1
ATOM 1322 C C . GLY A 1 195 ? 45.788 79.483 28.462 1.00 3.19 195 GLY A C 1
ATOM 1323 O O . GLY A 1 195 ? 45.802 78.397 29.069 1.00 1.13 195 GLY A O 1
ATOM 1324 N N . ARG A 1 196 ? 45.350 80.622 29.011 1.00 3.94 196 ARG A N 1
ATOM 1325 C CA . ARG A 1 196 ? 44.720 80.656 30.358 1.00 4.48 196 ARG A CA 1
ATOM 1326 C C . ARG A 1 196 ? 43.546 79.673 30.450 1.00 7.10 196 ARG A C 1
ATOM 1327 O O . ARG A 1 196 ? 43.465 78.890 31.427 1.00 11.89 196 ARG A O 1
ATOM 1335 N N . VAL A 1 197 ? 42.679 79.674 29.421 1.00 7.36 197 VAL A N 1
ATOM 1336 C CA . VAL A 1 197 ? 41.441 78.902 29.429 1.00 4.38 197 VAL A CA 1
ATOM 1337 C C . VAL A 1 197 ? 41.866 77.421 29.333 1.00 3.33 197 VAL A C 1
ATOM 1338 O O . VAL A 1 197 ? 41.291 76.528 29.940 1.00 5.55 197 VAL A O 1
ATOM 1342 N N . VAL A 1 198 ? 42.880 77.158 28.516 1.00 3.89 198 VAL A N 1
ATOM 1343 C CA . VAL A 1 198 ? 43.324 75.781 28.311 1.00 3.40 198 VAL A CA 1
ATOM 1344 C C . VAL A 1 198 ? 43.776 75.266 29.618 1.00 5.91 198 VAL A C 1
ATOM 1345 O O . VAL A 1 198 ? 43.382 74.134 30.002 1.00 6.57 198 VAL A O 1
ATOM 1349 N N . TYR A 1 199 ? 44.563 76.099 30.351 1.00 6.51 199 TYR A N 1
ATOM 1350 C CA . TYR A 1 199 ? 45.175 75.611 31.569 1.00 5.69 199 TYR A CA 1
ATOM 1351 C C . TYR A 1 199 ? 44.107 75.304 32.602 1.00 2.73 199 TYR A C 1
ATOM 1352 O O . TYR A 1 199 ? 44.121 74.203 33.190 1.00 8.46 199 TYR A O 1
ATOM 1361 N N . GLU A 1 200 ? 43.147 76.228 32.763 1.00 4.20 200 GLU A N 1
ATOM 1362 C CA . GLU A 1 200 ? 42.084 76.068 33.746 1.00 4.88 200 GLU A CA 1
ATOM 1363 C C . GLU A 1 200 ? 41.254 74.832 33.457 1.00 4.76 200 GLU A C 1
ATOM 1364 O O . GLU A 1 200 ? 40.959 74.025 34.353 1.00 6.20 200 GLU A O 1
ATOM 1370 N N . ALA A 1 201 ? 40.869 74.661 32.201 1.00 7.19 201 ALA A N 1
ATOM 1371 C CA . ALA A 1 201 ? 40.049 73.480 31.832 1.00 5.20 201 ALA A CA 1
ATOM 1372 C C . ALA A 1 201 ? 40.737 72.132 32.062 1.00 1.69 201 ALA A C 1
ATOM 1373 O O . ALA A 1 201 ? 40.153 71.213 32.654 1.00 1.82 201 ALA A O 1
ATOM 1375 N N . LEU A 1 202 ? 41.982 72.010 31.612 1.00 5.22 202 LEU A N 1
ATOM 1376 C CA . LEU A 1 202 ? 42.713 70.778 31.830 1.00 5.37 202 LEU A CA 1
ATOM 1377 C C . LEU A 1 202 ? 42.950 70.520 33.293 1.00 5.91 202 LEU A C 1
ATOM 1378 O O . LEU A 1 202 ? 42.783 69.419 33.745 1.00 7.09 202 LEU A O 1
ATOM 1383 N N . LYS A 1 203 ? 43.358 71.526 34.048 1.00 5.85 203 LYS A N 1
ATOM 1384 C CA . LYS A 1 203 ? 43.676 71.286 35.433 1.00 5.54 203 LYS A CA 1
ATOM 1385 C C . LYS A 1 203 ? 42.388 70.906 36.211 1.00 8.23 203 LYS A C 1
ATOM 1386 O O . LYS A 1 203 ? 42.480 70.181 37.189 1.00 10.79 203 LYS A O 1
ATOM 1392 N N . GLY A 1 204 ? 41.224 71.438 35.809 1.00 3.67 204 GLY A N 1
ATOM 1393 C CA . GLY A 1 204 ? 39.935 71.149 36.480 1.00 5.37 204 GLY A CA 1
ATOM 1394 C C . GLY A 1 204 ? 39.402 69.736 36.322 1.00 9.46 204 GLY A C 1
ATOM 1395 O O . GLY A 1 204 ? 38.468 69.333 37.053 1.00 11.89 204 GLY A O 1
ATOM 1396 N N . GLY A 1 205 ? 39.962 68.991 35.355 1.00 7.08 205 GLY A N 1
ATOM 1397 C CA . GLY A 1 205 ? 39.584 67.635 35.077 1.00 8.71 205 GLY A CA 1
ATOM 1398 C C . GLY A 1 205 ? 39.307 67.216 33.626 1.00 11.95 205 GLY A C 1
ATOM 1399 O O . GLY A 1 205 ? 38.968 66.073 33.399 1.00 8.93 205 GLY A O 1
ATOM 1400 N N . LEU A 1 206 ? 39.361 68.120 32.651 1.00 9.03 206 LEU A N 1
ATOM 1401 C CA . LEU A 1 206 ? 39.009 67.716 31.307 1.00 7.83 206 LEU A CA 1
ATOM 1402 C C . LEU A 1 206 ? 40.211 66.962 30.783 1.00 6.00 206 LEU A C 1
ATOM 1403 O O . LEU A 1 206 ? 41.290 67.261 31.215 1.00 10.75 206 LEU A O 1
ATOM 1408 N N . ASP A 1 207 ? 40.049 65.951 29.918 1.00 9.87 207 ASP A N 1
ATOM 1409 C CA . ASP A 1 207 ? 41.234 65.265 29.308 1.00 7.37 207 ASP A CA 1
ATOM 1410 C C . ASP A 1 207 ? 41.841 66.055 28.175 1.00 7.08 207 ASP A C 1
ATOM 1411 O O . ASP A 1 207 ? 43.033 65.928 27.878 1.00 7.37 207 ASP A O 1
ATOM 1416 N N . PHE A 1 208 ? 41.009 66.856 27.519 1.00 9.79 208 PHE A N 1
ATOM 1417 C CA . PHE A 1 208 ? 41.360 67.605 26.303 1.00 8.94 208 PHE A CA 1
ATOM 1418 C C . PHE A 1 208 ? 40.624 68.921 26.328 1.00 10.72 208 PHE A C 1
ATOM 1419 O O . PHE A 1 208 ? 39.518 69.023 26.866 1.00 8.72 208 PHE A O 1
ATOM 1427 N N . VAL A 1 209 ? 41.210 69.904 25.650 1.00 8.99 209 VAL A N 1
ATOM 1428 C CA . VAL A 1 209 ? 40.540 71.118 25.295 1.00 6.71 209 VAL A CA 1
ATOM 1429 C C . VAL A 1 209 ? 40.753 71.168 23.756 1.00 9.22 209 VAL A C 1
ATOM 1430 O O . VAL A 1 209 ? 41.638 70.464 23.229 1.00 8.55 209 VAL A O 1
ATOM 1434 N N . LYS A 1 210 ? 39.952 71.945 22.997 1.00 11.67 210 LYS A N 1
ATOM 1435 C CA . LYS A 1 210 ? 40.295 72.078 21.563 1.00 10.31 210 LYS A CA 1
ATOM 1436 C C . LYS A 1 210 ? 40.135 73.425 20.962 1.00 9.31 210 LYS A C 1
ATOM 1437 O O . LYS A 1 210 ? 39.350 74.260 21.452 1.00 10.11 210 LYS A O 1
ATOM 1443 N N . ASP A 1 211 ? 40.869 73.604 19.858 1.00 5.65 211 ASP A N 1
ATOM 1444 C CA . ASP A 1 211 ? 40.696 74.697 18.959 1.00 7.23 211 ASP A CA 1
ATOM 1445 C C . ASP A 1 211 ? 39.368 74.560 18.300 1.00 6.85 211 ASP A C 1
ATOM 1446 O O . ASP A 1 211 ? 38.867 73.474 18.044 1.00 3.80 211 ASP A O 1
ATOM 1451 N N . ASP A 1 212 ? 38.742 75.689 18.050 1.00 8.82 212 ASP A N 1
ATOM 1452 C CA . ASP A 1 212 ? 37.505 75.669 17.268 1.00 7.10 212 ASP A CA 1
ATOM 1453 C C . ASP A 1 212 ? 37.868 75.339 15.809 1.00 8.08 212 ASP A C 1
ATOM 1454 O O . ASP A 1 212 ? 39.005 75.566 15.389 1.00 7.69 212 ASP A O 1
ATOM 1459 N N . GLU A 1 213 ? 36.924 74.815 15.037 1.00 8.12 213 GLU A N 1
ATOM 1460 C CA . GLU A 1 213 ? 37.209 74.537 13.651 1.00 12.35 213 GLU A CA 1
ATOM 1461 C C . GLU A 1 213 ? 37.523 75.839 12.917 1.00 13.13 213 GLU A C 1
ATOM 1462 O O . GLU A 1 213 ? 38.254 75.805 11.948 1.00 14.86 213 GLU A O 1
ATOM 1468 N N . ASN A 1 214 ? 37.046 76.979 13.422 1.00 9.73 214 ASN A N 1
ATOM 1469 C CA . ASN A 1 214 ? 37.278 78.304 12.772 1.00 12.25 214 ASN A CA 1
ATOM 1470 C C . ASN A 1 214 ? 38.619 78.986 13.138 1.00 10.20 214 ASN A C 1
ATOM 1471 O O . ASN A 1 214 ? 39.043 79.979 12.499 1.00 9.65 214 ASN A O 1
ATOM 1476 N N . ILE A 1 215 ? 39.277 78.519 14.193 1.00 6.33 215 ILE A N 1
ATOM 1477 C CA . ILE A 1 215 ? 40.568 79.140 14.531 1.00 8.89 215 ILE A CA 1
ATOM 1478 C C . ILE A 1 215 ? 41.748 78.467 13.783 1.00 10.14 215 ILE A C 1
ATOM 1479 O O . ILE A 1 215 ? 42.049 77.271 13.994 1.00 5.56 215 ILE A O 1
ATOM 1484 N N . ASN A 1 216 ? 42.348 79.203 12.843 1.00 7.18 216 ASN A N 1
ATOM 1485 C CA . ASN A 1 216 ? 43.470 78.676 12.092 1.00 7.86 216 ASN A CA 1
ATOM 1486 C C . ASN A 1 216 ? 44.608 79.699 12.326 1.00 8.18 216 ASN A C 1
ATOM 1487 O O . ASN A 1 216 ? 45.424 79.509 13.178 1.00 8.31 216 ASN A O 1
ATOM 1492 N N . SER A 1 217 ? 44.614 80.817 11.596 1.00 6.44 217 SER A N 1
ATOM 1493 C CA . SER A 1 217 ? 45.619 81.874 11.816 1.00 5.73 217 SER A CA 1
ATOM 1494 C C . SER A 1 217 ? 44.969 83.106 11.216 1.00 6.73 217 SER A C 1
ATOM 1495 O O . SER A 1 217 ? 44.497 83.066 10.099 1.00 6.80 217 SER A O 1
ATOM 1498 N N . GLN A 1 218 ? 44.775 84.147 12.034 1.00 10.83 218 GLN A N 1
ATOM 1499 C CA . GLN A 1 218 ? 43.925 85.278 11.653 1.00 6.63 218 GLN A CA 1
ATOM 1500 C C . GLN A 1 218 ? 44.608 86.521 12.196 1.00 7.09 218 GLN A C 1
ATOM 1501 O O . GLN A 1 218 ? 45.561 86.435 13.034 1.00 4.83 218 GLN A O 1
ATOM 1507 N N . PRO A 1 219 ? 44.162 87.687 11.721 1.00 6.68 219 PRO A N 1
ATOM 1508 C CA . PRO A 1 219 ? 44.763 88.955 12.160 1.00 6.52 219 PRO A CA 1
ATOM 1509 C C . PRO A 1 219 ? 44.685 89.120 13.655 1.00 9.49 219 PRO A C 1
ATOM 1510 O O . PRO A 1 219 ? 45.565 89.702 14.222 1.00 13.01 219 PRO A O 1
ATOM 1514 N N . PHE A 1 220 ? 43.661 88.603 14.343 1.00 10.44 220 PHE A N 1
ATOM 1515 C CA . PHE A 1 220 ? 43.652 88.831 15.804 1.00 9.86 220 PHE A CA 1
ATOM 1516 C C . PHE A 1 220 ? 44.564 87.916 16.576 1.00 10.18 220 PHE A C 1
ATOM 1517 O O . PHE A 1 220 ? 44.838 88.138 17.785 1.00 12.15 220 PHE A O 1
ATOM 1525 N N . MET A 1 221 ? 45.059 86.870 15.897 1.00 8.57 221 MET A N 1
ATOM 1526 C CA . MET A 1 221 ? 45.894 85.863 16.547 1.00 7.88 221 MET A CA 1
ATOM 1527 C C . MET A 1 221 ? 46.511 84.945 15.492 1.00 6.06 221 MET A C 1
ATOM 1528 O O . MET A 1 221 ? 45.803 84.177 14.811 1.00 4.33 221 MET A O 1
ATOM 1533 N N . ARG A 1 222 ? 47.821 84.990 15.362 1.00 10.32 222 ARG A N 1
ATOM 1534 C CA . ARG A 1 222 ? 48.459 84.105 14.415 1.00 5.89 222 ARG A CA 1
ATOM 1535 C C . ARG A 1 222 ? 48.684 82.762 15.054 1.00 7.11 222 ARG A C 1
ATOM 1536 O O . ARG A 1 222 ? 48.564 82.644 16.277 1.00 4.81 222 ARG A O 1
ATOM 1544 N N . TRP A 1 223 ? 48.947 81.733 14.244 1.00 1.00 223 TRP A N 1
ATOM 1545 C CA . TRP A 1 223 ? 48.932 80.408 14.784 1.00 4.64 223 TRP A CA 1
ATOM 1546 C C . TRP A 1 223 ? 50.108 80.014 15.762 1.00 4.63 223 TRP A C 1
ATOM 1547 O O . TRP A 1 223 ? 49.929 79.156 16.617 1.00 3.54 223 TRP A O 1
ATOM 1558 N N . ARG A 1 224 ? 51.317 80.533 15.541 1.00 1.00 224 ARG A N 1
ATOM 1559 C CA . ARG A 1 224 ? 52.469 80.070 16.280 1.00 2.85 224 ARG A CA 1
ATOM 1560 C C . ARG A 1 224 ? 52.364 80.421 17.743 1.00 4.82 224 ARG A C 1
ATOM 1561 O O . ARG A 1 224 ? 52.691 79.591 18.550 1.00 6.70 224 ARG A O 1
ATOM 1569 N N . GLU A 1 225 ? 51.936 81.644 18.090 1.00 4.31 225 GLU A N 1
ATOM 1570 C CA . GLU A 1 225 ? 51.894 81.994 19.515 1.00 5.93 225 GLU A CA 1
ATOM 1571 C C . GLU A 1 225 ? 50.806 81.195 20.186 1.00 5.07 225 GLU A C 1
ATOM 1572 O O . GLU A 1 225 ? 50.936 80.794 21.380 1.00 5.23 225 GLU A O 1
ATOM 1578 N N . ARG A 1 226 ? 49.741 80.925 19.460 1.00 3.39 226 ARG A N 1
ATOM 1579 C CA . ARG A 1 226 ? 48.737 80.013 20.072 1.00 5.75 226 ARG A CA 1
ATOM 1580 C C . ARG A 1 226 ? 49.370 78.640 20.506 1.00 6.14 226 ARG A C 1
ATOM 1581 O O . ARG A 1 226 ? 49.170 78.178 21.634 1.00 5.48 226 ARG A O 1
ATOM 15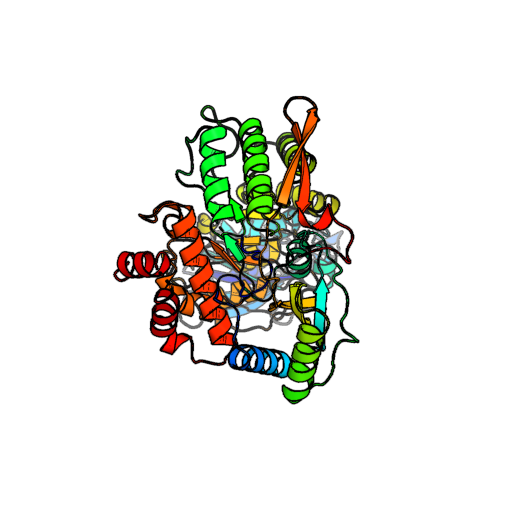89 N N . TYR A 1 227 ? 50.170 78.030 19.629 1.00 6.82 227 TYR A N 1
ATOM 1590 C CA . TYR A 1 227 ? 50.717 76.733 19.898 1.00 5.66 227 TYR A CA 1
ATOM 1591 C C . TYR A 1 227 ? 51.672 76.778 21.059 1.00 3.93 227 TYR A C 1
ATOM 1592 O O . TYR A 1 227 ? 51.778 75.816 21.861 1.00 1.93 227 TYR A O 1
ATOM 1601 N N . LEU A 1 228 ? 52.461 77.852 21.108 1.00 4.40 228 LEU A N 1
ATOM 1602 C CA . LEU A 1 228 ? 53.497 77.964 22.091 1.00 2.70 228 LEU A CA 1
ATOM 1603 C C . LEU A 1 228 ? 52.867 78.203 23.493 1.00 5.08 228 LEU A C 1
ATOM 1604 O O . LEU A 1 228 ? 53.284 77.576 24.483 1.00 1.66 228 LEU A O 1
ATOM 1609 N N . PHE A 1 229 ? 51.888 79.116 23.599 1.00 4.37 229 PHE A N 1
ATOM 1610 C CA . PHE A 1 229 ? 51.212 79.295 24.886 1.00 1.04 229 PHE A CA 1
ATOM 1611 C C . PHE A 1 229 ? 50.478 78.033 25.327 1.00 4.22 229 PHE A C 1
ATOM 1612 O O . PHE A 1 229 ? 50.567 77.629 26.488 1.00 4.23 229 PHE A O 1
ATOM 1620 N N . VAL A 1 230 ? 49.759 77.423 24.389 1.00 1.00 230 VAL A N 1
ATOM 1621 C CA . VAL A 1 230 ? 49.055 76.200 24.649 1.00 3.12 230 VAL A CA 1
ATOM 1622 C C . VAL A 1 230 ? 49.905 75.037 25.242 1.00 5.92 230 VAL A C 1
ATOM 1623 O O . VAL A 1 230 ? 49.495 74.389 26.221 1.00 7.25 230 VAL A O 1
ATOM 1627 N N . MET A 1 231 ? 51.112 74.826 24.720 1.00 6.62 231 MET A N 1
ATOM 1628 C CA . MET A 1 231 ? 51.909 73.737 25.228 1.00 4.84 231 MET A CA 1
ATOM 1629 C C . MET A 1 231 ? 52.372 74.047 26.669 1.00 5.32 231 MET A C 1
ATOM 1630 O O . MET A 1 231 ? 52.553 73.137 27.460 1.00 3.55 231 MET A O 1
ATOM 1635 N N . GLU A 1 232 ? 52.674 75.296 26.980 1.00 3.38 232 GLU A N 1
ATOM 1636 C CA . GLU A 1 232 ? 52.933 75.656 28.382 1.00 1.00 232 GLU A CA 1
ATOM 1637 C C . GLU A 1 232 ? 51.681 75.353 29.245 1.00 4.00 232 GLU A C 1
ATOM 1638 O O . GLU A 1 232 ? 51.791 74.752 30.345 1.00 8.85 232 GLU A O 1
ATOM 1644 N N . ALA A 1 233 ? 50.502 75.763 28.797 1.00 3.40 233 ALA A N 1
ATOM 1645 C CA . ALA A 1 233 ? 49.276 75.383 29.521 1.00 4.89 233 ALA A CA 1
ATOM 1646 C C . ALA A 1 233 ? 49.178 73.878 29.757 1.00 7.68 233 ALA A C 1
ATOM 1647 O O . ALA A 1 233 ? 48.817 73.457 30.849 1.00 10.45 233 ALA A O 1
ATOM 1649 N N . VAL A 1 234 ? 49.435 73.083 28.712 1.00 4.58 234 VAL A N 1
ATOM 1650 C CA . VAL A 1 234 ? 49.218 71.651 28.729 1.00 4.82 234 VAL A CA 1
ATOM 1651 C C . VAL A 1 234 ? 50.207 70.945 29.663 1.00 3.85 234 VAL A C 1
ATOM 1652 O O . VAL A 1 234 ? 49.828 70.150 30.522 1.00 3.81 234 VAL A O 1
ATOM 1656 N N . ASN A 1 235 ? 51.480 71.283 29.533 1.00 1.00 235 ASN A N 1
ATOM 1657 C CA . ASN A 1 235 ? 52.440 70.755 30.468 1.00 4.71 235 ASN A CA 1
ATOM 1658 C C . ASN A 1 235 ? 52.245 71.245 31.906 1.00 5.29 235 ASN A C 1
ATOM 1659 O O . ASN A 1 235 ? 52.425 70.472 32.824 1.00 3.02 235 ASN A O 1
ATOM 1664 N N . LYS A 1 236 ? 51.814 72.488 32.103 1.00 2.80 236 LYS A N 1
ATOM 1665 C CA . LYS A 1 236 ? 51.483 72.931 33.457 1.00 5.14 236 LYS A CA 1
ATOM 1666 C C . LYS A 1 236 ? 50.398 72.068 34.064 1.00 4.14 236 LYS A C 1
ATOM 1667 O O . LYS A 1 236 ? 50.475 71.701 35.235 1.00 3.24 236 LYS A O 1
ATOM 1673 N N . ALA A 1 237 ? 49.325 71.815 33.307 1.00 4.83 237 ALA A N 1
ATOM 1674 C CA . ALA A 1 237 ? 48.242 70.995 33.816 1.00 7.05 237 ALA A CA 1
ATOM 1675 C C . ALA A 1 237 ? 48.656 69.520 34.067 1.00 5.32 237 ALA A C 1
ATOM 1676 O O . ALA A 1 237 ? 48.108 68.932 34.990 1.00 7.16 237 ALA A O 1
ATOM 1678 N N . ALA A 1 238 ? 49.536 68.918 33.227 1.00 6.73 238 ALA A N 1
ATOM 1679 C CA . ALA A 1 238 ? 50.066 67.560 33.495 1.00 2.06 238 ALA A CA 1
ATOM 1680 C C . ALA A 1 238 ? 50.744 67.543 34.847 1.00 4.54 238 ALA A C 1
ATOM 1681 O O . ALA A 1 238 ? 50.574 66.638 35.630 1.00 7.40 238 ALA A O 1
ATOM 1683 N N . ALA A 1 239 ? 51.565 68.550 35.102 1.00 5.03 239 ALA A N 1
ATOM 1684 C CA . ALA A 1 239 ? 52.294 68.704 36.332 1.00 4.49 239 ALA A CA 1
ATOM 1685 C C . ALA A 1 239 ? 51.359 68.921 37.536 1.00 6.60 239 ALA A C 1
ATOM 1686 O O . ALA A 1 239 ? 51.670 68.509 38.642 1.00 11.00 239 ALA A O 1
ATOM 1688 N N . ALA A 1 240 ? 50.196 69.541 37.300 1.00 8.56 240 ALA A N 1
ATOM 1689 C CA . ALA A 1 240 ? 49.199 69.786 38.349 1.00 8.84 240 ALA A CA 1
ATOM 1690 C C . ALA A 1 240 ? 48.316 68.621 38.662 1.00 9.84 240 ALA A C 1
ATOM 1691 O O . ALA A 1 240 ? 47.625 68.656 39.695 1.00 6.80 240 ALA A O 1
ATOM 1693 N N . THR A 1 241 ? 48.211 67.638 37.758 1.00 9.54 241 THR A N 1
ATOM 1694 C CA . THR A 1 241 ? 47.181 66.606 37.945 1.00 6.17 241 THR A CA 1
ATOM 1695 C C . THR A 1 241 ? 47.824 65.259 37.936 1.00 6.07 241 THR A C 1
ATOM 1696 O O . THR A 1 241 ? 47.274 64.330 38.418 1.00 7.17 241 THR A O 1
ATOM 1700 N N . GLY A 1 242 ? 48.999 65.121 37.304 1.00 8.46 242 GLY A N 1
ATOM 1701 C CA . GLY A 1 242 ? 49.606 63.803 37.206 1.00 8.95 242 GLY A CA 1
ATOM 1702 C C . GLY A 1 242 ? 49.039 62.961 36.072 1.00 7.48 242 GLY A C 1
ATOM 1703 O O . GLY A 1 242 ? 49.254 61.741 36.046 1.00 4.97 242 GLY A O 1
ATOM 1704 N N . GLU A 1 243 ? 48.324 63.594 35.129 1.00 3.49 243 GLU A N 1
ATOM 1705 C CA . GLU A 1 243 ? 47.766 62.913 33.921 1.00 6.83 243 GLU A CA 1
ATOM 1706 C C . GLU A 1 243 ? 48.415 63.401 32.623 1.00 10.26 243 GLU A C 1
ATOM 1707 O O . GLU A 1 243 ? 48.866 64.546 32.564 1.00 12.60 243 GLU A O 1
ATOM 1713 N N . VAL A 1 244 ? 48.377 62.585 31.562 1.00 7.03 244 VAL A N 1
ATOM 1714 C CA . VAL A 1 244 ? 48.725 63.065 30.215 1.00 4.81 244 VAL A CA 1
ATOM 1715 C C . VAL A 1 244 ? 47.516 63.883 29.780 1.00 7.71 244 VAL A C 1
ATOM 1716 O O . VAL A 1 244 ? 46.368 63.408 29.902 1.00 7.36 244 VAL A O 1
ATOM 1720 N N . LYS A 1 245 ? 47.764 65.113 29.328 1.00 7.43 245 LYS A N 1
ATOM 1721 C CA . LYS A 1 245 ? 46.766 66.029 28.899 1.00 2.67 245 LYS A CA 1
ATOM 1722 C C . LYS A 1 245 ? 47.102 66.410 27.468 1.00 8.15 245 LYS A C 1
ATOM 1723 O O . LYS A 1 245 ? 48.208 66.174 27.012 1.00 5.57 245 LYS A O 1
ATOM 1729 N N . GLY A 1 246 ? 46.145 66.998 26.767 1.00 6.31 246 GLY A N 1
ATOM 1730 C CA . GLY A 1 246 ? 46.361 67.461 25.408 1.00 4.09 246 GLY A CA 1
ATOM 1731 C C . GLY A 1 246 ? 45.353 68.538 25.009 1.00 6.44 246 GLY A C 1
ATOM 1732 O O . GLY A 1 246 ? 44.311 68.739 25.690 1.00 4.62 246 GLY A O 1
ATOM 1733 N N . HIS A 1 247 ? 45.671 69.226 23.907 1.00 1.35 247 HIS A N 1
ATOM 1734 C CA . HIS A 1 247 ? 44.817 70.271 23.340 1.00 5.73 247 HIS A CA 1
ATOM 1735 C C . HIS A 1 247 ? 44.842 70.023 21.872 1.00 2.81 247 HIS A C 1
ATOM 1736 O O . HIS A 1 247 ? 45.960 69.917 21.298 1.00 9.67 247 HIS A O 1
ATOM 1743 N N . TYR A 1 248 ? 43.676 69.905 21.209 1.00 2.56 248 TYR A N 1
ATOM 1744 C CA . TYR A 1 248 ? 43.790 69.755 19.743 1.00 5.21 248 TYR A CA 1
ATOM 1745 C C . TYR A 1 248 ? 44.171 71.065 19.106 1.00 8.60 248 TYR A C 1
ATOM 1746 O O . TYR A 1 248 ? 43.306 72.007 18.970 1.00 8.73 248 TYR A O 1
ATOM 1755 N N . LEU A 1 249 ? 45.431 71.126 18.670 1.00 7.41 249 LEU A N 1
ATOM 1756 C CA . LEU A 1 249 ? 45.904 72.228 17.878 1.00 6.75 249 LEU A CA 1
ATOM 1757 C C . LEU A 1 249 ? 45.372 72.092 16.458 1.00 2.09 249 LEU A C 1
ATOM 1758 O O . LEU A 1 249 ? 45.587 71.072 15.819 1.00 3.78 249 LEU A O 1
ATOM 1763 N N . ASN A 1 250 ? 44.684 73.098 15.957 1.00 5.43 250 ASN A N 1
ATOM 1764 C CA . ASN A 1 250 ? 44.110 72.999 14.609 1.00 6.37 250 ASN A CA 1
ATOM 1765 C C . ASN A 1 250 ? 45.186 73.378 13.596 1.00 3.64 250 ASN A C 1
ATOM 1766 O O . ASN A 1 250 ? 45.767 74.498 13.618 1.00 1.67 250 ASN A O 1
ATOM 1771 N N . VAL A 1 251 ? 45.483 72.441 12.719 1.00 6.34 251 VAL A N 1
ATOM 1772 C CA . VAL A 1 251 ? 46.557 72.623 11.723 1.00 3.13 251 VAL A CA 1
ATOM 1773 C C . VAL A 1 251 ? 45.979 72.948 10.307 1.00 5.48 251 VAL A C 1
ATOM 1774 O O . VAL A 1 251 ? 46.767 73.207 9.341 1.00 4.36 251 VAL A O 1
ATOM 1778 N N . THR A 1 252 ? 44.636 73.011 10.212 1.00 2.57 252 THR A N 1
ATOM 1779 C CA . THR A 1 252 ? 43.948 73.399 9.009 1.00 1.83 252 THR A CA 1
ATOM 1780 C C . THR A 1 252 ? 44.585 74.631 8.325 1.00 5.65 252 THR A C 1
ATOM 1781 O O . THR A 1 252 ? 44.776 75.684 8.955 1.00 4.60 252 THR A O 1
ATOM 1785 N N . ALA A 1 253 ? 44.936 74.516 7.042 1.00 2.14 253 ALA A N 1
ATOM 1786 C CA . ALA A 1 253 ? 45.510 75.690 6.353 1.00 3.96 253 ALA A CA 1
ATOM 1787 C C . ALA A 1 253 ? 45.188 75.582 4.854 1.00 6.85 253 ALA A C 1
ATOM 1788 O O . ALA A 1 253 ? 44.604 74.595 4.424 1.00 4.62 253 ALA A O 1
ATOM 1790 N N . ALA A 1 254 ? 45.518 76.606 4.076 1.00 7.51 254 ALA A N 1
ATOM 1791 C CA . ALA A 1 254 ? 45.051 76.706 2.702 1.00 1.70 254 ALA A CA 1
ATOM 1792 C C . ALA A 1 254 ? 45.739 75.700 1.799 1.00 2.04 254 ALA A C 1
ATOM 1793 O O . ALA A 1 254 ? 45.146 75.218 0.850 1.00 1.00 254 ALA A O 1
ATOM 1795 N N . THR A 1 255 ? 47.018 75.417 2.054 1.00 2.26 255 THR A N 1
ATOM 1796 C CA . THR A 1 255 ? 47.757 74.551 1.149 1.00 4.07 255 THR A CA 1
ATOM 1797 C C . THR A 1 255 ? 48.409 73.470 1.958 1.00 5.60 255 THR A C 1
ATOM 1798 O O . THR A 1 255 ? 48.517 73.579 3.182 1.00 3.60 255 THR A O 1
ATOM 1802 N N . MET A 1 256 ? 48.869 72.418 1.299 1.00 3.06 256 MET A N 1
ATOM 1803 C CA . MET A 1 256 ? 49.429 71.281 2.066 1.00 3.72 256 MET A CA 1
ATOM 1804 C C . MET A 1 256 ? 50.740 71.618 2.824 1.00 5.02 256 MET A C 1
ATOM 1805 O O . MET A 1 256 ? 51.005 71.116 3.938 1.00 6.01 256 MET A O 1
ATOM 1810 N N . GLU A 1 257 ? 51.600 72.408 2.188 1.00 1.00 257 GLU A N 1
ATOM 1811 C CA . GLU A 1 257 ? 52.868 72.801 2.780 1.00 3.14 257 GLU A CA 1
ATOM 1812 C C . GLU A 1 257 ? 52.678 73.622 4.038 1.00 6.28 257 GLU A C 1
ATOM 1813 O O . GLU A 1 257 ? 53.518 73.576 4.965 1.00 2.10 257 GLU A O 1
ATOM 1819 N N . GLU A 1 258 ? 51.640 74.467 4.019 1.00 4.59 258 GLU A N 1
ATOM 1820 C CA . GLU A 1 258 ? 51.271 75.234 5.181 1.00 6.69 258 GLU A CA 1
ATOM 1821 C C . GLU A 1 258 ? 50.716 74.306 6.280 1.00 9.30 258 GLU A C 1
ATOM 1822 O O . GLU A 1 258 ? 51.083 74.455 7.455 1.00 6.25 258 GLU A O 1
ATOM 1828 N N . MET A 1 259 ? 49.882 73.312 5.926 1.00 2.73 259 MET A N 1
ATOM 1829 C CA . MET A 1 259 ? 49.458 72.353 6.937 1.00 3.42 259 MET A CA 1
ATOM 1830 C C . MET A 1 259 ? 50.635 71.576 7.507 1.00 3.25 259 MET A C 1
ATOM 1831 O O . MET A 1 259 ? 50.655 71.245 8.685 1.00 2.01 259 MET A O 1
ATOM 1836 N N . TYR A 1 260 ? 51.585 71.208 6.661 1.00 1.00 260 TYR A N 1
ATOM 1837 C CA . TYR A 1 260 ? 52.723 70.449 7.175 1.00 1.11 260 TYR A CA 1
ATOM 1838 C C . TYR A 1 260 ? 53.509 71.277 8.198 1.00 2.63 260 TYR A C 1
ATOM 1839 O O . TYR A 1 260 ? 53.963 70.757 9.213 1.00 4.60 260 TYR A O 1
ATOM 1848 N N . ALA A 1 261 ? 53.755 72.565 7.893 1.00 3.52 261 ALA A N 1
ATOM 1849 C CA . ALA A 1 261 ? 54.430 73.480 8.859 1.00 4.72 261 ALA A CA 1
ATOM 1850 C C . ALA A 1 261 ? 53.783 73.533 10.229 1.00 4.68 261 ALA A C 1
ATOM 1851 O O . ALA A 1 261 ? 54.430 73.661 11.292 1.00 3.32 261 ALA A O 1
ATOM 1853 N N . ARG A 1 262 ? 52.478 73.483 10.234 1.00 4.31 262 ARG A N 1
ATOM 1854 C CA . ARG A 1 262 ? 51.752 73.595 11.494 1.00 3.98 262 ARG A CA 1
ATOM 1855 C C . ARG A 1 262 ? 51.841 72.293 12.255 1.00 3.67 262 ARG A C 1
ATOM 1856 O O . ARG A 1 262 ? 52.077 72.311 13.459 1.00 5.87 262 ARG A O 1
ATOM 1864 N N . ALA A 1 263 ? 51.632 71.196 11.540 1.00 1.48 263 ALA A N 1
ATOM 1865 C CA . ALA A 1 263 ? 51.728 69.823 12.048 1.00 5.43 263 ALA A CA 1
ATOM 1866 C C . ALA A 1 263 ? 53.121 69.619 12.657 1.00 6.52 263 ALA A C 1
ATOM 1867 O O . ALA A 1 263 ? 53.252 69.165 13.791 1.00 2.46 263 ALA A O 1
ATOM 1869 N N . GLN A 1 264 ? 54.141 70.012 11.902 1.00 4.95 264 GLN A N 1
ATOM 1870 C CA . GLN A 1 264 ? 55.505 69.895 12.368 1.00 7.37 264 GLN A CA 1
ATOM 1871 C C . GLN A 1 264 ? 55.755 70.624 13.665 1.00 4.82 264 GLN A C 1
ATOM 1872 O O . GLN A 1 264 ? 56.513 70.117 14.499 1.00 4.72 264 GLN A O 1
ATOM 1878 N N . LEU A 1 265 ? 55.196 71.826 13.835 1.00 4.02 265 LEU A N 1
ATOM 1879 C CA . LEU A 1 265 ? 55.412 72.542 15.116 1.00 1.86 265 LEU A CA 1
ATOM 1880 C C . LEU A 1 265 ? 54.739 71.773 16.283 1.00 4.27 265 LEU A C 1
ATOM 1881 O O . LEU A 1 265 ? 55.346 71.510 17.341 1.00 5.40 265 LEU A O 1
ATOM 1886 N N . ALA A 1 266 ? 53.491 71.383 16.078 1.00 2.12 266 ALA A N 1
ATOM 1887 C CA . ALA A 1 266 ? 52.789 70.607 17.111 1.00 1.00 266 ALA A CA 1
ATOM 1888 C C . ALA A 1 266 ? 53.694 69.404 17.473 1.00 3.52 266 ALA A C 1
ATOM 1889 O O . ALA A 1 266 ? 53.946 69.146 18.637 1.00 2.13 266 ALA A O 1
ATOM 1891 N N . LYS A 1 267 ? 54.315 68.736 16.496 1.00 3.39 267 LYS A N 1
ATOM 1892 C CA . LYS A 1 267 ? 55.130 67.564 16.844 1.00 5.83 267 LYS A CA 1
ATOM 1893 C C . LYS A 1 267 ? 56.414 67.911 17.603 1.00 8.89 267 LYS A C 1
ATOM 1894 O O . LYS A 1 267 ? 56.760 67.298 18.659 1.00 8.50 267 LYS A O 1
ATOM 1900 N N . GLU A 1 268 ? 57.103 68.913 17.084 1.00 5.16 268 GLU A N 1
ATOM 1901 C CA . GLU A 1 268 ? 58.238 69.510 17.746 1.00 7.18 268 GLU A CA 1
ATOM 1902 C C . GLU A 1 268 ? 57.974 69.903 19.184 1.00 5.57 268 GLU A C 1
ATOM 1903 O O . GLU A 1 268 ? 58.836 69.685 20.023 1.00 7.18 268 GLU A O 1
ATOM 1909 N N . LEU A 1 269 ? 56.804 70.428 19.514 1.00 5.25 269 LEU A N 1
ATOM 1910 C CA . LEU A 1 269 ? 56.554 70.878 20.902 1.00 1.33 269 LEU A CA 1
ATOM 1911 C C . LEU A 1 269 ? 56.060 69.739 21.742 1.00 5.80 269 LEU A C 1
ATOM 1912 O O . LEU A 1 269 ? 55.860 69.911 22.959 1.00 4.73 269 LEU A O 1
ATOM 1917 N N . GLY A 1 270 ? 55.801 68.583 21.109 1.00 4.02 270 GLY A N 1
ATOM 1918 C CA . GLY A 1 270 ? 55.442 67.408 21.889 1.00 3.54 270 GLY A CA 1
ATOM 1919 C C . GLY A 1 270 ? 53.947 67.250 22.145 1.00 4.11 270 GLY A C 1
ATOM 1920 O O . GLY A 1 270 ? 53.546 66.514 23.063 1.00 2.81 270 GLY A O 1
ATOM 1921 N N . SER A 1 271 ? 53.116 67.869 21.312 1.00 1.00 271 SER A N 1
ATOM 1922 C CA . SER A 1 271 ? 51.691 67.702 21.481 1.00 2.36 271 SER A CA 1
ATOM 1923 C C . SER A 1 271 ? 51.291 66.257 21.207 1.00 3.17 271 SER A C 1
ATOM 1924 O O . SER A 1 271 ? 51.832 65.583 20.309 1.00 4.35 271 SER A O 1
ATOM 1927 N N . VAL A 1 272 ? 50.316 65.791 21.960 1.00 5.42 272 VAL A N 1
ATOM 1928 C CA . VAL A 1 272 ? 49.851 64.423 21.875 1.00 6.32 272 VAL A CA 1
ATOM 1929 C C . VAL A 1 272 ? 48.831 64.344 20.700 1.00 4.98 272 VAL A C 1
ATOM 1930 O O . VAL A 1 272 ? 48.544 63.256 20.117 1.00 1.84 272 VAL A O 1
ATOM 1934 N N . ILE A 1 273 ? 48.333 65.501 20.301 1.00 2.53 273 ILE A N 1
ATOM 1935 C CA . ILE A 1 273 ? 47.136 65.521 19.432 1.00 1.00 273 ILE A CA 1
ATOM 1936 C C . ILE A 1 273 ? 47.075 66.755 18.537 1.00 3.33 273 ILE A C 1
ATOM 1937 O O . ILE A 1 273 ? 47.503 67.830 18.944 1.00 7.13 273 ILE A O 1
ATOM 1942 N N . ILE A 1 274 ? 46.648 66.603 17.267 1.00 1.96 274 ILE A N 1
ATOM 1943 C CA . ILE A 1 274 ? 46.271 67.753 16.499 1.00 3.91 274 ILE A CA 1
ATOM 1944 C C . ILE A 1 274 ? 44.864 67.568 15.913 1.00 7.96 274 ILE A C 1
ATOM 1945 O O . ILE A 1 274 ? 44.269 66.453 15.974 1.00 7.65 274 ILE A O 1
ATOM 1950 N N . MET A 1 275 ? 44.323 68.623 15.314 1.00 1.94 275 MET A N 1
ATOM 1951 C CA . MET A 1 275 ? 43.004 68.439 14.653 1.00 5.63 275 MET A CA 1
ATOM 1952 C C . MET A 1 275 ? 42.991 69.028 13.257 1.00 5.17 275 MET A C 1
ATOM 1953 O O . MET A 1 275 ? 43.786 69.909 12.944 1.00 4.53 275 MET A O 1
ATOM 1958 N N . ILE A 1 276 ? 42.130 68.495 12.407 1.00 4.15 276 ILE A N 1
ATOM 1959 C CA . ILE A 1 276 ? 41.934 68.988 11.023 1.00 4.75 276 ILE A CA 1
ATOM 1960 C C . ILE A 1 276 ? 40.423 69.145 10.787 1.00 10.11 276 ILE A C 1
ATOM 1961 O O . ILE A 1 276 ? 39.609 68.458 11.416 1.00 7.40 276 ILE A O 1
ATOM 1966 N N . ASP A 1 277 ? 40.056 70.060 9.887 1.00 10.37 277 ASP A N 1
ATOM 1967 C CA . ASP A 1 277 ? 38.644 70.295 9.557 1.00 8.94 277 ASP A CA 1
ATOM 1968 C C . ASP A 1 277 ? 38.421 69.445 8.349 1.00 9.22 277 ASP A C 1
ATOM 1969 O O . ASP A 1 277 ? 39.344 69.318 7.505 1.00 6.95 277 ASP A O 1
ATOM 1974 N N . LEU A 1 278 ? 37.219 68.889 8.232 1.00 6.87 278 LEU A N 1
ATOM 1975 C CA . LEU A 1 278 ? 36.866 67.996 7.090 1.00 9.77 278 LEU A CA 1
ATOM 1976 C C . LEU A 1 278 ? 36.907 68.792 5.766 1.00 7.33 278 LEU A C 1
ATOM 1977 O O . LEU A 1 278 ? 37.175 68.235 4.675 1.00 7.45 278 LEU A O 1
ATOM 1982 N N . VAL A 1 279 ? 36.632 70.082 5.830 1.00 5.10 279 VAL A N 1
ATOM 1983 C CA . VAL A 1 279 ? 36.668 70.889 4.608 1.00 8.10 279 VAL A CA 1
ATOM 1984 C C . VAL A 1 279 ? 38.034 70.994 3.967 1.00 11.15 279 VAL A C 1
ATOM 1985 O O . VAL A 1 279 ? 38.087 71.497 2.863 1.00 10.57 279 VAL A O 1
ATOM 1989 N N . ILE A 1 280 ? 39.147 70.547 4.598 1.00 6.10 280 ILE A N 1
ATOM 1990 C CA . ILE A 1 280 ? 40.406 70.561 3.803 1.00 5.19 280 ILE A CA 1
ATOM 1991 C C . ILE A 1 280 ? 40.246 69.542 2.619 1.00 7.08 280 ILE A C 1
ATOM 1992 O O . ILE A 1 280 ? 41.019 69.591 1.685 1.00 3.56 280 ILE A O 1
ATOM 1997 N N . GLY A 1 281 ? 39.262 68.637 2.690 1.00 8.08 281 GLY A N 1
ATOM 1998 C CA . GLY A 1 281 ? 39.026 67.680 1.590 1.00 8.91 281 GLY A CA 1
ATOM 1999 C C . GLY A 1 281 ? 39.817 66.392 1.718 1.00 8.33 281 GLY A C 1
ATOM 2000 O O . GLY A 1 281 ? 40.749 66.294 2.536 1.00 5.39 281 GLY A O 1
ATOM 2001 N N . TYR A 1 282 ? 39.441 65.390 0.916 1.00 6.84 282 TYR A N 1
ATOM 2002 C CA . TYR A 1 282 ? 39.884 64.027 1.186 1.00 4.30 282 TYR A CA 1
ATOM 2003 C C . TYR A 1 282 ? 41.375 63.755 0.910 1.00 2.96 282 TYR A C 1
ATOM 2004 O O . TYR A 1 282 ? 41.993 62.952 1.595 1.00 4.26 282 TYR A O 1
ATOM 2013 N N . THR A 1 283 ? 41.936 64.367 -0.107 1.00 1.00 283 THR A N 1
ATOM 2014 C CA . THR A 1 283 ? 43.370 64.078 -0.421 1.00 2.04 283 THR A CA 1
ATOM 2015 C C . THR A 1 283 ? 44.231 64.639 0.744 1.00 3.05 283 THR A C 1
ATOM 2016 O O . THR A 1 283 ? 45.158 64.008 1.237 1.00 5.49 283 THR A O 1
ATOM 2020 N N . ALA A 1 284 ? 43.891 65.829 1.234 1.00 4.82 284 ALA A N 1
ATOM 2021 C CA . ALA A 1 284 ? 44.685 66.397 2.344 1.00 3.37 284 ALA A CA 1
ATOM 2022 C C . ALA A 1 284 ? 44.507 65.571 3.620 1.00 5.06 284 ALA A C 1
ATOM 2023 O O . ALA A 1 284 ? 45.439 65.465 4.393 1.00 2.99 284 ALA A O 1
ATOM 2025 N N . ILE A 1 285 ? 43.302 65.034 3.852 1.00 2.05 285 ILE A N 1
ATOM 2026 C CA . ILE A 1 285 ? 43.072 64.212 5.014 1.00 1.38 285 ILE A CA 1
ATOM 2027 C C . ILE A 1 285 ? 43.864 62.927 4.972 1.00 2.55 285 ILE A C 1
ATOM 2028 O O . ILE A 1 285 ? 44.458 62.568 5.986 1.00 1.89 285 ILE A O 1
ATOM 2033 N N . GLN A 1 286 ? 43.859 62.195 3.842 1.00 1.94 286 GLN A N 1
ATOM 2034 C CA . GLN A 1 286 ? 44.717 60.993 3.760 1.00 2.65 286 GLN A CA 1
ATOM 2035 C C . GLN A 1 286 ? 46.182 61.318 3.885 1.00 2.55 286 GLN A C 1
ATOM 2036 O O . GLN A 1 286 ? 46.913 60.513 4.434 1.00 5.19 286 GLN A O 1
ATOM 2042 N N . THR A 1 287 ? 46.597 62.488 3.372 1.00 1.00 287 THR A N 1
ATOM 2043 C CA . THR A 1 287 ? 48.002 62.956 3.521 1.00 1.85 287 THR A CA 1
ATOM 2044 C C . THR A 1 287 ? 48.319 63.118 4.986 1.00 2.91 287 THR A C 1
ATOM 2045 O O . THR A 1 287 ? 49.339 62.622 5.468 1.00 1.00 287 THR A O 1
ATOM 2049 N N . MET A 1 288 ? 47.443 63.800 5.716 1.00 3.81 288 MET A N 1
ATOM 2050 C CA . MET A 1 288 ? 47.690 64.018 7.153 1.00 4.14 288 MET A CA 1
ATOM 2051 C C . MET A 1 288 ? 47.635 62.727 7.976 1.00 2.67 288 MET A C 1
ATOM 2052 O O . MET A 1 288 ? 48.366 62.569 8.960 1.00 1.00 288 MET A O 1
ATOM 2057 N N . ALA A 1 289 ? 46.717 61.823 7.602 1.00 3.20 289 ALA A N 1
ATOM 2058 C CA . ALA A 1 289 ? 46.536 60.519 8.285 1.00 6.82 289 ALA A CA 1
ATOM 2059 C C . ALA A 1 289 ? 47.823 59.678 8.202 1.00 5.39 289 ALA A C 1
ATOM 2060 O O . ALA A 1 289 ? 48.175 58.953 9.155 1.00 3.73 289 ALA A O 1
ATOM 2062 N N . LYS A 1 290 ? 48.507 59.779 7.060 1.00 3.68 290 LYS A N 1
ATOM 2063 C CA . LYS A 1 290 ? 49.773 59.098 6.928 1.00 1.90 290 LYS A CA 1
ATOM 2064 C C . LYS A 1 290 ? 50.765 59.800 7.859 1.00 1.42 290 LYS A C 1
ATOM 2065 O O . LYS A 1 290 ? 51.570 59.183 8.582 1.00 5.24 290 LYS A O 1
ATOM 2071 N N . TRP A 1 291 ? 50.782 61.105 7.752 1.00 8.36 291 TRP A N 1
ATOM 2072 C CA . TRP A 1 291 ? 51.651 61.874 8.610 1.00 5.23 291 TRP A CA 1
ATOM 2073 C C . TRP A 1 291 ? 51.473 61.503 10.095 1.00 6.70 291 TRP A C 1
ATOM 2074 O O . TRP A 1 291 ? 52.471 61.295 10.818 1.00 6.07 291 TRP A O 1
ATOM 2085 N N . ALA A 1 292 ? 50.233 61.495 10.568 1.00 3.85 292 ALA A N 1
ATOM 2086 C CA . ALA A 1 292 ? 49.979 61.173 11.984 1.00 6.03 292 ALA A CA 1
ATOM 2087 C C . ALA A 1 292 ? 50.423 59.767 12.356 1.00 5.65 292 ALA A C 1
ATOM 2088 O O . ALA A 1 292 ? 51.041 59.567 13.414 1.00 2.89 292 ALA A O 1
ATOM 2090 N N . ARG A 1 293 ? 50.159 58.801 11.477 1.00 2.85 293 ARG A N 1
ATOM 2091 C CA . ARG A 1 293 ? 50.703 57.439 11.717 1.00 1.51 293 ARG A CA 1
ATOM 2092 C C . ARG A 1 293 ? 52.251 57.455 11.897 1.00 4.62 293 ARG A C 1
ATOM 2093 O O . ARG A 1 293 ? 52.820 56.911 12.878 1.00 2.15 293 ARG A O 1
ATOM 2101 N N . ASP A 1 294 ? 52.930 58.156 11.013 1.00 3.88 294 ASP A N 1
ATOM 2102 C CA . ASP A 1 294 ? 54.403 58.168 11.019 1.00 5.41 294 ASP A CA 1
ATOM 2103 C C . ASP A 1 294 ? 54.921 59.067 12.103 1.00 9.45 294 ASP A C 1
ATOM 2104 O O . ASP A 1 294 ? 56.127 59.152 12.272 1.00 5.66 294 ASP A O 1
ATOM 2109 N N . ASN A 1 295 ? 54.055 59.832 12.772 1.00 6.03 295 ASN A N 1
ATOM 2110 C CA . ASN A 1 295 ? 54.602 60.782 13.719 1.00 3.81 295 ASN A CA 1
ATOM 2111 C C . ASN A 1 295 ? 54.025 60.674 15.104 1.00 5.30 295 ASN A C 1
ATOM 2112 O O . ASN A 1 295 ? 54.164 61.587 15.967 1.00 5.66 295 ASN A O 1
ATOM 2117 N N . ASP A 1 296 ? 53.342 59.556 15.320 1.00 4.94 296 ASP A N 1
ATOM 2118 C CA . ASP A 1 296 ? 52.830 59.216 16.647 1.00 7.83 296 ASP A CA 1
ATOM 2119 C C . ASP A 1 296 ? 51.899 60.300 17.195 1.00 5.48 296 ASP A C 1
ATOM 2120 O O . ASP A 1 296 ? 51.994 60.669 18.350 1.00 6.74 296 ASP A O 1
ATOM 2125 N N A MET A 1 297 ? 50.956 60.743 16.377 0.70 1.00 297 MET A N 1
ATOM 2126 N N B MET A 1 297 ? 50.995 60.780 16.350 0.30 3.40 297 MET A N 1
ATOM 2127 C CA A MET A 1 297 ? 50.142 61.873 16.708 0.70 3.45 297 MET A CA 1
ATOM 2128 C CA B MET A 1 297 ? 50.121 61.878 16.697 0.30 3.64 297 MET A CA 1
ATOM 2129 C C A MET A 1 297 ? 48.683 61.440 16.613 0.70 5.37 297 MET A C 1
ATOM 2130 C C B MET A 1 297 ? 48.687 61.410 16.625 0.30 4.93 297 MET A C 1
ATOM 2131 O O A MET A 1 297 ? 48.275 60.780 15.659 0.70 3.83 297 MET A O 1
ATOM 2132 O O B MET A 1 297 ? 48.305 60.699 15.699 0.30 4.65 297 MET A O 1
ATOM 2141 N N . ILE A 1 298 ? 47.875 61.818 17.587 1.00 5.83 298 ILE A N 1
ATOM 2142 C CA . ILE A 1 298 ? 46.441 61.544 17.455 1.00 3.88 298 ILE A CA 1
ATOM 2143 C C . ILE A 1 298 ? 45.843 62.581 16.492 1.00 2.49 298 ILE A C 1
ATOM 2144 O O . ILE A 1 298 ? 46.128 63.768 16.586 1.00 3.02 298 ILE A O 1
ATOM 2149 N N . LEU A 1 299 ? 45.029 62.106 15.539 1.00 1.82 299 LEU A N 1
ATOM 2150 C CA . LEU A 1 299 ? 44.421 62.965 14.552 1.00 2.93 299 LEU A CA 1
ATOM 2151 C C . LEU A 1 299 ? 42.918 63.132 14.709 1.00 1.65 299 LEU A C 1
ATOM 2152 O O . LEU A 1 299 ? 42.159 62.291 14.255 1.00 3.34 299 LEU A O 1
ATOM 2157 N N . HIS A 1 300 ? 42.462 64.258 15.255 1.00 1.36 300 HIS A N 1
ATOM 2158 C CA . HIS A 1 300 ? 41.015 64.498 15.402 1.00 1.00 300 HIS A CA 1
ATOM 2159 C C . HIS A 1 300 ? 40.463 65.165 14.136 1.00 2.43 300 HIS A C 1
ATOM 2160 O O . HIS A 1 300 ? 41.042 66.158 13.649 1.00 4.77 300 HIS A O 1
ATOM 2167 N N . LEU A 1 301 ? 39.391 64.595 13.556 1.00 3.25 301 LEU A N 1
ATOM 2168 C CA . LEU A 1 301 ? 38.699 65.179 12.399 1.00 3.12 301 LEU A CA 1
ATOM 2169 C C . LEU A 1 301 ? 37.472 65.917 12.898 1.00 5.56 301 LEU A C 1
ATOM 2170 O O . LEU A 1 301 ? 36.600 65.341 13.519 1.00 3.52 301 LEU A O 1
ATOM 2175 N N . HIS A 1 302 ? 37.404 67.194 12.599 1.00 6.74 302 HIS A N 1
ATOM 2176 C CA . HIS A 1 302 ? 36.226 67.984 12.857 1.00 13.41 302 HIS A CA 1
ATOM 2177 C C . HIS A 1 302 ? 35.287 67.988 11.654 1.00 14.97 302 HIS A C 1
ATOM 2178 O O . HIS A 1 302 ? 35.673 68.441 10.560 1.00 16.26 302 HIS A O 1
ATOM 2185 N N . ARG A 1 303 ? 34.058 67.524 11.822 1.00 19.47 303 ARG A N 1
ATOM 2186 C CA . ARG A 1 303 ? 33.237 67.345 10.621 1.00 26.07 303 ARG A CA 1
ATOM 2187 C C . ARG A 1 303 ? 32.553 68.614 10.049 1.00 31.45 303 ARG A C 1
ATOM 2188 O O . ARG A 1 303 ? 31.609 68.493 9.250 1.00 32.92 303 ARG A O 1
ATOM 2196 N N . ALA A 1 304 ? 33.028 69.816 10.406 1.00 36.80 304 ALA A N 1
ATOM 2197 C CA . ALA A 1 304 ? 32.446 71.105 9.865 1.00 41.39 304 ALA A CA 1
ATOM 2198 C C . ALA A 1 304 ? 32.014 71.049 8.384 1.00 41.71 304 ALA A C 1
ATOM 2199 O O . ALA A 1 304 ? 32.819 70.688 7.523 1.00 41.91 304 ALA A O 1
ATOM 2201 N N . GLY A 1 305 ? 30.745 71.400 8.113 1.00 43.39 305 GLY A N 1
ATOM 2202 C CA . GLY A 1 305 ? 30.168 71.420 6.738 1.00 41.10 305 GLY A CA 1
ATOM 2203 C C . GLY A 1 305 ? 29.363 70.191 6.287 1.00 39.90 305 GLY A C 1
ATOM 2204 O O . GLY A 1 305 ? 28.539 70.281 5.353 1.00 36.94 305 GLY A O 1
ATOM 2205 N N . ASN A 1 306 ? 29.591 69.055 6.964 1.00 36.66 306 ASN A N 1
ATOM 2206 C CA . ASN A 1 306 ? 28.960 67.778 6.644 1.00 32.58 306 ASN A CA 1
ATOM 2207 C C . ASN A 1 306 ? 27.396 67.796 6.431 1.00 31.10 306 ASN A C 1
ATOM 2208 O O . ASN A 1 306 ? 26.884 67.110 5.501 1.00 25.64 306 ASN A O 1
ATOM 2213 N N . SER A 1 307 ? 26.669 68.592 7.241 1.00 26.51 307 SER A N 1
ATOM 2214 C CA . SER A 1 307 ? 25.186 68.717 7.150 1.00 28.84 307 SER A CA 1
ATOM 2215 C C . SER A 1 307 ? 24.616 69.227 5.822 1.00 29.32 307 SER A C 1
ATOM 2216 O O . SER A 1 307 ? 23.415 69.037 5.542 1.00 26.30 307 SER A O 1
ATOM 2219 N N . THR A 1 308 ? 25.438 69.906 5.016 1.00 29.28 308 THR A N 1
ATOM 2220 C CA . THR A 1 308 ? 24.926 70.397 3.724 1.00 30.40 308 THR A CA 1
ATOM 2221 C C . THR A 1 308 ? 24.457 69.212 2.810 1.00 32.88 308 THR A C 1
ATOM 2222 O O . THR A 1 308 ? 23.548 69.384 1.997 1.00 31.22 308 THR A O 1
ATOM 2226 N N . TYR A 1 309 ? 25.039 68.011 2.966 1.00 31.13 309 TYR A N 1
ATOM 2227 C CA . TYR A 1 309 ? 24.609 66.848 2.148 1.00 31.89 309 TYR A CA 1
ATOM 2228 C C . TYR A 1 309 ? 24.115 65.649 2.996 1.00 31.64 309 TYR A C 1
ATOM 2229 O O . TYR A 1 309 ? 23.557 64.709 2.461 1.00 33.09 309 TYR A O 1
ATOM 2238 N N . SER A 1 310 ? 24.323 65.668 4.315 1.00 34.95 310 SER A N 1
ATOM 2239 C CA . SER A 1 310 ? 23.969 64.487 5.137 1.00 34.34 310 SER A CA 1
ATOM 2240 C C . SER A 1 310 ? 22.668 64.690 5.903 1.00 35.95 310 SER A C 1
ATOM 2241 O O . SER A 1 310 ? 22.164 63.752 6.504 1.00 33.38 310 SER A O 1
ATOM 2244 N N . ARG A 1 311 ? 22.113 65.906 5.839 1.00 36.62 311 ARG A N 1
ATOM 2245 C CA . ARG A 1 311 ? 20.910 66.239 6.610 1.00 36.32 311 ARG A CA 1
ATOM 2246 C C . ARG A 1 311 ? 19.533 65.850 6.010 1.00 37.16 311 ARG A C 1
ATOM 2247 O O . ARG A 1 311 ? 18.700 65.230 6.710 1.00 33.89 311 ARG A O 1
ATOM 2255 N N . GLN A 1 312 ? 19.274 66.207 4.751 1.00 33.42 312 GLN A N 1
ATOM 2256 C CA . GLN A 1 312 ? 17.955 65.925 4.169 1.00 36.66 312 GLN A CA 1
ATOM 2257 C C . GLN A 1 312 ? 17.841 64.447 3.895 1.00 37.30 312 GLN A C 1
ATOM 2258 O O . GLN A 1 312 ? 18.798 63.828 3.419 1.00 38.00 312 GLN A O 1
ATOM 2264 N N . LYS A 1 313 ? 16.676 63.874 4.168 1.00 36.91 313 LYS A N 1
ATOM 2265 C CA . LYS A 1 313 ? 16.485 62.434 4.031 1.00 37.57 313 LYS A CA 1
ATOM 2266 C C . LYS A 1 313 ? 16.334 61.904 2.566 1.00 36.32 313 LYS A C 1
ATOM 2267 O O . LYS A 1 313 ? 16.345 60.703 2.349 1.00 38.86 313 LYS A O 1
ATOM 2273 N N . ASN A 1 314 ? 16.192 62.788 1.581 1.00 32.24 314 ASN A N 1
ATOM 2274 C CA . ASN A 1 314 ? 15.823 62.429 0.188 1.00 30.88 314 ASN A CA 1
ATOM 2275 C C . ASN A 1 314 ? 16.982 62.668 -0.813 1.00 24.86 314 ASN A C 1
ATOM 2276 O O . ASN A 1 314 ? 16.993 62.108 -1.921 1.00 22.53 314 ASN A O 1
ATOM 2281 N N . HIS A 1 315 ? 17.924 63.541 -0.453 1.00 21.93 315 HIS A N 1
ATOM 2282 C CA . HIS A 1 315 ? 19.043 63.828 -1.350 1.00 20.04 315 HIS A CA 1
ATOM 2283 C C . HIS A 1 315 ? 20.424 63.883 -0.664 1.00 18.21 315 HIS A C 1
ATOM 2284 O O . HIS A 1 315 ? 20.515 64.230 0.496 1.00 22.54 315 HIS A O 1
ATOM 2291 N N . GLY A 1 316 ? 21.495 63.580 -1.377 1.00 12.99 316 GLY A N 1
ATOM 2292 C CA . GLY A 1 316 ? 22.856 63.675 -0.807 1.00 16.71 316 GLY A CA 1
ATOM 2293 C C . GLY A 1 316 ? 23.538 62.369 -0.382 1.00 14.00 316 GLY A C 1
ATOM 2294 O O . GLY A 1 316 ? 23.432 61.355 -1.068 1.00 13.20 316 GLY A O 1
ATOM 2295 N N A MET A 1 317 ? 24.277 62.405 0.734 0.70 13.72 317 MET A N 1
ATOM 2296 N N B MET A 1 317 ? 24.205 62.403 0.767 0.30 14.07 317 MET A N 1
ATOM 2297 C CA A MET A 1 317 ? 24.918 61.206 1.294 0.70 11.27 317 MET A CA 1
ATOM 2298 C CA B MET A 1 317 ? 24.877 61.226 1.293 0.30 12.66 317 MET A CA 1
ATOM 2299 C C A MET A 1 317 ? 24.670 61.073 2.792 0.70 11.19 317 MET A C 1
ATOM 2300 C C B MET A 1 317 ? 24.657 61.082 2.789 0.30 12.20 317 MET A C 1
ATOM 2301 O O A MET A 1 317 ? 24.841 62.017 3.545 0.70 7.94 317 MET A O 1
ATOM 2302 O O B MET A 1 317 ? 24.841 62.032 3.542 0.30 10.84 317 MET A O 1
ATOM 2311 N N . ASN A 1 318 ? 24.273 59.889 3.225 1.00 10.64 318 ASN A N 1
ATOM 2312 C CA . ASN A 1 318 ? 24.139 59.649 4.646 1.00 12.31 318 ASN A CA 1
ATOM 2313 C C . ASN A 1 318 ? 25.448 59.671 5.386 1.00 9.94 318 ASN A C 1
ATOM 2314 O O . ASN A 1 318 ? 26.504 59.226 4.867 1.00 9.90 318 ASN A O 1
ATOM 2319 N N . PHE A 1 319 ? 25.390 60.121 6.632 1.00 8.12 319 PHE A N 1
ATOM 2320 C CA . PHE A 1 319 ? 26.627 60.341 7.366 1.00 10.26 319 PHE A CA 1
ATOM 2321 C C . PHE A 1 319 ? 27.376 58.991 7.609 1.00 9.53 319 PHE A C 1
ATOM 2322 O O . PHE A 1 319 ? 28.594 58.993 7.761 1.00 4.02 319 PHE A O 1
ATOM 2330 N N . ARG A 1 320 ? 26.669 57.854 7.622 1.00 7.71 320 ARG A N 1
ATOM 2331 C CA . ARG A 1 320 ? 27.364 56.579 7.898 1.00 8.72 320 ARG A CA 1
ATOM 2332 C C . ARG A 1 320 ? 28.389 56.202 6.826 1.00 7.59 320 ARG A C 1
ATOM 2333 O O . ARG A 1 320 ? 29.416 55.604 7.149 1.00 6.83 320 ARG A O 1
ATOM 2341 N N . VAL A 1 321 ? 28.086 56.544 5.576 1.00 2.41 321 VAL A N 1
ATOM 2342 C CA . VAL A 1 321 ? 28.994 56.397 4.472 1.00 5.19 321 VAL A CA 1
ATOM 2343 C C . VAL A 1 321 ? 30.246 57.304 4.696 1.00 5.36 321 VAL A C 1
ATOM 2344 O O . VAL A 1 321 ? 31.372 56.849 4.479 1.00 5.51 321 VAL A O 1
ATOM 2348 N N . ILE A 1 322 ? 30.081 58.527 5.224 1.00 3.70 322 ILE A N 1
ATOM 2349 C CA . ILE A 1 322 ? 31.248 59.369 5.591 1.00 5.24 322 ILE A CA 1
ATOM 2350 C C . ILE A 1 322 ? 32.075 58.652 6.664 1.00 7.29 322 ILE A C 1
ATOM 2351 O O . ILE A 1 322 ? 33.290 58.616 6.588 1.00 7.34 322 ILE A O 1
ATOM 2356 N N . CYS A 1 323 ? 31.424 58.042 7.641 1.00 7.41 323 CYS A N 1
ATOM 2357 C CA . CYS A 1 323 ? 32.115 57.317 8.717 1.00 7.74 323 CYS A CA 1
ATOM 2358 C C . CYS A 1 323 ? 32.944 56.157 8.198 1.00 6.96 323 CYS A C 1
ATOM 2359 O O . CYS A 1 323 ? 34.069 55.911 8.645 1.00 7.66 323 CYS A O 1
ATOM 2362 N N . LYS A 1 324 ? 32.380 55.406 7.274 1.00 3.66 324 LYS A N 1
ATOM 2363 C CA . LYS A 1 324 ? 33.169 54.431 6.596 1.00 5.06 324 LYS A CA 1
ATOM 2364 C C . LYS A 1 324 ? 34.406 55.021 5.888 1.00 5.72 324 LYS A C 1
ATOM 2365 O O . LYS A 1 324 ? 35.525 54.536 6.096 1.00 4.83 324 LYS A O 1
ATOM 2371 N N . TRP A 1 325 ? 34.222 56.082 5.091 1.00 2.81 325 TRP A N 1
ATOM 2372 C CA . TRP A 1 325 ? 35.324 56.577 4.318 1.00 4.66 325 TRP A CA 1
ATOM 2373 C C . TRP A 1 325 ? 36.412 57.117 5.212 1.00 7.43 325 TRP A C 1
ATOM 2374 O O . TRP A 1 325 ? 37.605 56.992 4.885 1.00 9.23 325 TRP A O 1
ATOM 2385 N N . MET A 1 326 ? 36.012 57.714 6.341 1.00 7.56 326 MET A N 1
ATOM 2386 C CA . MET A 1 326 ? 36.980 58.368 7.242 1.00 4.85 326 MET A CA 1
ATOM 2387 C C . MET A 1 326 ? 37.703 57.405 8.139 1.00 3.53 326 MET A C 1
ATOM 2388 O O . MET A 1 326 ? 38.844 57.632 8.518 1.00 1.59 326 MET A O 1
ATOM 2393 N N . ARG A 1 327 ? 37.038 56.314 8.517 1.00 4.51 327 ARG A N 1
ATOM 2394 C CA . ARG A 1 327 ? 37.779 55.236 9.157 1.00 4.74 327 ARG A CA 1
ATOM 2395 C C . ARG A 1 327 ? 38.832 54.613 8.232 1.00 5.33 327 ARG A C 1
ATOM 2396 O O . ARG A 1 327 ? 39.901 54.223 8.702 1.00 8.54 327 ARG A O 1
ATOM 2404 N N A MET A 1 328 ? 38.519 54.499 6.937 0.70 6.09 328 MET A N 1
ATOM 2405 N N B MET A 1 328 ? 38.526 54.493 6.941 0.30 6.09 328 MET A N 1
ATOM 2406 C CA A MET A 1 328 ? 39.462 53.952 5.985 0.70 7.90 328 MET A CA 1
ATOM 2407 C CA B MET A 1 328 ? 39.491 53.939 6.005 0.30 6.79 328 MET A CA 1
ATOM 2408 C C A MET A 1 328 ? 40.650 54.905 5.847 0.70 9.69 328 MET A C 1
ATOM 2409 C C B MET A 1 328 ? 40.659 54.908 5.833 0.30 8.14 328 MET A C 1
ATOM 2410 O O A MET A 1 328 ? 41.824 54.499 5.924 0.70 8.81 328 MET A O 1
ATOM 2411 O O B MET A 1 328 ? 41.830 54.512 5.872 0.30 8.09 328 MET A O 1
ATOM 2420 N N . ALA A 1 329 ? 40.329 56.187 5.671 1.00 8.61 329 ALA A N 1
ATOM 2421 C CA . ALA A 1 329 ? 41.339 57.211 5.439 1.00 6.68 329 ALA A CA 1
ATOM 2422 C C . ALA A 1 329 ? 42.310 57.354 6.639 1.00 7.81 329 ALA A C 1
ATOM 2423 O O . ALA A 1 329 ? 43.525 57.597 6.470 1.00 8.83 329 ALA A O 1
ATOM 2425 N N . GLY A 1 330 ? 41.779 57.241 7.851 1.00 4.73 330 GLY A N 1
ATOM 2426 C CA . GLY A 1 330 ? 42.610 57.011 9.004 1.00 4.01 330 GLY A CA 1
ATOM 2427 C C . GLY A 1 330 ? 42.654 58.134 10.046 1.00 6.41 330 GLY A C 1
ATOM 2428 O O . GLY A 1 330 ? 43.700 58.375 10.674 1.00 7.47 330 GLY A O 1
ATOM 2429 N N . VAL A 1 331 ? 41.529 58.813 10.231 1.00 5.67 331 VAL A N 1
ATOM 2430 C CA . VAL A 1 331 ? 41.360 59.798 11.332 1.00 5.27 331 VAL A CA 1
ATOM 2431 C C . VAL A 1 331 ? 41.104 59.004 12.587 1.00 4.65 331 VAL A C 1
ATOM 2432 O O . VAL A 1 331 ? 40.687 57.852 12.503 1.00 7.50 331 VAL A O 1
ATOM 2436 N N . ASP A 1 332 ? 41.432 59.574 13.739 1.00 8.37 332 ASP A N 1
ATOM 2437 C CA . ASP A 1 332 ? 41.301 58.891 15.024 1.00 5.84 332 ASP A CA 1
ATOM 2438 C C . ASP A 1 332 ? 40.021 59.212 15.777 1.00 4.95 332 ASP A C 1
ATOM 2439 O O . ASP A 1 332 ? 39.625 58.412 16.565 1.00 7.29 332 ASP A O 1
ATOM 2444 N N . HIS A 1 333 ? 39.446 60.412 15.608 1.00 4.96 333 HIS A N 1
ATOM 2445 C CA . HIS A 1 333 ? 38.205 60.839 16.301 1.00 3.49 333 HIS A CA 1
ATOM 2446 C C . HIS A 1 333 ? 37.384 61.448 15.193 1.00 6.58 333 HIS A C 1
ATOM 2447 O O . HIS A 1 333 ? 37.953 62.084 14.277 1.00 7.10 333 HIS A O 1
ATOM 2454 N N . ILE A 1 334 ? 36.059 61.389 15.297 1.00 3.14 334 ILE A N 1
ATOM 2455 C CA . ILE A 1 334 ? 35.196 62.131 14.403 1.00 6.83 334 ILE A CA 1
ATOM 2456 C C . ILE A 1 334 ? 33.913 62.433 15.193 1.00 9.26 334 ILE A C 1
ATOM 2457 O O . ILE A 1 334 ? 33.440 61.575 15.917 1.00 10.01 334 ILE A O 1
ATOM 2462 N N . HIS A 1 335 ? 33.387 63.656 15.109 1.00 11.68 335 HIS A N 1
ATOM 2463 C CA . HIS A 1 335 ? 32.089 63.998 15.701 1.00 15.81 335 HIS A CA 1
ATOM 2464 C C . HIS A 1 335 ? 30.987 63.030 15.149 1.00 18.94 335 HIS A C 1
ATOM 2465 O O . HIS A 1 335 ? 30.756 62.941 13.944 1.00 18.27 335 HIS A O 1
ATOM 2472 N N . ALA A 1 336 ? 30.324 62.266 16.004 1.00 19.77 336 ALA A N 1
ATOM 2473 C CA . ALA A 1 336 ? 29.373 61.274 15.482 1.00 25.47 336 ALA A CA 1
ATOM 2474 C C . ALA A 1 336 ? 27.902 61.437 15.915 1.00 28.24 336 ALA A C 1
ATOM 2475 O O . ALA A 1 336 ? 27.066 60.574 15.600 1.00 28.47 336 ALA A O 1
ATOM 2477 N N . GLY A 1 337 ? 27.587 62.477 16.684 1.00 30.37 337 GLY A N 1
ATOM 2478 C CA . GLY A 1 337 ? 26.217 62.630 17.176 1.00 32.21 337 GLY A CA 1
ATOM 2479 C C . GLY A 1 337 ? 26.021 62.396 18.661 1.00 34.71 337 GLY A C 1
ATOM 2480 O O . GLY A 1 337 ? 26.713 61.577 19.296 1.00 30.56 337 GLY A O 1
ATOM 2481 N N . THR A 1 338 ? 25.087 63.168 19.209 1.00 36.23 338 THR A N 1
ATOM 2482 C CA . THR A 1 338 ? 24.618 63.043 20.594 1.00 39.18 338 THR A CA 1
ATOM 2483 C C . THR A 1 338 ? 23.173 62.636 20.469 1.00 41.1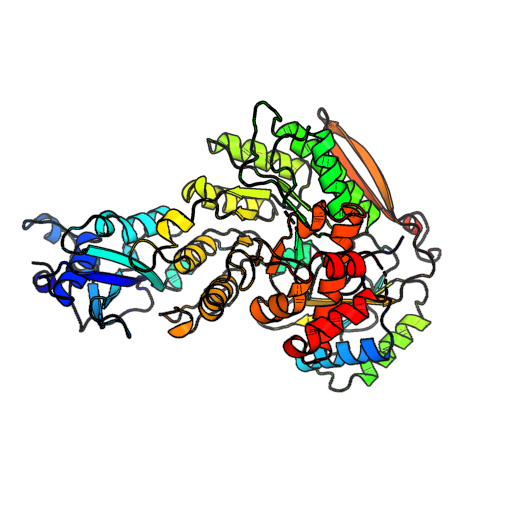7 338 THR A C 1
ATOM 2484 O O . THR A 1 338 ? 22.485 63.017 19.513 1.00 44.57 338 THR A O 1
ATOM 2488 N N . VAL A 1 339 ? 22.669 61.851 21.382 1.00 41.54 339 VAL A N 1
ATOM 2489 C CA . VAL A 1 339 ? 21.297 61.479 21.130 1.00 41.25 339 VAL A CA 1
ATOM 2490 C C . VAL A 1 339 ? 20.358 62.559 21.693 1.00 42.54 339 VAL A C 1
ATOM 2491 O O . VAL A 1 339 ? 19.316 62.868 21.106 1.00 40.94 339 VAL A O 1
ATOM 2495 N N . VAL A 1 340 ? 20.801 63.172 22.792 1.00 45.21 340 VAL A N 1
ATOM 2496 C CA . VAL A 1 340 ? 20.071 64.209 23.531 1.00 46.75 340 VAL A CA 1
ATOM 2497 C C . VAL A 1 340 ? 20.773 65.573 23.374 1.00 50.13 340 VAL A C 1
ATOM 2498 O O . VAL A 1 340 ? 21.994 65.629 23.172 1.00 51.71 340 VAL A O 1
ATOM 2502 N N . GLY A 1 341 ? 20.019 66.665 23.438 1.00 53.07 341 GLY A N 1
ATOM 2503 C CA . GLY A 1 341 ? 20.626 68.002 23.264 1.00 58.80 341 GLY A CA 1
ATOM 2504 C C . GLY A 1 341 ? 20.297 68.724 21.961 1.00 61.55 341 GLY A C 1
ATOM 2505 O O . GLY A 1 341 ? 19.254 68.479 21.358 1.00 62.11 341 GLY A O 1
ATOM 2506 N N . LYS A 1 342 ? 21.178 69.626 21.522 1.00 63.87 342 LYS A N 1
ATOM 2507 C CA . LYS A 1 342 ? 20.945 70.433 20.296 1.00 66.09 342 LYS A CA 1
ATOM 2508 C C . LYS A 1 342 ? 20.932 69.623 18.994 1.00 66.36 342 LYS A C 1
ATOM 2509 O O . LYS A 1 342 ? 21.070 70.178 17.903 1.00 66.33 342 LYS A O 1
ATOM 2515 N N . LEU A 1 343 ? 20.793 68.313 19.105 1.00 67.42 343 LEU A N 1
ATOM 2516 C CA . LEU A 1 343 ? 20.786 67.454 17.931 1.00 67.92 343 LEU A CA 1
ATOM 2517 C C . LEU A 1 343 ? 20.083 66.153 18.271 1.00 67.45 343 LEU A C 1
ATOM 2518 O O . LEU A 1 343 ? 20.603 65.074 17.987 1.00 68.43 343 LEU A O 1
ATOM 2523 N N . GLU A 1 344 ? 18.898 66.252 18.873 1.00 67.60 344 GLU A N 1
ATOM 2524 C CA . GLU A 1 344 ? 18.250 65.059 19.464 1.00 67.97 344 GLU A CA 1
ATOM 2525 C C . GLU A 1 344 ? 17.982 63.911 18.464 1.00 66.05 344 GLU A C 1
ATOM 2526 O O . GLU A 1 344 ? 17.053 63.113 18.680 1.00 67.85 344 GLU A O 1
ATOM 2532 N N . GLY A 1 345 ? 18.787 63.820 17.400 1.00 62.10 345 GLY A N 1
ATOM 2533 C CA . GLY A 1 345 ? 18.618 62.792 16.348 1.00 57.48 345 GLY A CA 1
ATOM 2534 C C . GLY A 1 345 ? 18.267 61.371 16.805 1.00 52.47 345 GLY A C 1
ATOM 2535 O O . GLY A 1 345 ? 18.384 61.036 17.988 1.00 52.81 345 GLY A O 1
ATOM 2536 N N . ASP A 1 346 ? 17.846 60.531 15.863 1.00 46.28 346 ASP A N 1
ATOM 2537 C CA . ASP A 1 346 ? 17.391 59.193 16.191 1.00 38.63 346 ASP A CA 1
ATOM 2538 C C . ASP A 1 346 ? 18.438 58.387 16.917 1.00 35.41 346 ASP A C 1
ATOM 2539 O O . ASP A 1 346 ? 19.588 58.288 16.472 1.00 31.48 346 ASP A O 1
ATOM 2544 N N . PRO A 1 347 ? 18.046 57.798 18.052 1.00 31.20 347 PRO A N 1
ATOM 2545 C CA . PRO A 1 347 ? 19.014 57.037 18.852 1.00 28.52 347 PRO A CA 1
ATOM 2546 C C . PRO A 1 347 ? 19.528 55.771 18.110 1.00 24.57 347 PRO A C 1
ATOM 2547 O O . PRO A 1 347 ? 20.723 55.427 18.192 1.00 18.75 347 PRO A O 1
ATOM 2551 N N . ILE A 1 348 ? 18.626 55.106 17.389 1.00 20.59 348 ILE A N 1
ATOM 2552 C CA . ILE A 1 348 ? 18.935 53.852 16.685 1.00 17.22 348 ILE A CA 1
ATOM 2553 C C . ILE A 1 348 ? 19.846 54.065 15.455 1.00 14.39 348 ILE A C 1
ATOM 2554 O O . ILE A 1 348 ? 20.753 53.258 15.210 1.00 13.75 348 ILE A O 1
ATOM 2559 N N . ILE A 1 349 ? 19.611 55.150 14.708 1.00 10.43 349 ILE A N 1
ATOM 2560 C CA . ILE A 1 349 ? 20.500 55.620 13.621 1.00 13.43 349 ILE A CA 1
ATOM 2561 C C . ILE A 1 349 ? 21.864 56.037 14.155 1.00 18.27 349 ILE A C 1
ATOM 2562 O O . ILE A 1 349 ? 22.889 55.606 13.600 1.00 18.33 349 ILE A O 1
ATOM 2567 N N . THR A 1 350 ? 21.897 56.850 15.235 1.00 14.75 350 THR A N 1
ATOM 2568 C CA . THR A 1 350 ? 23.183 57.187 15.835 1.00 13.15 350 THR A CA 1
ATOM 2569 C C . THR A 1 350 ? 23.937 55.935 16.240 1.00 13.21 350 THR A C 1
ATOM 2570 O O . THR A 1 350 ? 25.109 55.796 15.919 1.00 16.95 350 THR A O 1
ATOM 2574 N N . ARG A 1 351 ? 23.280 55.011 16.923 1.00 13.34 351 ARG A N 1
ATOM 2575 C CA . ARG A 1 351 ? 23.932 53.751 17.276 1.00 13.31 351 ARG A CA 1
ATOM 2576 C C . ARG A 1 351 ? 24.609 53.120 16.067 1.00 13.28 351 ARG A C 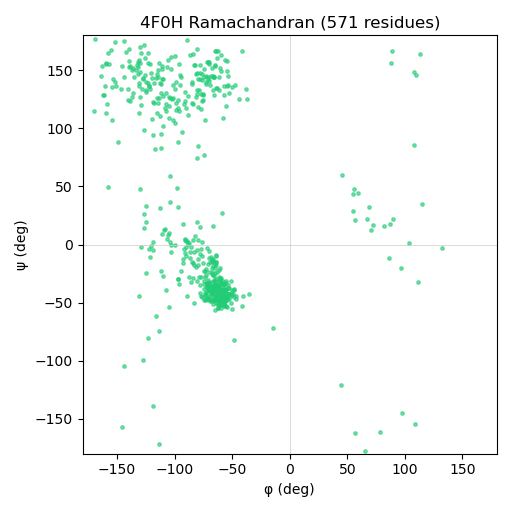1
ATOM 2577 O O . ARG A 1 351 ? 25.710 52.580 16.161 1.00 15.35 351 ARG A O 1
ATOM 2585 N N . GLY A 1 352 ? 23.922 53.149 14.922 1.00 14.77 352 GLY A N 1
ATOM 2586 C CA . GLY A 1 352 ? 24.503 52.666 13.672 1.00 9.64 352 GLY A CA 1
ATOM 2587 C C . GLY A 1 352 ? 25.804 53.340 13.341 1.00 9.09 352 GLY A C 1
ATOM 2588 O O . GLY A 1 352 ? 26.754 52.685 12.949 1.00 10.80 352 GLY A O 1
ATOM 2589 N N . PHE A 1 353 ? 25.862 54.666 13.474 1.00 6.55 353 PHE A N 1
ATOM 2590 C CA . PHE A 1 353 ? 27.137 55.414 13.280 1.00 7.84 353 PHE A CA 1
ATOM 2591 C C . PHE A 1 353 ? 28.241 54.926 14.191 1.00 7.64 353 PHE A C 1
ATOM 2592 O O . PHE A 1 353 ? 29.355 54.683 13.730 1.00 7.27 353 PHE A O 1
ATOM 2600 N N . TYR A 1 354 ? 27.963 54.836 15.487 1.00 5.73 354 TYR A N 1
ATOM 2601 C CA . TYR A 1 354 ? 28.965 54.358 16.454 1.00 6.86 354 TYR A CA 1
ATOM 2602 C C . TYR A 1 354 ? 29.434 52.950 16.106 1.00 7.90 354 TYR A C 1
ATOM 2603 O O . TYR A 1 354 ? 30.648 52.657 16.149 1.00 7.04 354 TYR A O 1
ATOM 2612 N N . LYS A 1 355 ? 28.490 52.074 15.721 1.00 6.80 355 LYS A N 1
ATOM 2613 C CA . LYS A 1 355 ? 28.911 50.722 15.275 1.00 9.62 355 LYS A CA 1
ATOM 2614 C C . LYS A 1 355 ? 29.945 50.771 14.123 1.00 6.84 355 LYS A C 1
ATOM 2615 O O . LYS A 1 355 ? 30.989 50.194 14.223 1.00 8.40 355 LYS A O 1
ATOM 2621 N N . THR A 1 356 ? 29.638 51.489 13.065 1.00 8.73 356 THR A N 1
ATOM 2622 C CA . THR A 1 356 ? 30.534 51.655 11.931 1.00 6.53 356 THR A CA 1
ATOM 2623 C C . THR A 1 356 ? 31.893 52.074 12.366 1.00 9.77 356 THR A C 1
ATOM 2624 O O . THR A 1 356 ? 32.921 51.578 11.859 1.00 7.44 356 THR A O 1
ATOM 2628 N N . LEU A 1 357 ? 31.898 53.022 13.308 1.00 5.05 357 LEU A N 1
ATOM 2629 C CA . LEU A 1 357 ? 33.146 53.568 13.760 1.00 8.09 357 LEU A CA 1
ATOM 2630 C C . LEU A 1 357 ? 33.952 52.568 14.593 1.00 9.95 357 LEU A C 1
ATOM 2631 O O . LEU A 1 357 ? 35.203 52.522 14.520 1.00 6.60 357 LEU A O 1
ATOM 2636 N N . LEU A 1 358 ? 33.240 51.794 15.408 1.00 7.48 358 LEU A N 1
ATOM 2637 C CA . LEU A 1 358 ? 33.897 51.032 16.500 1.00 8.28 358 LEU A CA 1
ATOM 2638 C C . LEU A 1 358 ? 33.973 49.508 16.376 1.00 8.60 358 LEU A C 1
ATOM 2639 O O . LEU A 1 358 ? 34.808 48.905 17.015 1.00 9.26 358 LEU A O 1
ATOM 2644 N N . LEU A 1 359 ? 33.057 48.876 15.663 1.00 6.86 359 LEU A N 1
ATOM 2645 C CA . LEU A 1 359 ? 33.040 47.402 15.614 1.00 7.08 359 LEU A CA 1
ATOM 2646 C C . LEU A 1 359 ? 34.037 46.848 14.587 1.00 6.10 359 LEU A C 1
ATOM 2647 O O . LEU A 1 359 ? 34.378 47.546 13.616 1.00 8.76 359 LEU A O 1
ATOM 2652 N N . PRO A 1 360 ? 34.497 45.601 14.793 1.00 6.46 360 PRO A N 1
ATOM 2653 C CA . PRO A 1 360 ? 35.295 44.771 13.864 1.00 7.28 360 PRO A CA 1
ATOM 2654 C C . PRO A 1 360 ? 34.477 44.286 12.635 1.00 9.02 360 PRO A C 1
ATOM 2655 O O . PRO A 1 360 ? 35.015 44.105 11.566 1.00 9.55 360 PRO A O 1
ATOM 2659 N N . LYS A 1 361 ? 33.161 44.238 12.783 1.00 8.53 361 LYS A N 1
ATOM 2660 C CA . LYS A 1 361 ? 32.255 43.655 11.831 1.00 9.43 361 LYS A CA 1
ATOM 2661 C C . LYS A 1 361 ? 30.935 44.354 12.026 1.00 11.03 361 LYS A C 1
ATOM 2662 O O . LYS A 1 361 ? 30.581 44.675 13.164 1.00 13.87 361 LYS A O 1
ATOM 2668 N N . LEU A 1 362 ? 30.230 44.594 10.933 1.00 7.81 362 LEU A N 1
ATOM 2669 C CA . LEU A 1 362 ? 28.911 45.162 10.938 1.00 11.12 362 LEU A CA 1
ATOM 2670 C C . LEU A 1 362 ? 27.887 44.108 10.478 1.00 12.41 362 LEU A C 1
ATOM 2671 O O . LEU A 1 362 ? 28.120 43.319 9.557 1.00 12.22 362 LEU A O 1
ATOM 2676 N N . GLU A 1 363 ? 26.757 44.077 11.154 1.00 13.08 363 GLU A N 1
ATOM 2677 C CA . GLU A 1 363 ? 25.715 43.176 10.741 1.00 20.48 363 GLU A CA 1
ATOM 2678 C C . GLU A 1 363 ? 24.637 44.064 10.217 1.00 18.76 363 GLU A C 1
ATOM 2679 O O . GLU A 1 363 ? 24.391 45.154 10.789 1.00 16.83 363 GLU A O 1
ATOM 2685 N N . ARG A 1 364 ? 23.996 43.601 9.151 1.00 11.92 364 ARG A N 1
ATOM 2686 C CA . ARG A 1 364 ? 22.942 44.324 8.528 1.00 14.18 364 ARG A CA 1
ATOM 2687 C C . ARG A 1 364 ? 21.827 44.487 9.552 1.00 12.55 364 ARG A C 1
ATOM 2688 O O . ARG A 1 364 ? 21.493 43.551 10.296 1.00 14.39 364 ARG A O 1
ATOM 2696 N N . ASN A 1 365 ? 21.302 45.684 9.690 1.00 13.84 365 ASN A N 1
ATOM 2697 C CA . ASN A 1 365 ? 20.191 45.876 10.582 1.00 15.29 365 ASN A CA 1
ATOM 2698 C C . ASN A 1 365 ? 19.507 47.065 10.017 1.00 15.81 365 ASN A C 1
ATOM 2699 O O . ASN A 1 365 ? 20.027 48.167 10.082 1.00 15.68 365 ASN A O 1
ATOM 2704 N N . LEU A 1 366 ? 18.365 46.816 9.396 1.00 16.92 366 LEU A N 1
ATOM 2705 C CA . LEU A 1 366 ? 17.627 47.854 8.725 1.00 19.79 366 LEU A CA 1
ATOM 2706 C C . LEU A 1 366 ? 17.249 49.041 9.609 1.00 18.11 366 LEU A C 1
ATOM 2707 O O . LEU A 1 366 ? 17.261 50.126 9.137 1.00 17.30 366 LEU A O 1
ATOM 2712 N N . GLN A 1 367 ? 16.969 48.853 10.883 1.00 18.76 367 GLN A N 1
ATOM 2713 C CA . GLN A 1 367 ? 16.548 49.996 11.698 1.00 24.27 367 GLN A CA 1
ATOM 2714 C C . GLN A 1 367 ? 17.678 50.972 11.989 1.00 22.08 367 GLN A C 1
ATOM 2715 O O . GLN A 1 367 ? 17.480 52.204 12.133 1.00 24.04 367 GLN A O 1
ATOM 2721 N N . GLU A 1 368 ? 18.859 50.405 12.120 1.00 19.27 368 GLU A N 1
ATOM 2722 C CA . GLU A 1 368 ? 20.042 51.202 12.302 1.00 18.98 368 GLU A CA 1
ATOM 2723 C C . GLU A 1 368 ? 20.453 51.853 10.985 1.00 22.05 368 GLU A C 1
ATOM 2724 O O . GLU A 1 368 ? 21.233 52.790 10.994 1.00 24.34 368 GLU A O 1
ATOM 2730 N N . GLY A 1 369 ? 19.940 51.381 9.853 1.00 21.57 369 GLY A N 1
ATOM 2731 C CA . GLY A 1 369 ? 20.330 51.964 8.571 1.00 15.63 369 GLY A CA 1
ATOM 2732 C C . GLY A 1 369 ? 21.604 51.289 8.042 1.00 15.31 369 GLY A C 1
ATOM 2733 O O . GLY A 1 369 ? 22.318 51.822 7.150 1.00 10.17 369 GLY A O 1
ATOM 2734 N N . LEU A 1 370 ? 21.910 50.121 8.577 1.00 12.97 370 LEU A N 1
ATOM 2735 C CA . LEU A 1 370 ? 23.045 49.323 8.045 1.00 9.88 370 LEU A CA 1
ATOM 2736 C C . LEU A 1 370 ? 22.499 48.249 7.133 1.00 11.94 370 LEU A C 1
ATOM 2737 O O . LEU A 1 370 ? 21.971 47.230 7.589 1.00 13.89 370 LEU A O 1
ATOM 2742 N N . PHE A 1 371 ? 22.658 48.467 5.840 1.00 14.16 371 PHE A N 1
ATOM 2743 C CA . PHE A 1 371 ? 22.049 47.633 4.822 1.00 12.26 371 PHE A CA 1
ATOM 2744 C C . PHE A 1 371 ? 22.879 46.464 4.381 1.00 15.22 371 PHE A C 1
ATOM 2745 O O . PHE A 1 371 ? 22.362 45.609 3.674 1.00 15.77 371 PHE A O 1
ATOM 2753 N N . PHE A 1 372 ? 24.162 46.409 4.795 1.00 13.49 372 PHE A N 1
ATOM 2754 C CA . PHE A 1 372 ? 25.042 45.323 4.386 1.00 11.25 372 PHE A CA 1
ATOM 2755 C C . PHE A 1 372 ? 25.816 44.831 5.563 1.00 11.90 372 PHE A C 1
ATOM 2756 O O . PHE A 1 372 ? 26.220 45.629 6.394 1.00 13.52 372 PHE A O 1
ATOM 2764 N N . ASP A 1 373 ? 26.072 43.528 5.626 1.00 8.64 373 ASP A N 1
ATOM 2765 C CA . ASP A 1 373 ? 27.147 43.045 6.510 1.00 12.29 373 ASP A CA 1
ATOM 2766 C C . ASP A 1 373 ? 28.440 43.595 5.958 1.00 13.44 373 ASP A C 1
ATOM 2767 O O . ASP A 1 373 ? 28.541 43.831 4.772 1.00 9.61 373 ASP A O 1
ATOM 2772 N N . MET A 1 374 ? 29.452 43.758 6.810 1.00 10.68 374 MET A N 1
ATOM 2773 C CA . MET A 1 374 ? 30.713 44.313 6.367 1.00 11.72 374 MET A CA 1
ATOM 2774 C C . MET A 1 374 ? 31.752 43.981 7.392 1.00 10.39 374 MET A C 1
ATOM 2775 O O . MET A 1 374 ? 31.498 44.118 8.593 1.00 14.32 374 MET A O 1
ATOM 2780 N N . ASP A 1 375 ? 32.860 43.420 6.950 1.00 12.25 375 ASP A N 1
ATOM 2781 C CA . ASP A 1 375 ? 33.983 43.044 7.843 1.00 7.32 375 ASP A CA 1
ATOM 2782 C C . ASP A 1 375 ? 34.974 44.170 7.671 1.00 8.71 375 ASP A C 1
ATOM 2783 O O . ASP A 1 375 ? 35.225 44.573 6.519 1.00 12.67 375 ASP A O 1
ATOM 2788 N N . TRP A 1 376 ? 35.520 44.687 8.784 1.00 7.26 376 TRP A N 1
ATOM 2789 C CA . TRP A 1 376 ? 36.448 45.820 8.761 1.00 3.32 376 TRP A CA 1
ATOM 2790 C C . TRP A 1 376 ? 37.912 45.462 8.580 1.00 2.19 376 TRP A C 1
ATOM 2791 O O . TRP A 1 376 ? 38.781 46.329 8.529 1.00 4.94 376 TRP A O 1
ATOM 2802 N N . ALA A 1 377 ? 38.166 44.169 8.434 1.00 6.58 377 ALA A N 1
ATOM 2803 C CA . ALA A 1 377 ? 39.465 43.628 8.072 1.00 2.69 377 ALA A CA 1
ATOM 2804 C C . ALA A 1 377 ? 40.508 44.119 9.024 1.00 5.09 377 ALA A C 1
ATOM 2805 O O . ALA A 1 377 ? 41.594 44.520 8.607 1.00 8.17 377 ALA A O 1
ATOM 2807 N N . SER A 1 378 ? 40.170 44.101 10.318 1.00 4.34 378 SER A N 1
ATOM 2808 C CA . SER A 1 378 ? 41.044 44.449 11.408 1.00 5.75 378 SER A CA 1
ATOM 2809 C C . SER A 1 378 ? 41.613 45.867 11.273 1.00 4.68 378 SER A C 1
ATOM 2810 O O . SER A 1 378 ? 42.612 46.136 11.912 1.00 6.49 378 SER A O 1
ATOM 2813 N N . LEU A 1 379 ? 40.985 46.753 10.512 1.00 2.91 379 LEU A N 1
ATOM 2814 C CA . LEU A 1 379 ? 41.354 48.185 10.639 1.00 7.30 379 LEU A CA 1
ATOM 2815 C C . LEU A 1 379 ? 41.071 48.667 12.078 1.00 7.68 379 LEU A C 1
ATOM 2816 O O . LEU A 1 379 ? 40.045 48.314 12.676 1.00 8.98 379 LEU A O 1
ATOM 2821 N N . ARG A 1 380 ? 41.925 49.539 12.589 1.00 6.26 380 ARG A N 1
ATOM 2822 C CA . ARG A 1 380 ? 41.684 50.171 13.897 1.00 4.03 380 ARG A CA 1
ATOM 2823 C C . ARG A 1 380 ? 40.325 50.881 14.033 1.00 1.66 380 ARG A C 1
ATOM 2824 O O . ARG A 1 380 ? 39.710 51.258 13.066 1.00 7.23 380 ARG A O 1
ATOM 2832 N N . LYS A 1 381 ? 39.881 51.054 15.249 1.00 6.04 381 LYS A N 1
ATOM 2833 C CA . LYS A 1 381 ? 38.675 51.838 15.606 1.00 6.93 381 LYS A CA 1
ATOM 2834 C C . LYS A 1 381 ? 38.852 53.316 15.685 1.00 6.48 381 LYS A C 1
ATOM 2835 O O . LYS A 1 381 ? 39.876 53.795 16.121 1.00 9.20 381 LYS A O 1
ATOM 2841 N N . VAL A 1 382 ? 37.800 54.039 15.320 1.00 8.34 382 VAL A N 1
ATOM 2842 C CA . VAL A 1 382 ? 37.821 55.470 15.462 1.00 5.73 382 VAL A CA 1
ATOM 2843 C C . VAL A 1 382 ? 37.022 55.892 16.705 1.00 6.96 382 VAL A C 1
ATOM 2844 O O . VAL A 1 382 ? 35.958 55.364 16.957 1.00 6.16 382 VAL A O 1
ATOM 2848 N N . MET A 1 383 ? 37.548 56.839 17.487 1.00 4.32 383 MET A N 1
ATOM 2849 C CA . MET A 1 383 ? 36.794 57.340 18.623 1.00 6.06 383 MET A CA 1
ATOM 2850 C C . MET A 1 383 ? 35.679 58.321 18.231 1.00 8.93 383 MET A C 1
ATOM 2851 O O . MET A 1 383 ? 35.971 59.357 17.661 1.00 9.07 383 MET A O 1
ATOM 2856 N N . PRO A 1 384 ? 34.389 57.981 18.487 1.00 8.48 384 PRO A N 1
ATOM 2857 C CA . PRO A 1 384 ? 33.298 58.931 18.205 1.00 8.29 384 PRO A CA 1
ATOM 2858 C C . PRO A 1 384 ? 33.409 60.066 19.220 1.00 8.72 384 PRO A C 1
ATOM 2859 O O . PRO A 1 384 ? 33.945 59.845 20.315 1.00 5.76 384 PRO A O 1
ATOM 2863 N N . VAL A 1 385 ? 32.884 61.228 18.859 1.00 7.58 385 VAL A N 1
ATOM 2864 C CA . VAL A 1 385 ? 32.892 62.426 19.692 1.00 8.78 385 VAL A CA 1
ATOM 2865 C C . VAL A 1 385 ? 31.449 62.898 19.658 1.00 9.44 385 VAL A C 1
ATOM 2866 O O . VAL A 1 385 ? 30.880 63.025 18.594 1.00 15.11 385 VAL A O 1
ATOM 2870 N N . ALA A 1 386 ? 30.862 63.110 20.828 1.00 12.90 386 ALA A N 1
ATOM 2871 C CA . ALA A 1 386 ? 29.571 63.755 21.045 1.00 11.36 386 ALA A CA 1
ATOM 2872 C C . ALA A 1 386 ? 29.782 65.199 21.557 1.00 14.28 386 ALA A C 1
ATOM 2873 O O . ALA A 1 386 ? 30.535 65.419 22.545 1.00 12.44 386 ALA A O 1
ATOM 2875 N N . SER A 1 387 ? 29.174 66.179 20.867 1.00 15.37 387 SER A N 1
ATOM 2876 C CA . SER A 1 387 ? 29.101 67.548 21.378 1.00 22.50 387 SER A CA 1
ATOM 2877 C C . SER A 1 387 ? 27.777 68.139 20.981 1.00 26.50 387 SER A C 1
ATOM 2878 O O . SER A 1 387 ? 26.969 67.470 20.350 1.00 30.78 387 SER A O 1
ATOM 2881 N N . GLY A 1 388 ? 27.514 69.346 21.452 1.00 29.85 388 GLY A N 1
ATOM 2882 C CA . GLY A 1 388 ? 26.335 70.105 21.011 1.00 30.01 388 GLY A CA 1
ATOM 2883 C C . GLY A 1 388 ? 25.265 70.205 22.069 1.00 32.04 388 GLY A C 1
ATOM 2884 O O . GLY A 1 388 ? 24.340 69.394 22.092 1.00 33.14 388 GLY A O 1
ATOM 2885 N N . GLY A 1 389 ? 25.398 71.210 22.939 1.00 32.56 389 GLY A N 1
ATOM 2886 C CA . GLY A 1 389 ? 24.427 71.466 24.006 1.00 32.04 389 GLY A CA 1
ATOM 2887 C C . GLY A 1 389 ? 24.261 70.296 24.965 1.00 31.54 389 GLY A C 1
ATOM 2888 O O . GLY A 1 389 ? 23.158 69.946 25.280 1.00 33.03 389 GLY A O 1
ATOM 2889 N N . ILE A 1 390 ? 25.350 69.663 25.408 1.00 31.18 390 ILE A N 1
ATOM 2890 C CA . ILE A 1 390 ? 25.229 68.615 26.430 1.00 27.60 390 ILE A CA 1
ATOM 2891 C C . ILE A 1 390 ? 25.648 69.121 27.819 1.00 26.51 390 ILE A C 1
ATOM 2892 O O . ILE A 1 390 ? 26.435 70.058 27.935 1.00 26.50 390 ILE A O 1
ATOM 2897 N N . HIS A 1 391 ? 25.073 68.546 28.881 1.00 28.65 391 HIS A N 1
ATOM 2898 C CA . HIS A 1 391 ? 25.486 68.928 30.234 1.00 28.41 391 HIS A CA 1
ATOM 2899 C C . HIS A 1 391 ? 25.570 67.747 31.172 1.00 25.65 391 HIS A C 1
ATOM 2900 O O . HIS A 1 391 ? 25.124 66.651 30.848 1.00 25.61 391 HIS A O 1
ATOM 2907 N N . ALA A 1 392 ? 26.157 67.970 32.337 1.00 24.35 392 ALA A N 1
ATOM 2908 C CA . ALA A 1 392 ? 26.354 66.899 33.288 1.00 23.07 392 ALA A CA 1
ATOM 2909 C C . ALA A 1 392 ? 25.026 66.302 33.702 1.00 20.70 392 ALA A C 1
ATOM 2910 O O . ALA A 1 392 ? 24.966 65.101 33.991 1.00 15.86 392 ALA A O 1
ATOM 2912 N N . GLY A 1 393 ? 23.956 67.112 33.671 1.00 16.70 393 GLY A N 1
ATOM 2913 C CA . GLY A 1 393 ? 22.661 66.614 34.101 1.00 19.13 393 GLY A CA 1
ATOM 2914 C C . GLY A 1 393 ? 22.105 65.482 33.231 1.00 18.87 393 GLY A C 1
ATOM 2915 O O . GLY A 1 393 ? 21.112 64.903 33.598 1.00 19.06 393 GLY A O 1
ATOM 2916 N N . GLN A 1 394 ? 22.742 65.178 32.082 1.00 19.50 394 GLN A N 1
ATOM 2917 C CA . GLN A 1 394 ? 22.320 64.101 31.123 1.00 19.32 394 GLN A CA 1
ATOM 2918 C C . GLN A 1 394 ? 23.233 62.857 31.147 1.00 17.59 394 GLN A C 1
ATOM 2919 O O . GLN A 1 394 ? 23.072 61.919 30.363 1.00 16.06 394 GLN A O 1
ATOM 2925 N N . MET A 1 395 ? 24.189 62.850 32.056 1.00 16.02 395 MET A N 1
ATOM 2926 C CA . MET A 1 395 ? 25.219 61.855 32.030 1.00 13.12 395 MET A CA 1
ATOM 2927 C C . MET A 1 395 ? 24.660 60.439 31.869 1.00 14.57 395 MET A C 1
ATOM 2928 O O . MET A 1 395 ? 25.228 59.616 31.115 1.00 15.04 395 MET A O 1
ATOM 2933 N N . HIS A 1 396 ? 23.530 60.155 32.524 1.00 13.53 396 HIS A N 1
ATOM 2934 C CA . HIS A 1 396 ? 22.997 58.796 32.490 1.00 13.90 396 HIS A CA 1
ATOM 2935 C C . HIS A 1 396 ? 22.434 58.405 31.135 1.00 13.49 396 HIS A C 1
ATOM 2936 O O . HIS A 1 396 ? 22.546 57.235 30.704 1.00 15.74 396 HIS A O 1
ATOM 2943 N N . GLN A 1 397 ? 21.918 59.378 30.394 1.00 13.62 397 GLN A N 1
ATOM 2944 C CA . GLN A 1 397 ? 21.488 59.072 29.025 1.00 15.70 397 GLN A CA 1
ATOM 2945 C C . GLN A 1 397 ? 22.623 58.984 28.070 1.00 11.53 397 GLN A C 1
ATOM 2946 O O . GLN A 1 397 ? 22.606 58.193 27.124 1.00 16.56 397 GLN A O 1
ATOM 2952 N N . LEU A 1 398 ? 23.615 59.821 28.310 1.00 9.38 398 LEU A N 1
ATOM 2953 C CA . LEU A 1 398 ? 24.808 59.889 27.482 1.00 11.27 398 LEU A CA 1
ATOM 2954 C C . LEU A 1 398 ? 25.486 58.537 27.570 1.00 9.36 398 LEU A C 1
ATOM 2955 O O . LEU A 1 398 ? 25.701 57.929 26.571 1.00 14.19 398 LEU A O 1
ATOM 2960 N N . ILE A 1 399 ? 25.737 58.041 28.775 1.00 9.73 399 ILE A N 1
ATOM 2961 C CA . ILE A 1 399 ? 26.413 56.758 28.942 1.00 13.93 399 ILE A CA 1
ATOM 2962 C C . ILE A 1 399 ? 25.554 55.638 28.338 1.00 13.61 399 ILE A C 1
ATOM 2963 O O . ILE A 1 399 ? 26.026 54.699 27.624 1.00 12.60 399 ILE A O 1
ATOM 2968 N N . HIS A 1 400 ? 24.276 55.717 28.642 1.00 13.01 400 HIS A N 1
ATOM 2969 C CA . HIS A 1 400 ? 23.362 54.716 28.137 1.00 14.47 400 HIS A CA 1
ATOM 2970 C C . HIS A 1 400 ? 23.365 54.697 26.602 1.00 12.74 400 HIS A C 1
ATOM 2971 O O . HIS A 1 400 ? 23.553 53.671 26.000 1.00 14.31 400 HIS A O 1
ATOM 2978 N N . TYR A 1 401 ? 23.178 55.838 25.954 1.00 12.75 401 TYR A N 1
ATOM 2979 C CA . TYR A 1 401 ? 23.187 55.850 24.488 1.00 15.13 401 TYR A CA 1
ATOM 2980 C C . TYR A 1 401 ? 24.559 55.675 23.826 1.00 18.53 401 TYR A C 1
ATOM 2981 O O . TYR A 1 401 ? 24.707 54.931 22.875 1.00 19.44 401 TYR A O 1
ATOM 2990 N N . LEU A 1 402 ? 25.550 56.415 24.284 1.00 13.80 402 LEU A N 1
ATOM 2991 C CA . LEU A 1 402 ? 26.812 56.493 23.560 1.00 12.22 402 LEU A CA 1
ATOM 2992 C C . LEU A 1 402 ? 27.855 55.470 24.026 1.00 15.98 402 LEU A C 1
ATOM 2993 O O . LEU A 1 402 ? 28.862 55.238 23.337 1.00 13.81 402 LEU A O 1
ATOM 2998 N N . GLY A 1 403 ? 27.658 54.862 25.192 1.00 10.05 403 GLY A N 1
ATOM 2999 C CA . GLY A 1 403 ? 28.632 53.831 25.618 1.00 10.40 403 GLY A CA 1
ATOM 3000 C C . GLY A 1 403 ? 29.905 54.422 26.173 1.00 8.32 403 GLY A C 1
ATOM 3001 O O . GLY A 1 403 ? 29.942 55.574 26.570 1.00 10.96 403 GLY A O 1
ATOM 3002 N N . GLU A 1 404 ? 30.962 53.618 26.219 1.00 8.60 404 GLU A N 1
ATOM 3003 C CA . GLU A 1 404 ? 32.165 53.950 26.962 1.00 9.20 404 GLU A CA 1
ATOM 3004 C C . 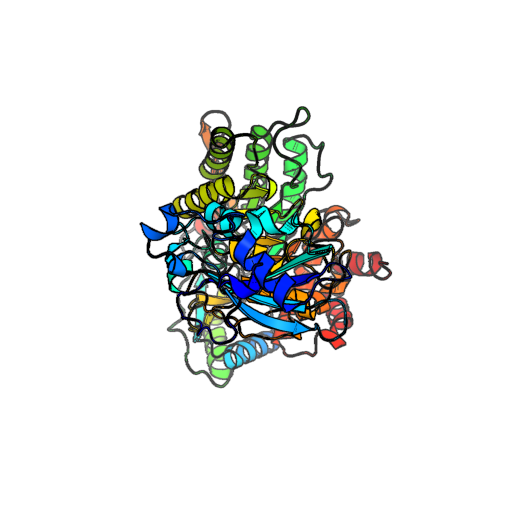GLU A 1 404 ? 33.291 54.586 26.085 1.00 6.12 404 GLU A C 1
ATOM 3005 O O . GLU A 1 404 ? 34.092 55.348 26.535 1.00 6.43 404 GLU A O 1
ATOM 3011 N N . ASP A 1 405 ? 33.330 54.230 24.827 1.00 5.33 405 ASP A N 1
ATOM 3012 C CA . ASP A 1 405 ? 34.377 54.733 23.939 1.00 3.75 405 ASP A CA 1
ATOM 3013 C C . ASP A 1 405 ? 33.819 55.887 23.210 1.00 2.57 405 ASP A C 1
ATOM 3014 O O . ASP A 1 405 ? 33.266 55.718 22.139 1.00 6.15 405 ASP A O 1
ATOM 3019 N N . VAL A 1 406 ? 33.950 57.068 23.799 1.00 1.00 406 VAL A N 1
ATOM 3020 C CA . VAL A 1 406 ? 33.431 58.273 23.189 1.00 4.33 406 VAL A CA 1
ATOM 3021 C C . VAL A 1 406 ? 34.113 59.431 23.901 1.00 4.55 406 VAL A C 1
ATOM 3022 O O . VAL A 1 406 ? 34.619 59.239 24.970 1.00 8.85 406 VAL A O 1
ATOM 3026 N N . VAL A 1 407 ? 34.259 60.568 23.245 1.00 3.44 407 VAL A N 1
ATOM 3027 C CA . VAL A 1 407 ? 34.778 61.776 23.891 1.00 7.20 407 VAL A CA 1
ATOM 3028 C C . VAL A 1 407 ? 33.547 62.693 24.018 1.00 7.47 407 VAL A C 1
ATOM 3029 O O . VAL A 1 407 ? 32.900 63.037 22.995 1.00 8.54 407 VAL A O 1
ATOM 3033 N N . LEU A 1 408 ? 33.189 63.009 25.252 1.00 7.00 408 LEU A N 1
ATOM 3034 C CA . LEU A 1 408 ? 32.047 63.849 25.522 1.00 5.99 408 LEU A CA 1
ATOM 3035 C C . LEU A 1 408 ? 32.583 65.292 25.560 1.00 10.94 408 LEU A C 1
ATOM 3036 O O . LEU A 1 408 ? 33.484 65.616 26.337 1.00 12.76 408 LEU A O 1
ATOM 3041 N N . GLN A 1 409 ? 32.108 66.125 24.648 1.00 10.60 409 GLN A N 1
ATOM 3042 C CA . GLN A 1 409 ? 32.647 67.474 24.566 1.00 18.20 409 GLN A CA 1
ATOM 3043 C C . GLN A 1 409 ? 31.656 68.472 25.085 1.00 18.31 409 GLN A C 1
ATOM 3044 O O . GLN A 1 409 ? 30.567 68.621 24.550 1.00 22.86 409 GLN A O 1
ATOM 3050 N N . PHE A 1 410 ? 32.023 69.116 26.175 1.00 16.95 410 PHE A N 1
ATOM 3051 C CA . PHE A 1 410 ? 31.198 70.145 26.757 1.00 23.79 410 PHE A CA 1
ATOM 3052 C C . PHE A 1 410 ? 31.538 71.515 26.170 1.00 28.38 410 PHE A C 1
ATOM 3053 O O . PHE A 1 410 ? 32.419 71.649 25.299 1.00 34.62 410 PHE A O 1
ATOM 3061 N N . GLY A 1 411 ? 30.811 72.534 26.550 1.00 32.50 411 GLY A N 1
ATOM 3062 C CA . GLY A 1 411 ? 31.015 73.816 25.890 1.00 32.06 411 GLY A CA 1
ATOM 3063 C C . GLY A 1 411 ? 30.843 74.885 26.903 1.00 31.71 411 GLY A C 1
ATOM 3064 O O . GLY A 1 411 ? 31.722 75.083 27.733 1.00 30.87 411 GLY A O 1
ATOM 3065 N N . GLY A 1 412 ? 29.706 75.568 26.852 1.00 34.88 412 GLY A N 1
ATOM 3066 C CA . GLY A 1 412 ? 29.351 76.550 27.909 1.00 37.16 412 GLY A CA 1
ATOM 3067 C C . GLY A 1 412 ? 29.080 75.770 29.183 1.00 38.68 412 GLY A C 1
ATOM 3068 O O . GLY A 1 412 ? 28.988 76.337 30.281 1.00 38.27 412 GLY A O 1
ATOM 3069 N N . GLY A 1 413 ? 28.985 74.442 29.016 1.00 40.62 413 GLY A N 1
ATOM 3070 C CA . GLY A 1 413 ? 28.821 73.496 30.134 1.00 41.12 413 GLY A CA 1
ATOM 3071 C C . GLY A 1 413 ? 29.976 73.630 31.130 1.00 40.30 413 GLY A C 1
ATOM 3072 O O . GLY A 1 413 ? 29.800 73.503 32.340 1.00 43.79 413 GLY A O 1
ATOM 3073 N N . THR A 1 414 ? 31.150 73.938 30.615 1.00 33.41 414 THR A N 1
ATOM 3074 C CA . THR A 1 414 ? 32.330 73.982 31.420 1.00 31.47 414 THR A CA 1
ATOM 3075 C C . THR A 1 414 ? 32.740 75.428 31.689 1.00 27.56 414 THR A C 1
ATOM 3076 O O . THR A 1 414 ? 32.899 75.834 32.829 1.00 24.62 414 THR A O 1
ATOM 3080 N N . ILE A 1 415 ? 32.888 76.215 30.635 1.00 25.66 415 ILE A N 1
ATOM 3081 C CA . ILE A 1 415 ? 33.567 77.498 30.789 1.00 22.06 415 ILE A CA 1
ATOM 3082 C C . ILE A 1 415 ? 32.728 78.502 31.589 1.00 21.78 415 ILE A C 1
ATOM 3083 O O . ILE A 1 415 ? 33.277 79.329 32.372 1.00 22.84 415 ILE A O 1
ATOM 3088 N N . GLY A 1 416 ? 31.406 78.395 31.458 1.00 20.38 416 GLY A N 1
ATOM 3089 C CA . GLY A 1 416 ? 30.539 79.307 32.197 1.00 21.25 416 GLY A CA 1
ATOM 3090 C C . GLY A 1 416 ? 29.962 78.800 33.516 1.00 23.58 416 GLY A C 1
ATOM 3091 O O . GLY A 1 416 ? 28.838 79.151 33.880 1.00 24.17 416 GLY A O 1
ATOM 3092 N N . HIS A 1 417 ? 30.704 77.946 34.226 1.00 22.73 417 HIS A N 1
ATOM 3093 C CA . HIS A 1 417 ? 30.352 77.603 35.589 1.00 19.77 417 HIS A CA 1
ATOM 3094 C C . HIS A 1 417 ? 30.545 78.878 36.411 1.00 21.91 417 HIS A C 1
ATOM 3095 O O . HIS A 1 417 ? 31.575 79.535 36.241 1.00 21.27 417 HIS A O 1
ATOM 3102 N N . PRO A 1 418 ? 29.546 79.249 37.274 1.00 19.70 418 PRO A N 1
ATOM 3103 C CA . PRO A 1 418 ? 29.671 80.411 38.143 1.00 22.57 418 PRO A CA 1
ATOM 3104 C C . PRO A 1 418 ? 30.882 80.377 39.023 1.00 21.20 418 PRO A C 1
ATOM 3105 O O . PRO A 1 418 ? 31.431 81.426 39.357 1.00 24.88 418 PRO A O 1
ATOM 3109 N N . ASP A 1 419 ? 31.312 79.198 39.427 1.00 21.70 419 ASP A N 1
ATOM 3110 C CA . ASP A 1 419 ? 32.513 79.128 40.269 1.00 23.27 419 ASP A CA 1
ATOM 3111 C C . ASP A 1 419 ? 33.829 79.141 39.494 1.00 19.91 419 ASP A C 1
ATOM 3112 O O . ASP A 1 419 ? 34.876 78.971 40.091 1.00 21.04 419 ASP A O 1
ATOM 3117 N N . GLY A 1 420 ? 33.805 79.282 38.172 1.00 20.69 420 GLY A N 1
ATOM 3118 C CA . GLY A 1 420 ? 35.097 79.227 37.429 1.00 14.64 420 GLY A CA 1
ATOM 3119 C C . GLY A 1 420 ? 35.278 78.008 36.501 1.00 15.78 420 GLY A C 1
ATOM 3120 O O . GLY A 1 420 ? 34.528 77.018 36.576 1.00 14.88 420 GLY A O 1
ATOM 3121 N N . ILE A 1 421 ? 36.258 78.106 35.590 1.00 13.41 421 ILE A N 1
ATOM 3122 C CA . ILE A 1 421 ? 36.504 77.061 34.614 1.00 13.85 421 ILE A CA 1
ATOM 3123 C C . ILE A 1 421 ? 36.899 75.717 35.292 1.00 14.85 421 ILE A C 1
ATOM 3124 O O . ILE A 1 421 ? 36.321 74.701 34.994 1.00 16.08 421 ILE A O 1
ATOM 3129 N N . GLN A 1 422 ? 37.758 75.763 36.302 1.00 9.90 422 GLN A N 1
ATOM 3130 C CA . GLN A 1 422 ? 38.178 74.561 36.963 1.00 12.20 422 GLN A CA 1
ATOM 3131 C C . GLN A 1 422 ? 36.995 73.839 37.571 1.00 12.90 422 GLN A C 1
ATOM 3132 O O . GLN A 1 422 ? 36.866 72.610 37.450 1.00 9.42 422 GLN A O 1
ATOM 3138 N N . SER A 1 423 ? 36.132 74.594 38.236 1.00 10.29 423 SER A N 1
ATOM 3139 C CA . SER A 1 423 ? 34.893 74.023 38.768 1.00 10.82 423 SER A CA 1
ATOM 3140 C C . SER A 1 423 ? 33.989 73.406 37.676 1.00 11.83 423 SER A C 1
ATOM 3141 O O . SER A 1 423 ? 33.395 72.339 37.885 1.00 12.71 423 SER A O 1
ATOM 3144 N N . GLY A 1 424 ? 33.861 74.094 36.535 1.00 9.06 424 GLY A N 1
ATOM 3145 C CA . GLY A 1 424 ? 33.064 73.566 35.427 1.00 8.70 424 GLY A CA 1
ATOM 3146 C C . GLY A 1 424 ? 33.582 72.200 35.010 1.00 11.99 424 GLY A C 1
ATOM 3147 O O . GLY A 1 424 ? 32.810 71.253 34.865 1.00 15.63 424 GLY A O 1
ATOM 3148 N N . ALA A 1 425 ? 34.904 72.097 34.835 1.00 11.69 425 ALA A N 1
ATOM 3149 C CA . ALA A 1 425 ? 35.537 70.867 34.475 1.00 11.41 425 ALA A CA 1
ATOM 3150 C C . ALA A 1 425 ? 35.311 69.814 35.521 1.00 11.22 425 ALA A C 1
ATOM 3151 O O . ALA A 1 425 ? 34.972 68.702 35.178 1.00 10.77 425 ALA A O 1
ATOM 3153 N N . THR A 1 426 ? 35.593 70.109 36.778 1.00 10.62 426 THR A N 1
ATOM 3154 C CA . THR A 1 426 ? 35.407 69.096 37.829 1.00 13.66 426 THR A CA 1
ATOM 3155 C C . THR A 1 426 ? 33.994 68.515 37.931 1.00 14.01 426 THR A C 1
ATOM 3156 O O . THR A 1 426 ? 33.816 67.285 38.149 1.00 12.59 426 THR A O 1
ATOM 3160 N N . ALA A 1 427 ? 32.991 69.385 37.760 1.00 10.78 427 ALA A N 1
ATOM 3161 C CA . ALA A 1 427 ? 31.643 68.918 37.866 1.00 7.76 427 ALA A CA 1
ATOM 3162 C C . ALA A 1 427 ? 31.366 67.842 36.824 1.00 8.70 427 ALA A C 1
ATOM 3163 O O . ALA A 1 427 ? 30.786 66.787 37.149 1.00 8.07 427 ALA A O 1
ATOM 3165 N N . ASN A 1 428 ? 31.771 68.088 35.587 1.00 5.92 428 ASN A N 1
ATOM 3166 C CA . ASN A 1 428 ? 31.663 67.093 34.494 1.00 9.76 428 ASN A CA 1
ATOM 3167 C C . ASN A 1 428 ? 32.353 65.755 34.737 1.00 9.21 428 ASN A C 1
ATOM 3168 O O . ASN A 1 428 ? 31.821 64.718 34.424 1.00 9.19 428 ASN A O 1
ATOM 3173 N N . ARG A 1 429 ? 33.542 65.813 35.333 1.00 10.73 429 ARG A N 1
ATOM 3174 C CA . ARG A 1 429 ? 34.396 64.661 35.535 1.00 12.13 429 ARG A CA 1
ATOM 3175 C C . ARG A 1 429 ? 33.795 63.798 36.661 1.00 10.45 429 ARG A C 1
ATOM 3176 O O . ARG A 1 429 ? 33.762 62.541 36.574 1.00 10.86 429 ARG A O 1
ATOM 3184 N N . VAL A 1 430 ? 33.321 64.472 37.726 1.00 8.08 430 VAL A N 1
ATOM 3185 C CA . VAL A 1 430 ? 32.722 63.778 38.884 1.00 6.52 430 VAL A CA 1
ATOM 3186 C C . VAL A 1 430 ? 31.454 63.020 38.419 1.00 9.15 430 VAL A C 1
ATOM 3187 O O . VAL A 1 430 ? 31.306 61.825 38.734 1.00 8.34 430 VAL A O 1
ATOM 3191 N N . ALA A 1 431 ? 30.615 63.687 37.603 1.00 6.41 431 ALA A N 1
ATOM 3192 C CA . ALA A 1 431 ? 29.369 63.110 37.101 1.00 10.21 431 ALA A CA 1
ATOM 3193 C C . ALA A 1 431 ? 29.653 61.900 36.234 1.00 9.18 431 ALA A C 1
ATOM 3194 O O . ALA A 1 431 ? 29.002 60.856 36.342 1.00 10.79 431 ALA A O 1
ATOM 3196 N N . LEU A 1 432 ? 30.620 62.052 35.344 1.00 9.61 432 LEU A N 1
ATOM 3197 C CA . LEU A 1 432 ? 31.021 60.992 34.460 1.00 6.96 432 LEU A CA 1
ATOM 3198 C C . LEU A 1 432 ? 31.433 59.791 35.255 1.00 7.45 432 LEU A C 1
ATOM 3199 O O . LEU A 1 432 ? 30.949 58.725 34.982 1.00 4.23 432 LEU A O 1
ATOM 3204 N N . GLU A 1 433 ? 32.348 59.966 36.219 1.00 6.16 433 GLU A N 1
ATOM 3205 C CA . GLU A 1 433 ? 32.919 58.834 36.933 1.00 6.71 433 GLU A CA 1
ATOM 3206 C C . GLU A 1 433 ? 31.894 58.115 37.811 1.00 9.75 433 GLU A C 1
ATOM 3207 O O . GLU A 1 433 ? 31.822 56.869 37.844 1.00 10.80 433 GLU A O 1
ATOM 3213 N N . ALA A 1 434 ? 31.058 58.912 38.445 1.00 8.90 434 ALA A N 1
ATOM 3214 C CA . ALA A 1 434 ? 29.970 58.396 39.292 1.00 11.00 434 ALA A CA 1
ATOM 3215 C C . ALA A 1 434 ? 28.989 57.578 38.451 1.00 7.79 434 ALA A C 1
ATOM 3216 O O . ALA A 1 434 ? 28.473 56.580 38.914 1.00 7.77 434 ALA A O 1
ATOM 3218 N N . MET A 1 435 ? 28.743 57.999 37.211 1.00 9.97 435 MET A N 1
ATOM 3219 C CA . MET A 1 435 ? 27.848 57.252 36.344 1.00 8.30 435 MET A CA 1
ATOM 3220 C C . MET A 1 435 ? 28.437 55.909 35.895 1.00 10.95 435 MET A C 1
ATOM 3221 O O . MET A 1 435 ? 27.726 54.862 35.904 1.00 13.01 435 MET A O 1
ATOM 3226 N N . ILE A 1 436 ? 29.716 55.929 35.512 1.00 7.66 436 ILE A N 1
ATOM 3227 C CA . ILE A 1 436 ? 30.411 54.693 35.130 1.00 8.13 436 ILE A CA 1
ATOM 3228 C C . ILE A 1 436 ? 30.510 53.759 36.331 1.00 9.01 436 ILE A C 1
ATOM 3229 O O . ILE A 1 436 ? 30.247 52.544 36.190 1.00 10.81 436 ILE A O 1
ATOM 3234 N N . LEU A 1 437 ? 30.850 54.314 37.515 1.00 7.90 437 LEU A N 1
ATOM 3235 C CA . LEU A 1 437 ? 30.889 53.485 38.716 1.00 9.72 437 LEU A CA 1
ATOM 3236 C C . LEU A 1 437 ? 29.526 52.807 38.937 1.00 9.33 437 LEU A C 1
ATOM 3237 O O . LEU A 1 437 ? 29.437 51.617 39.195 1.00 9.96 437 LEU A O 1
ATOM 3242 N N . ALA A 1 438 ? 28.475 53.593 38.856 1.00 6.02 438 ALA A N 1
ATOM 3243 C CA . ALA A 1 438 ? 27.136 53.029 38.965 1.00 9.92 438 ALA A CA 1
ATOM 3244 C C . ALA A 1 438 ? 26.858 51.945 37.915 1.00 12.72 438 ALA A C 1
ATOM 3245 O O . ALA A 1 438 ? 26.344 50.855 38.272 1.00 14.45 438 ALA A O 1
ATOM 3247 N N . ARG A 1 439 ? 27.162 52.228 36.643 1.00 9.44 439 ARG A N 1
ATOM 3248 C CA . ARG A 1 439 ? 26.961 51.231 35.598 1.00 11.57 439 ARG A CA 1
ATOM 3249 C C . ARG A 1 439 ? 27.676 49.956 35.950 1.00 12.35 439 ARG A C 1
ATOM 3250 O O . ARG A 1 439 ? 27.125 48.859 35.790 1.00 11.91 439 ARG A O 1
ATOM 3258 N N . ASN A 1 440 ? 28.919 50.068 36.415 1.00 8.59 440 ASN A N 1
ATOM 3259 C CA . ASN A 1 440 ? 29.669 48.840 36.663 1.00 8.75 440 ASN A CA 1
ATOM 3260 C C . ASN A 1 440 ? 29.157 48.099 37.896 1.00 12.65 440 ASN A C 1
ATOM 3261 O O . ASN A 1 440 ? 29.447 46.885 38.045 1.00 13.46 440 ASN A O 1
ATOM 3266 N N . GLU A 1 441 ? 28.463 48.829 38.787 1.00 13.02 441 GLU A N 1
ATOM 3267 C CA . GLU A 1 441 ? 27.789 48.196 39.955 1.00 16.56 441 GLU A CA 1
ATOM 3268 C C . GLU A 1 441 ? 26.483 47.507 39.488 1.00 18.36 441 GLU A C 1
ATOM 3269 O O . GLU A 1 441 ? 25.786 46.868 40.274 1.00 18.28 441 GLU A O 1
ATOM 3275 N N . ASN A 1 442 ? 26.156 47.648 38.212 1.00 18.44 442 ASN A N 1
ATOM 3276 C CA . ASN A 1 442 ? 24.952 47.093 37.785 1.00 19.20 442 ASN A CA 1
ATOM 3277 C C . ASN A 1 442 ? 23.733 47.771 38.368 1.00 21.89 442 ASN A C 1
ATOM 3278 O O . ASN A 1 442 ? 22.686 47.138 38.440 1.00 17.57 442 ASN A O 1
ATOM 3283 N N . ARG A 1 443 ? 23.835 49.022 38.822 1.00 17.26 443 ARG A N 1
ATOM 3284 C CA . ARG A 1 443 ? 22.615 49.761 39.102 1.00 20.05 443 ARG A CA 1
ATOM 3285 C C . ARG A 1 443 ? 21.887 50.024 37.805 1.00 22.70 443 ARG A C 1
ATOM 3286 O O . ARG A 1 443 ? 22.518 50.132 36.768 1.00 20.98 443 ARG A O 1
ATOM 3294 N N . ASP A 1 444 ? 20.553 50.159 37.862 1.00 25.15 444 ASP A N 1
ATOM 3295 C CA . ASP A 1 444 ? 19.781 50.573 36.707 1.00 21.04 444 ASP A CA 1
ATOM 3296 C C . ASP A 1 444 ? 19.992 52.069 36.479 1.00 19.77 444 ASP A C 1
ATOM 3297 O O . ASP A 1 444 ? 19.122 52.895 36.795 1.00 21.23 444 ASP A O 1
ATOM 3302 N N . PHE A 1 445 ? 21.143 52.425 35.909 1.00 17.06 445 PHE A N 1
ATOM 3303 C CA . PHE A 1 445 ? 21.542 53.830 35.892 1.00 17.86 445 PHE A CA 1
ATOM 3304 C C . PHE A 1 445 ? 20.650 54.715 35.026 1.00 19.00 445 PHE A C 1
ATOM 3305 O O . PHE A 1 445 ? 20.605 55.919 35.187 1.00 18.71 445 PHE A O 1
ATOM 3313 N N . LEU A 1 446 ? 19.900 54.122 34.120 1.00 18.56 446 LEU A N 1
ATOM 3314 C CA . LEU A 1 446 ? 19.132 54.991 33.269 1.00 20.28 446 LEU A CA 1
ATOM 3315 C C . LEU A 1 446 ? 17.928 55.576 34.037 1.00 20.87 446 LEU A C 1
ATOM 3316 O O . LEU A 1 446 ? 17.709 56.798 34.024 1.00 21.08 446 LEU A O 1
ATOM 3321 N N . THR A 1 447 ? 17.222 54.679 34.721 1.00 15.98 447 THR A N 1
ATOM 3322 C CA . THR A 1 447 ? 16.164 54.921 35.694 1.00 20.00 447 THR A CA 1
ATOM 3323 C C . THR A 1 447 ? 16.657 55.653 36.943 1.00 19.02 447 THR A C 1
ATOM 3324 O O . THR A 1 447 ? 16.070 56.625 37.383 1.00 20.58 447 THR A O 1
ATOM 3328 N N . GLU A 1 448 ? 17.755 55.191 37.512 1.00 21.58 448 GLU A N 1
ATOM 3329 C CA . GLU A 1 448 ? 18.226 55.783 38.742 1.00 21.68 448 GLU A CA 1
ATOM 3330 C C . GLU A 1 448 ? 19.157 56.985 38.536 1.00 22.67 448 GLU A C 1
ATOM 3331 O O . GLU A 1 448 ? 19.625 57.560 39.521 1.00 22.79 448 GLU A O 1
ATOM 3337 N N . GLY A 1 449 ? 19.425 57.375 37.281 1.00 21.90 449 GLY A N 1
ATOM 3338 C CA . GLY A 1 449 ? 20.482 58.381 37.013 1.00 20.42 449 GLY A CA 1
ATOM 3339 C C . GLY A 1 449 ? 20.378 59.713 37.760 1.00 19.72 449 GLY A C 1
ATOM 3340 O O . GLY A 1 449 ? 21.374 60.213 38.313 1.00 14.95 449 GLY A O 1
ATOM 3341 N N . PRO A 1 450 ? 19.183 60.333 37.773 1.00 22.11 450 PRO A N 1
ATOM 3342 C CA . PRO A 1 450 ? 19.128 61.618 38.480 1.00 22.00 450 PRO A CA 1
ATOM 3343 C C . PRO A 1 450 ? 19.508 61.465 39.958 1.00 24.77 450 PRO A C 1
ATOM 3344 O O . PRO A 1 450 ? 20.170 62.337 40.562 1.00 26.46 450 PRO A O 1
ATOM 3348 N N . GLU A 1 451 ? 19.175 60.327 40.536 1.00 20.88 451 GLU A N 1
ATOM 3349 C CA . GLU A 1 451 ? 19.497 60.138 41.917 1.00 24.43 451 GLU A CA 1
ATOM 3350 C C . GLU A 1 451 ? 21.003 59.903 42.094 1.00 23.49 451 GLU A C 1
ATOM 3351 O O . GLU A 1 451 ? 21.641 60.515 42.952 1.00 23.36 451 GLU A O 1
ATOM 3357 N N . ILE A 1 452 ? 21.570 59.027 41.266 1.00 17.97 452 ILE A N 1
ATOM 3358 C CA . ILE A 1 452 ? 23.011 58.838 41.219 1.00 16.63 452 ILE A CA 1
ATOM 3359 C C . ILE A 1 452 ? 23.771 60.201 41.115 1.00 17.31 452 ILE A C 1
ATOM 3360 O O . ILE A 1 452 ? 24.751 60.435 41.835 1.00 15.38 452 ILE A O 1
ATOM 3365 N N . LEU A 1 453 ? 23.307 61.097 40.239 1.00 15.66 453 LEU A N 1
ATOM 3366 C CA . LEU A 1 453 ? 23.879 62.446 40.196 1.00 17.09 453 LEU A CA 1
ATOM 3367 C C . LEU A 1 453 ? 23.799 63.181 41.540 1.00 19.16 453 LEU A C 1
ATOM 3368 O O . LEU A 1 453 ? 24.796 63.693 42.060 1.00 16.62 453 LEU A O 1
ATOM 3373 N N . ARG A 1 454 ? 22.604 63.199 42.110 1.00 21.09 454 ARG A N 1
ATOM 3374 C CA . ARG A 1 454 ? 22.355 63.830 43.420 1.00 22.90 454 ARG A CA 1
ATOM 3375 C C . ARG A 1 454 ? 23.298 63.307 44.528 1.00 17.38 454 ARG A C 1
ATOM 3376 O O . ARG A 1 454 ? 23.750 64.075 45.357 1.00 18.03 454 ARG A O 1
ATOM 3384 N N . GLU A 1 455 ? 23.664 62.025 44.492 1.00 17.70 455 GLU A N 1
ATOM 3385 C CA . GLU A 1 455 ? 24.469 61.423 45.580 1.00 20.80 455 GLU A CA 1
ATOM 3386 C C . GLU A 1 455 ? 25.886 61.893 45.382 1.00 20.87 455 GLU A C 1
ATOM 3387 O O . GLU A 1 455 ? 26.567 62.289 46.340 1.00 24.80 455 GLU A O 1
ATOM 3393 N N . ALA A 1 456 ? 26.340 61.858 44.132 1.00 19.60 456 ALA A N 1
ATOM 3394 C CA . ALA A 1 456 ? 27.637 62.435 43.798 1.00 17.64 456 ALA A CA 1
ATOM 3395 C C . ALA A 1 456 ? 27.712 63.934 44.155 1.00 16.39 456 ALA A C 1
ATOM 3396 O O . ALA A 1 456 ? 28.743 64.416 44.633 1.00 12.70 456 ALA A O 1
ATOM 3398 N N . ALA A 1 457 ? 26.629 64.696 43.927 1.00 16.82 457 ALA A N 1
ATOM 3399 C CA . ALA A 1 457 ? 26.700 66.123 44.190 1.00 17.71 457 ALA A CA 1
ATOM 3400 C C . ALA A 1 457 ? 26.763 66.400 45.686 1.00 23.91 457 ALA A C 1
ATOM 3401 O O . ALA A 1 457 ? 27.032 67.522 46.099 1.00 25.60 457 ALA A O 1
ATOM 3403 N N . LYS A 1 458 ? 26.508 65.371 46.509 1.00 28.07 458 LYS A N 1
ATOM 3404 C CA . LYS A 1 458 ? 26.444 65.571 47.951 1.00 27.43 458 LYS A CA 1
ATOM 3405 C C . LYS A 1 458 ? 27.834 65.842 48.401 1.00 26.81 458 LYS A C 1
ATOM 3406 O O . LYS A 1 458 ? 28.040 66.584 49.362 1.00 24.94 458 LYS A O 1
ATOM 3412 N N . ASN A 1 459 ? 28.778 65.191 47.733 1.00 25.55 459 ASN A N 1
ATOM 3413 C CA . ASN A 1 459 ? 30.177 65.302 48.051 1.00 30.45 459 ASN A CA 1
ATOM 3414 C C . ASN A 1 459 ? 30.870 66.285 47.142 1.00 30.84 459 ASN A C 1
ATOM 3415 O O . ASN A 1 459 ? 32.083 66.398 47.225 1.00 31.43 459 ASN A O 1
ATOM 3428 N N . GLY A 1 461 ? 30.422 70.163 45.644 1.00 22.28 461 GLY A N 1
ATOM 3429 C CA . GLY A 1 461 ? 29.737 71.439 45.473 1.00 21.36 461 GLY A CA 1
ATOM 3430 C C . GLY A 1 461 ? 29.597 71.932 44.047 1.00 21.31 461 GLY A C 1
ATOM 3431 O O . GLY A 1 461 ? 28.508 72.407 43.620 1.00 23.70 461 GLY A O 1
ATOM 3432 N N . ALA A 1 462 ? 30.697 71.817 43.317 1.00 17.62 462 ALA A N 1
ATOM 3433 C CA . ALA A 1 462 ? 30.796 72.264 41.913 1.00 18.86 462 ALA A CA 1
ATOM 3434 C C . ALA A 1 462 ? 29.712 71.575 41.099 1.00 15.60 462 ALA A C 1
ATOM 3435 O O . ALA A 1 462 ? 29.020 72.200 40.318 1.00 14.82 462 ALA A O 1
ATOM 3437 N N . LEU A 1 463 ? 29.532 70.282 41.341 1.00 13.59 463 LEU A N 1
ATOM 3438 C CA . LEU A 1 463 ? 28.474 69.519 40.684 1.00 13.83 463 LEU A CA 1
ATOM 3439 C C . LEU A 1 463 ? 27.049 69.871 41.175 1.00 15.84 463 LEU A C 1
ATOM 3440 O O . LEU A 1 463 ? 26.117 69.906 40.357 1.00 18.23 463 LEU A O 1
ATOM 3445 N N . ARG A 1 464 ? 26.867 70.140 42.470 1.00 16.41 464 ARG A N 1
ATOM 3446 C CA . ARG A 1 464 ? 25.561 70.612 42.929 1.00 20.78 464 ARG A CA 1
ATOM 3447 C C . ARG A 1 464 ? 25.165 71.905 42.218 1.00 20.54 464 ARG A C 1
ATOM 3448 O O . ARG A 1 464 ? 24.059 72.025 41.681 1.00 17.03 464 ARG A O 1
ATOM 3456 N N . THR A 1 465 ? 26.074 72.875 42.227 1.00 21.24 465 THR A N 1
ATOM 3457 C CA . THR A 1 465 ? 25.872 74.121 41.456 1.00 21.38 465 THR A CA 1
ATOM 3458 C C . THR A 1 465 ? 25.521 73.905 39.993 1.00 21.70 465 THR A C 1
ATOM 3459 O O . THR A 1 465 ? 24.641 74.561 39.452 1.00 21.78 465 THR A O 1
ATOM 3463 N N . ALA A 1 466 ? 26.228 72.993 39.328 1.00 26.69 466 ALA A N 1
ATOM 3464 C CA . ALA A 1 466 ? 25.875 72.662 37.932 1.00 26.09 466 ALA A CA 1
ATOM 3465 C C . ALA A 1 466 ? 24.471 72.034 37.769 1.00 24.49 466 ALA A C 1
ATOM 3466 O O . ALA A 1 466 ? 23.752 72.328 36.815 1.00 27.36 466 ALA A O 1
ATOM 3468 N N . LEU A 1 467 ? 24.069 71.166 38.686 1.00 26.35 467 LEU A N 1
ATOM 3469 C CA . LEU A 1 467 ? 22.778 70.534 38.539 1.00 29.00 467 LEU A CA 1
ATOM 3470 C C . LEU A 1 467 ? 21.696 71.590 38.719 1.00 32.43 467 LEU A C 1
ATOM 3471 O O . LEU A 1 467 ? 20.780 71.721 37.876 1.00 31.56 467 LEU A O 1
ATOM 3476 N N . ASP A 1 468 ? 21.828 72.374 39.791 1.00 35.66 468 ASP A N 1
ATOM 3477 C CA . ASP A 1 468 ? 20.849 73.430 40.066 1.00 41.41 468 ASP A CA 1
ATOM 3478 C C . ASP A 1 468 ? 20.726 74.338 38.885 1.00 43.68 468 ASP A C 1
ATOM 3479 O O . ASP A 1 468 ? 19.632 74.742 38.528 1.00 47.60 468 ASP A O 1
ATOM 3484 N N . LEU A 1 469 ? 21.851 74.617 38.256 1.00 46.19 469 LEU A N 1
ATOM 3485 C CA . LEU A 1 469 ? 21.901 75.614 37.238 1.00 49.21 469 LEU A CA 1
ATOM 3486 C C . LEU A 1 469 ? 21.317 75.080 35.959 1.00 52.14 469 LEU A C 1
ATOM 3487 O O . LEU A 1 469 ? 20.825 75.855 35.172 1.00 51.48 469 LEU A O 1
ATOM 3492 N N . TRP A 1 470 ? 21.377 73.773 35.713 1.00 58.12 470 TRP A N 1
ATOM 3493 C CA . TRP A 1 470 ? 20.940 73.298 34.390 1.00 63.94 470 TRP A CA 1
ATOM 3494 C C . TRP A 1 470 ? 19.867 72.235 34.424 1.00 67.39 470 TRP A C 1
ATOM 3495 O O . TRP A 1 470 ? 19.812 71.369 33.547 1.00 67.25 470 TRP A O 1
ATOM 3506 N N . LYS A 1 471 ? 18.997 72.330 35.426 1.00 71.36 471 LYS A N 1
ATOM 3507 C CA . LYS A 1 471 ? 17.877 71.399 35.570 1.00 76.21 471 LYS A CA 1
ATOM 3508 C C . LYS A 1 471 ? 16.738 71.616 34.557 1.00 80.12 471 LYS A C 1
ATOM 3509 O O . LYS A 1 471 ? 16.197 70.651 34.001 1.00 80.27 471 LYS A O 1
ATOM 3515 N N . ASP A 1 472 ? 16.367 72.874 34.321 1.00 84.06 472 ASP A N 1
ATOM 3516 C CA . ASP A 1 472 ? 15.235 73.164 33.431 1.00 87.49 472 ASP A CA 1
ATOM 3517 C C . ASP A 1 472 ? 15.664 73.397 31.971 1.00 88.14 472 ASP A C 1
ATOM 3518 O O . ASP A 1 472 ? 14.888 73.944 31.180 1.00 88.22 472 ASP A O 1
ATOM 3523 N N . ILE A 1 473 ? 16.886 72.969 31.629 1.00 88.63 473 ILE A N 1
ATOM 3524 C CA . ILE A 1 473 ? 17.492 73.288 30.329 1.00 89.39 473 ILE A CA 1
ATOM 3525 C C . ILE A 1 473 ? 16.651 72.803 29.150 1.00 91.41 473 ILE A C 1
ATOM 3526 O O . ILE A 1 473 ? 16.554 71.594 28.901 1.00 91.62 473 ILE A O 1
ATOM 3531 N N . THR A 1 474 ? 16.039 73.771 28.449 1.00 93.61 474 THR A N 1
ATOM 3532 C CA . THR A 1 474 ? 15.099 73.539 27.327 1.00 94.50 474 THR A CA 1
ATOM 3533 C C . THR A 1 474 ? 15.625 74.109 25.997 1.00 94.47 474 THR A C 1
ATOM 3534 O O . THR A 1 474 ? 15.931 73.363 25.058 1.00 93.95 474 THR A O 1
ATOM 3538 N N . MET B 2 1 ? 48.600 67.404 46.661 1.00 20.88 501 MET B N 1
ATOM 3539 C CA . MET B 2 1 ? 47.665 67.228 45.555 1.00 17.03 501 MET B CA 1
ATOM 3540 C C . MET B 2 1 ? 47.200 65.803 45.429 1.00 15.87 501 MET B C 1
ATOM 3541 O O . MET B 2 1 ? 47.696 64.906 46.090 1.00 18.10 501 MET B O 1
ATOM 3546 N N . ARG B 2 2 ? 46.190 65.602 44.610 1.00 12.87 502 ARG B N 1
ATOM 3547 C CA . ARG B 2 2 ? 45.617 64.282 44.431 1.00 12.38 502 ARG B CA 1
ATOM 3548 C C . ARG B 2 2 ? 45.892 63.872 43.008 1.00 7.83 502 ARG B C 1
ATOM 3549 O O . ARG B 2 2 ? 45.540 64.589 42.055 1.00 11.42 502 ARG B O 1
ATOM 3557 N N . ILE B 2 3 ? 46.566 62.771 42.842 1.00 7.13 503 ILE B N 1
ATOM 3558 C CA . ILE B 2 3 ? 46.922 62.330 41.493 1.00 9.98 503 ILE B CA 1
ATOM 3559 C C . ILE B 2 3 ? 45.668 61.740 40.811 1.00 9.80 503 ILE B C 1
ATOM 3560 O O . ILE B 2 3 ? 45.010 60.884 41.408 1.00 6.55 503 ILE B O 1
ATOM 3565 N N . THR B 2 4 ? 45.323 62.162 39.582 1.00 8.09 504 THR B N 1
ATOM 3566 C CA . THR B 2 4 ? 44.075 61.649 39.032 1.00 7.72 504 THR B CA 1
ATOM 3567 C C . THR B 2 4 ? 44.210 60.724 37.836 1.00 9.07 504 THR B C 1
ATOM 3568 O O . THR B 2 4 ? 43.359 60.728 36.999 1.00 6.76 504 THR B O 1
ATOM 3572 N N . GLN B 2 5 ? 45.299 59.946 37.762 1.00 7.55 505 GLN B N 1
ATOM 3573 C CA . GLN B 2 5 ? 45.336 58.711 36.959 1.00 10.86 505 GLN B CA 1
ATOM 3574 C C . GLN B 2 5 ? 44.260 57.779 37.530 1.00 11.94 505 GLN B C 1
ATOM 3575 O O . GLN B 2 5 ? 43.977 57.868 38.714 1.00 9.77 505 GLN B O 1
ATOM 3581 N N . GLY B 2 6 ? 43.682 56.887 36.725 1.00 11.02 506 GLY B N 1
ATOM 3582 C CA . GLY B 2 6 ? 42.742 55.899 37.255 1.00 10.33 506 GLY B CA 1
ATOM 3583 C C . GLY B 2 6 ? 41.319 56.235 36.836 1.00 10.47 506 GLY B C 1
ATOM 3584 O O . GLY B 2 6 ? 40.990 57.394 36.666 1.00 8.75 506 GLY B O 1
ATOM 3585 N N . THR B 2 7 ? 40.479 55.218 36.655 1.00 8.69 507 THR B N 1
ATOM 3586 C CA . THR B 2 7 ? 39.112 55.463 36.193 1.00 6.46 507 THR B CA 1
ATOM 3587 C C . THR B 2 7 ? 38.224 56.223 37.198 1.00 9.43 507 THR B C 1
ATOM 3588 O O . THR B 2 7 ? 37.254 56.901 36.792 1.00 9.27 507 THR B O 1
ATOM 3592 N N . PHE B 2 8 ? 38.500 56.136 38.503 1.00 7.17 508 PHE B N 1
ATOM 3593 C CA . PHE B 2 8 ? 37.564 56.759 39.450 1.00 6.04 508 PHE B CA 1
ATOM 3594 C C . PHE B 2 8 ? 38.160 57.729 40.440 1.00 10.74 508 PHE B C 1
ATOM 3595 O O . PHE B 2 8 ? 37.619 57.980 41.578 1.00 5.21 508 PHE B O 1
ATOM 3603 N N . SER B 2 9 ? 39.270 58.310 40.020 1.00 9.51 509 SER B N 1
ATOM 3604 C CA . SER B 2 9 ? 40.040 59.132 40.917 1.00 7.82 509 SER B CA 1
ATOM 3605 C C . SER B 2 9 ? 39.396 60.431 41.254 1.00 5.51 509 SER B C 1
ATOM 3606 O O . SER B 2 9 ? 39.823 61.062 42.211 1.00 8.54 509 SER B O 1
ATOM 3609 N N . PHE B 2 10 ? 38.406 60.866 40.484 1.00 3.29 510 PHE B N 1
ATOM 3610 C CA . PHE B 2 10 ? 37.631 62.077 40.896 1.00 8.70 510 PHE B CA 1
ATOM 3611 C C . PHE B 2 10 ? 36.529 61.755 41.890 1.00 9.29 510 PHE B C 1
ATOM 3612 O O . PHE B 2 10 ? 35.832 62.647 42.396 1.00 14.07 510 PHE B O 1
ATOM 3620 N N . LEU B 2 11 ? 36.321 60.478 42.140 1.00 9.37 511 LEU B N 1
ATOM 3621 C CA . LEU B 2 11 ? 35.482 60.067 43.257 1.00 8.85 511 LEU B CA 1
ATOM 3622 C C . LEU B 2 11 ? 36.322 59.973 44.584 1.00 13.35 511 LEU B C 1
ATOM 3623 O O . LEU B 2 11 ? 37.569 59.954 44.536 1.00 11.98 511 LEU B O 1
ATOM 3628 N N . PRO B 2 12 ? 35.650 59.950 45.759 1.00 12.84 512 PRO B N 1
ATOM 3629 C CA . PRO B 2 12 ? 36.333 59.568 47.006 1.00 15.69 512 PRO B CA 1
ATOM 3630 C C . PRO B 2 12 ? 36.991 58.200 46.841 1.00 14.29 512 PRO B C 1
ATOM 3631 O O . PRO B 2 12 ? 36.491 57.390 46.062 1.00 14.26 512 PRO B O 1
ATOM 3635 N N . ASP B 2 13 ? 38.110 57.950 47.525 1.00 10.37 513 ASP B N 1
ATOM 3636 C CA . ASP B 2 13 ? 38.697 56.603 47.521 1.00 11.53 513 ASP B CA 1
ATOM 3637 C C . ASP B 2 13 ? 37.644 55.505 47.785 1.00 12.80 513 ASP B C 1
ATOM 3638 O O . ASP B 2 13 ? 36.796 55.654 48.663 1.00 11.57 513 ASP B O 1
ATOM 3643 N N . LEU B 2 14 ? 37.711 54.414 47.031 1.00 10.04 514 LEU B N 1
ATOM 3644 C CA . LEU B 2 14 ? 36.657 53.388 47.036 1.00 13.33 514 LEU B CA 1
ATOM 3645 C C . LEU B 2 14 ? 36.619 52.648 48.344 1.00 13.55 514 LEU B C 1
ATOM 3646 O O . LEU B 2 14 ? 37.682 52.394 48.890 1.00 14.64 514 LEU B O 1
ATOM 3651 N N . THR B 2 15 ? 35.450 52.240 48.843 1.00 10.73 515 THR B N 1
ATOM 3652 C CA . THR B 2 15 ? 35.473 51.355 50.025 1.00 15.40 515 THR B CA 1
ATOM 3653 C C . THR B 2 15 ? 35.746 49.938 49.549 1.00 17.19 515 THR B C 1
ATOM 3654 O O . THR B 2 15 ? 35.670 49.679 48.344 1.00 14.45 515 THR B O 1
ATOM 3658 N N . ASP B 2 16 ? 36.049 49.013 50.461 1.00 16.49 516 ASP B N 1
ATOM 3659 C CA . ASP B 2 16 ? 36.187 47.622 50.032 1.00 15.56 516 ASP B CA 1
ATOM 3660 C C . ASP B 2 16 ? 34.911 47.033 49.420 1.00 14.96 516 ASP B C 1
ATOM 3661 O O . ASP B 2 16 ? 34.995 46.131 48.579 1.00 14.82 516 ASP B O 1
ATOM 3666 N N . GLU B 2 17 ? 33.745 47.497 49.858 1.00 15.27 517 GLU B N 1
ATOM 3667 C CA . GLU B 2 17 ? 32.476 47.111 49.259 1.00 18.15 517 GLU B CA 1
ATOM 3668 C C . GLU B 2 17 ? 32.441 47.527 47.775 1.00 16.76 517 GLU B C 1
ATOM 3669 O O . GLU B 2 17 ? 32.122 46.712 46.922 1.00 16.29 517 GLU B O 1
ATOM 3675 N N . GLN B 2 18 ? 32.802 48.792 47.509 1.00 11.84 518 GLN B N 1
ATOM 3676 C CA . GLN B 2 18 ? 32.914 49.324 46.165 1.00 11.24 518 GLN B CA 1
ATOM 3677 C C . GLN B 2 18 ? 33.904 48.542 45.298 1.00 9.76 518 GLN B C 1
ATOM 3678 O O . GLN B 2 18 ? 33.576 48.220 44.150 1.00 15.76 518 GLN B O 1
ATOM 3684 N N . ILE B 2 19 ? 35.041 48.144 45.871 1.00 6.32 519 ILE B N 1
ATOM 3685 C CA . ILE B 2 19 ? 36.053 47.498 45.090 1.00 8.75 519 ILE B CA 1
ATOM 3686 C C . ILE B 2 19 ? 35.487 46.138 44.655 1.00 12.15 519 ILE B C 1
ATOM 3687 O O . ILE B 2 19 ? 35.565 45.727 43.480 1.00 10.81 519 ILE B O 1
ATOM 3692 N N . LYS B 2 20 ? 34.841 45.487 45.602 1.00 11.80 520 LYS B N 1
ATOM 3693 C CA . LYS B 2 20 ? 34.323 44.186 45.389 1.00 13.91 520 LYS B CA 1
ATOM 3694 C C . LYS B 2 20 ? 33.324 44.213 44.209 1.00 11.18 520 LYS B C 1
ATOM 3695 O O . LYS B 2 20 ? 33.308 43.276 43.419 1.00 9.07 520 LYS B O 1
ATOM 3701 N N . LYS B 2 21 ? 32.514 45.273 44.091 1.00 7.20 521 LYS B N 1
ATOM 3702 C CA . LYS B 2 21 ? 31.564 45.332 43.022 1.00 8.29 521 LYS B CA 1
ATOM 3703 C C . LYS B 2 21 ? 32.276 45.579 41.670 1.00 13.80 521 LYS B C 1
ATOM 3704 O O . LYS B 2 21 ? 31.810 45.062 40.662 1.00 14.41 521 LYS B O 1
ATOM 3710 N N . GLN B 2 22 ? 33.392 46.339 41.664 1.00 11.26 522 GLN B N 1
ATOM 3711 C CA . GLN B 2 22 ? 34.219 46.436 40.467 1.00 11.38 522 GLN B CA 1
ATOM 3712 C C . GLN B 2 22 ? 34.872 45.093 40.080 1.00 11.80 522 GLN B C 1
ATOM 3713 O O . GLN B 2 22 ? 34.953 44.791 38.902 1.00 15.46 522 GLN B O 1
ATOM 3719 N N . ILE B 2 23 ? 35.305 44.285 41.029 1.00 12.73 523 ILE B N 1
ATOM 3720 C CA . ILE B 2 23 ? 35.792 42.937 40.670 1.00 14.44 523 ILE B CA 1
ATOM 3721 C C . ILE B 2 23 ? 34.666 42.104 40.000 1.00 16.36 523 ILE B C 1
ATOM 3722 O O . ILE B 2 23 ? 34.878 41.477 38.958 1.00 13.96 523 ILE B O 1
ATOM 3727 N N . ASP B 2 24 ? 33.464 42.103 40.599 1.00 12.94 524 ASP B N 1
ATOM 3728 C CA . ASP B 2 24 ? 32.304 41.482 39.952 1.00 13.95 524 ASP B CA 1
ATOM 3729 C C . ASP B 2 24 ? 32.168 41.902 38.461 1.00 12.76 524 ASP B C 1
ATOM 3730 O O . ASP B 2 24 ? 31.980 41.085 37.566 1.00 12.96 524 ASP B O 1
ATOM 3735 N N . TYR B 2 25 ? 32.289 43.194 38.182 1.00 11.83 525 TYR B N 1
ATOM 3736 C CA . TYR B 2 25 ? 32.114 43.631 36.824 1.00 10.38 525 TYR B CA 1
ATOM 3737 C C . TYR B 2 25 ? 33.233 42.997 35.944 1.00 8.66 525 TYR B C 1
ATOM 3738 O O . TYR B 2 25 ? 32.987 42.407 34.871 1.00 2.39 525 TYR B O 1
ATOM 3747 N N . MET B 2 26 ? 34.472 43.140 36.405 1.00 7.96 526 MET B N 1
ATOM 3748 C CA . MET B 2 26 ? 35.609 42.557 35.688 1.00 12.57 526 MET B CA 1
ATOM 3749 C C . MET B 2 26 ? 35.400 41.078 35.369 1.00 11.17 526 MET B C 1
ATOM 3750 O O . MET B 2 26 ? 35.720 40.606 34.276 1.00 12.59 526 MET B O 1
ATOM 3755 N N . ILE B 2 27 ? 34.863 40.357 36.345 1.00 12.91 527 ILE B N 1
ATOM 3756 C CA . ILE B 2 27 ? 34.656 38.930 36.222 1.00 12.55 527 ILE B CA 1
ATOM 3757 C C . ILE B 2 27 ? 33.592 38.679 35.188 1.00 15.93 527 ILE B C 1
ATOM 3758 O O . ILE B 2 27 ? 33.719 37.784 34.370 1.00 14.92 527 ILE B O 1
ATOM 3763 N N . SER B 2 28 ? 32.538 39.484 35.211 1.00 16.11 528 SER B N 1
ATOM 3764 C CA . SER B 2 28 ? 31.453 39.278 34.290 1.00 16.75 528 SER B CA 1
ATOM 3765 C C . SER B 2 28 ? 31.968 39.578 32.892 1.00 16.92 528 SER B C 1
ATOM 3766 O O . SER B 2 28 ? 31.466 39.026 31.950 1.00 18.11 528 SER B O 1
ATOM 3769 N N . LYS B 2 29 ? 33.027 40.385 32.775 1.00 19.08 529 LYS B N 1
ATOM 3770 C CA . LYS B 2 29 ? 33.623 40.740 31.482 1.00 16.15 529 LYS B CA 1
ATOM 3771 C C . LYS B 2 29 ? 34.714 39.771 31.075 1.00 16.40 529 LYS B C 1
ATOM 3772 O O . LYS B 2 29 ? 35.386 39.936 30.057 1.00 19.32 529 LYS B O 1
ATOM 3778 N N . LYS B 2 30 ? 34.979 38.820 31.931 1.00 15.05 530 LYS B N 1
ATOM 3779 C CA . LYS B 2 30 ? 35.927 37.796 31.629 1.00 17.23 530 LYS B CA 1
ATOM 3780 C C . LYS B 2 30 ? 37.354 38.347 31.574 1.00 16.30 530 LYS B C 1
ATOM 3781 O O . LYS B 2 30 ? 38.160 37.834 30.805 1.00 12.91 530 LYS B O 1
ATOM 3787 N N . LEU B 2 31 ? 37.664 39.370 32.371 1.00 10.03 531 LEU B N 1
ATOM 3788 C CA . LEU B 2 31 ? 39.009 39.958 32.344 1.00 12.17 531 LEU B CA 1
ATOM 3789 C C . LEU B 2 31 ? 40.078 39.179 33.154 1.00 11.18 531 LEU B C 1
ATOM 3790 O O . LEU B 2 31 ? 39.753 38.580 34.177 1.00 15.19 531 LEU B O 1
ATOM 3795 N N . ALA B 2 32 ? 41.351 39.169 32.730 1.00 7.31 532 ALA B N 1
ATOM 3796 C CA . ALA B 2 32 ? 42.453 38.849 33.647 1.00 8.88 532 ALA B CA 1
ATOM 3797 C C . ALA B 2 32 ? 42.626 40.033 34.630 1.00 10.02 532 ALA B C 1
ATOM 3798 O O . ALA B 2 32 ? 42.429 41.205 34.261 1.00 12.33 532 ALA B O 1
ATOM 3800 N N . ILE B 2 33 ? 42.925 39.778 35.904 1.00 11.68 533 ILE B N 1
ATOM 3801 C CA . ILE B 2 33 ? 42.970 40.871 36.868 1.00 6.02 533 ILE B CA 1
ATOM 3802 C C . ILE B 2 33 ? 44.358 40.996 37.465 1.00 12.50 533 ILE B C 1
ATOM 3803 O O . ILE B 2 33 ? 44.862 40.010 38.018 1.00 14.90 533 ILE B O 1
ATOM 3808 N N . GLY B 2 34 ? 44.976 42.187 37.323 1.00 10.70 534 GLY B N 1
ATOM 3809 C CA . GLY B 2 34 ? 46.313 42.433 37.806 1.00 12.56 534 GLY B CA 1
ATOM 3810 C C . GLY B 2 34 ? 46.350 43.500 38.900 1.00 12.21 534 GLY B C 1
ATOM 3811 O O . GLY B 2 34 ? 45.578 44.480 38.862 1.00 12.93 534 GLY B O 1
ATOM 3812 N N . ILE B 2 35 ? 47.224 43.314 39.874 1.00 3.92 535 ILE B N 1
ATOM 3813 C CA . ILE B 2 35 ? 47.389 44.271 40.946 1.00 2.49 535 ILE B CA 1
ATOM 3814 C C . ILE B 2 35 ? 48.829 44.815 40.767 1.00 3.58 535 ILE B C 1
ATOM 3815 O O . ILE B 2 35 ? 49.799 44.033 40.706 1.00 4.67 535 ILE B O 1
ATOM 3820 N N . GLU B 2 36 ? 48.993 46.141 40.674 1.00 5.04 536 GLU B N 1
ATOM 3821 C CA . GLU B 2 36 ? 50.318 46.715 40.358 1.00 4.07 536 GLU B CA 1
ATOM 3822 C C . GLU B 2 36 ? 50.547 47.921 41.286 1.00 5.33 536 GLU B C 1
ATOM 3823 O O . GLU B 2 36 ? 49.576 48.621 41.680 1.00 7.37 536 GLU B O 1
ATOM 3829 N N . TYR B 2 37 ? 51.794 48.181 41.605 1.00 1.00 537 TYR B N 1
ATOM 3830 C CA . TYR B 2 37 ? 52.079 49.211 42.578 1.00 5.31 537 TYR B CA 1
ATOM 3831 C C . TYR B 2 37 ? 53.285 50.069 42.190 1.00 4.90 537 TYR B C 1
ATOM 3832 O O . TYR B 2 37 ? 54.155 49.638 41.487 1.00 5.61 537 TYR B O 1
ATOM 3841 N N . THR B 2 38 ? 53.338 51.310 42.639 1.00 4.53 538 THR B N 1
ATOM 3842 C CA . THR B 2 38 ? 54.501 52.090 42.235 1.00 4.59 538 THR B CA 1
ATOM 3843 C C . THR B 2 38 ? 54.685 53.233 43.186 1.00 5.26 538 THR B C 1
ATOM 3844 O O . THR B 2 38 ? 53.712 53.687 43.790 1.00 3.69 538 THR B O 1
ATOM 3848 N N . ASN B 2 39 ? 55.910 53.742 43.305 1.00 3.69 539 ASN B N 1
ATOM 3849 C CA . ASN B 2 39 ? 56.130 55.010 44.007 1.00 3.76 539 ASN B CA 1
ATOM 3850 C C . ASN B 2 39 ? 56.897 56.026 43.089 1.00 6.34 539 ASN B C 1
ATOM 3851 O O . ASN B 2 39 ? 57.471 56.964 43.567 1.00 9.02 539 ASN B O 1
ATOM 3856 N N . ASP B 2 40 ? 56.895 55.817 41.768 1.00 10.45 540 ASP B N 1
ATOM 3857 C CA . ASP B 2 40 ? 57.209 56.930 40.844 1.00 9.71 540 ASP B CA 1
ATOM 3858 C C . ASP B 2 40 ? 55.890 57.223 40.114 1.00 6.42 540 ASP B C 1
ATOM 3859 O O . ASP B 2 40 ? 55.508 56.494 39.189 1.00 7.35 540 ASP B O 1
ATOM 3864 N N . ILE B 2 41 ? 55.129 58.190 40.614 1.00 4.62 541 ILE B N 1
ATOM 3865 C CA . ILE B 2 41 ? 53.761 58.429 40.043 1.00 4.03 541 ILE B CA 1
ATOM 3866 C C . ILE B 2 41 ? 53.741 59.230 38.660 1.00 5.62 541 ILE B C 1
ATOM 3867 O O . ILE B 2 41 ? 52.710 59.763 38.210 1.00 2.02 541 ILE B O 1
ATOM 3872 N N . HIS B 2 42 ? 54.898 59.329 37.998 1.00 2.86 542 HIS B N 1
ATOM 3873 C CA . HIS B 2 42 ? 54.944 60.009 36.690 1.00 3.06 542 HIS B CA 1
ATOM 3874 C C . HIS B 2 42 ? 53.893 59.361 35.769 1.00 3.47 542 HIS B C 1
ATOM 3875 O O . HIS B 2 42 ? 53.759 58.114 35.705 1.00 6.42 542 HIS B O 1
ATOM 3882 N N . PRO B 2 43 ? 53.173 60.188 35.039 1.00 5.96 543 PRO B N 1
ATOM 3883 C CA . PRO B 2 43 ? 52.151 59.693 34.115 1.00 4.38 543 PRO B CA 1
ATOM 3884 C C . PRO B 2 43 ? 52.673 58.928 32.941 1.00 7.35 543 PRO B C 1
ATOM 3885 O O . PRO B 2 43 ? 51.858 58.291 32.248 1.00 6.11 543 PRO B O 1
ATOM 3889 N N . ARG B 2 44 ? 53.993 58.984 32.683 1.00 4.25 544 ARG B N 1
ATOM 3890 C CA . ARG B 2 44 ? 54.535 58.186 31.596 1.00 6.54 544 ARG B CA 1
ATOM 3891 C C . ARG B 2 44 ? 55.293 56.964 32.141 1.00 9.10 544 ARG B C 1
ATOM 3892 O O . ARG B 2 44 ? 56.026 56.364 31.398 1.00 2.82 544 ARG B O 1
ATOM 3900 N N . ASN B 2 45 ? 55.185 56.691 33.452 1.00 6.36 545 ASN B N 1
ATOM 3901 C CA . ASN B 2 45 ? 55.749 55.492 34.061 1.00 5.00 545 ASN B CA 1
ATOM 3902 C C . ASN B 2 45 ? 54.802 54.338 33.773 1.00 7.52 545 ASN B C 1
ATOM 3903 O O . ASN B 2 45 ? 53.884 54.017 34.530 1.00 7.71 545 ASN B O 1
ATOM 3908 N N . SER B 2 46 ? 54.984 53.750 32.606 1.00 4.58 546 SER B N 1
ATOM 3909 C CA . SER B 2 46 ? 54.006 52.835 32.070 1.00 7.16 546 SER B CA 1
ATOM 3910 C C . SER B 2 46 ? 53.999 51.465 32.783 1.00 7.10 546 SER B C 1
ATOM 3911 O O . SER B 2 46 ? 53.024 50.728 32.714 1.00 3.59 546 SER B O 1
ATOM 3914 N N . PHE B 2 47 ? 55.121 51.140 33.410 1.00 4.74 547 PHE B N 1
ATOM 3915 C CA . PHE B 2 47 ? 55.365 49.808 33.956 1.00 5.68 547 PHE B CA 1
ATOM 3916 C C . PHE B 2 47 ? 55.513 49.938 35.461 1.00 10.37 547 PHE B C 1
ATOM 3917 O O . PHE B 2 47 ? 56.651 50.066 35.979 1.00 11.10 547 PHE B O 1
ATOM 3925 N N . TRP B 2 48 ? 54.370 49.993 36.154 1.00 4.07 548 TRP B N 1
ATOM 3926 C CA . TRP B 2 48 ? 54.399 49.815 37.598 1.00 10.21 548 TRP B CA 1
ATOM 3927 C C . TRP B 2 48 ? 54.848 48.424 37.976 1.00 5.19 548 TRP B C 1
ATOM 3928 O O . TRP B 2 48 ? 54.853 47.542 37.176 1.00 8.14 548 TRP B O 1
ATOM 3939 N N . GLU B 2 49 ? 55.173 48.221 39.24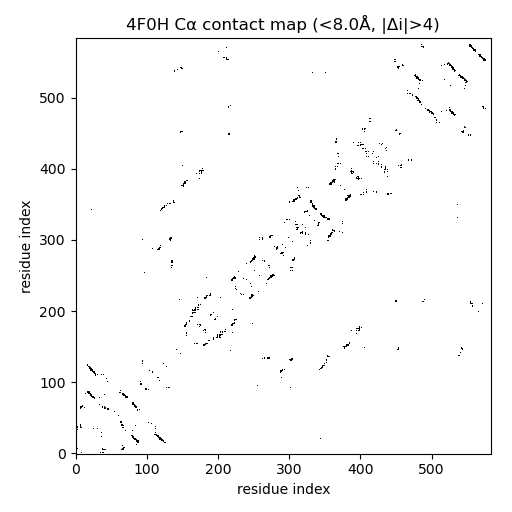3 1.00 7.64 549 GLU B N 1
ATOM 3940 C CA . GLU B 2 49 ? 55.617 46.905 39.692 1.00 7.24 549 GLU B CA 1
ATOM 3941 C C . GLU B 2 49 ? 54.419 45.960 39.811 1.00 6.98 549 GLU B C 1
ATOM 3942 O O . GLU B 2 49 ? 53.314 46.379 40.165 1.00 11.19 549 GLU B O 1
ATOM 3948 N N . MET B 2 50 ? 54.646 44.692 39.543 1.00 8.95 550 MET B N 1
ATOM 3949 C CA . MET B 2 50 ? 53.590 43.676 39.556 1.00 11.60 550 MET B CA 1
ATOM 3950 C C . MET B 2 50 ? 53.509 43.062 40.946 1.00 9.85 550 MET B C 1
ATOM 3951 O O . MET B 2 50 ? 54.541 42.684 41.494 1.00 9.13 550 MET B O 1
ATOM 3956 N N . TRP B 2 51 ? 52.316 42.954 41.533 1.00 7.55 551 TRP B N 1
ATOM 3957 C CA . TRP B 2 51 ? 52.149 42.212 42.784 1.00 9.38 551 TRP B CA 1
ATOM 3958 C C . TRP B 2 51 ? 51.736 40.786 42.404 1.00 12.13 551 TRP B C 1
ATOM 3959 O O . TRP B 2 51 ? 50.572 40.515 42.100 1.00 12.32 551 TRP B O 1
ATOM 3970 N N . GLY B 2 52 ? 52.708 39.868 42.360 1.00 10.64 552 GLY B N 1
ATOM 3971 C CA . GLY B 2 52 ? 52.409 38.536 41.750 1.00 15.50 552 GLY B CA 1
ATOM 3972 C C . GLY B 2 52 ? 51.903 38.594 40.297 1.00 15.33 552 GLY B C 1
ATOM 3973 O O . GLY B 2 52 ? 52.083 39.606 39.596 1.00 12.85 552 GLY B O 1
ATOM 3974 N N . LEU B 2 53 ? 51.285 37.516 39.828 1.00 9.75 553 LEU B N 1
ATOM 3975 C CA . LEU B 2 53 ? 50.884 37.378 38.425 1.00 14.67 553 LEU B CA 1
ATOM 3976 C C . LEU B 2 53 ? 49.414 37.788 38.313 1.00 16.04 553 LEU B C 1
ATOM 3977 O O . LEU B 2 53 ? 48.697 37.727 39.301 1.00 18.27 553 LEU B O 1
ATOM 3982 N N . PRO B 2 54 ? 48.947 38.225 37.117 1.00 16.89 554 PRO B N 1
ATOM 3983 C CA . PRO B 2 54 ? 47.492 38.480 37.022 1.00 14.31 554 PRO B CA 1
ATOM 3984 C C . PRO B 2 54 ? 46.653 37.218 37.412 1.00 15.57 554 PRO B C 1
ATOM 3985 O O . PRO B 2 54 ? 47.175 36.134 37.396 1.00 14.27 554 PRO B O 1
ATOM 3989 N N . LEU B 2 55 ? 45.390 37.366 37.797 1.00 10.82 555 LEU B N 1
ATOM 3990 C CA . LEU B 2 55 ? 44.639 36.204 38.226 1.00 10.37 555 LEU B CA 1
ATOM 3991 C C . LEU B 2 55 ? 43.747 35.939 37.061 1.00 14.68 555 LEU B C 1
ATOM 3992 O O . LEU B 2 55 ? 43.126 36.893 36.605 1.00 11.84 555 LEU B O 1
ATOM 3997 N N . PHE B 2 56 ? 43.726 34.716 36.500 1.00 16.00 556 PHE B N 1
ATOM 3998 C CA . PHE B 2 56 ? 42.824 34.420 35.378 1.00 17.10 556 PHE B CA 1
ATOM 3999 C C . PHE B 2 56 ? 41.628 33.548 35.780 1.00 17.91 556 PHE B C 1
ATOM 4000 O O . PHE B 2 56 ? 41.666 32.866 36.784 1.00 16.37 556 PHE B O 1
ATOM 4008 N N . GLU B 2 57 ? 40.547 33.567 35.017 1.00 20.95 557 GLU B N 1
ATOM 4009 C CA . GLU B 2 57 ? 39.436 32.649 35.333 1.00 28.14 557 GLU B CA 1
ATOM 4010 C C . GLU B 2 57 ? 38.919 32.780 36.762 1.00 29.14 557 GLU B C 1
ATOM 4011 O O . GLU B 2 57 ? 38.436 31.788 37.322 1.00 29.61 557 GLU B O 1
ATOM 4017 N N . VAL B 2 58 ? 39.036 33.969 37.360 1.00 27.14 558 VAL B N 1
ATOM 4018 C CA . VAL B 2 58 ? 38.547 34.206 38.729 1.00 25.13 558 VAL B CA 1
ATOM 4019 C C . VAL B 2 58 ? 37.025 34.071 38.732 1.00 26.44 558 VAL B C 1
ATOM 4020 O O . VAL B 2 58 ? 36.394 34.431 37.758 1.00 23.99 558 VAL B O 1
ATOM 4024 N N . THR B 2 59 ? 36.421 33.533 39.786 1.00 26.85 559 THR B N 1
ATOM 4025 C CA . THR B 2 59 ? 34.967 33.335 39.743 1.00 30.17 559 THR B CA 1
ATOM 4026 C C . THR B 2 59 ? 34.327 33.912 40.981 1.00 27.40 559 THR B C 1
ATOM 4027 O O . THR B 2 59 ? 33.156 33.898 41.112 1.00 26.25 559 THR B O 1
ATOM 4031 N N . ASP B 2 60 ? 35.140 34.429 41.887 1.00 29.53 560 ASP B N 1
ATOM 4032 C CA . ASP B 2 60 ? 34.671 34.970 43.138 1.00 26.98 560 ASP B CA 1
ATOM 4033 C C . ASP B 2 60 ? 35.589 36.148 43.510 1.00 26.04 560 ASP B C 1
ATOM 4034 O O . ASP B 2 60 ? 36.814 36.024 43.478 1.00 26.15 560 ASP B O 1
ATOM 4039 N N . PRO B 2 61 ? 35.021 37.281 43.920 1.00 22.26 561 PRO B N 1
ATOM 4040 C CA . PRO B 2 61 ? 35.916 38.395 44.206 1.00 20.95 561 PRO B CA 1
ATOM 4041 C C . PRO B 2 61 ? 36.911 38.194 45.368 1.00 22.48 561 PRO B C 1
ATOM 4042 O O . PRO B 2 61 ? 37.863 38.966 45.467 1.00 19.52 561 PRO B O 1
ATOM 4046 N N . ALA B 2 62 ? 36.694 37.179 46.217 1.00 22.56 562 ALA B N 1
ATOM 4047 C CA . ALA B 2 62 ? 37.456 36.973 47.490 1.00 21.66 562 ALA B CA 1
ATOM 4048 C C . ALA B 2 62 ? 38.990 36.914 47.369 1.00 22.07 562 ALA B C 1
ATOM 4049 O O . ALA B 2 62 ? 39.708 37.626 48.090 1.00 22.28 562 ALA B O 1
ATOM 4051 N N . PRO B 2 63 ? 39.495 36.030 46.489 1.00 21.11 563 PRO B N 1
ATOM 4052 C CA . PRO B 2 63 ? 40.923 35.876 46.296 1.00 20.94 563 PRO B CA 1
ATOM 4053 C C . PRO B 2 63 ? 41.551 37.188 45.798 1.00 21.46 563 PRO B C 1
ATOM 4054 O O . PRO B 2 63 ? 42.670 37.545 46.196 1.00 19.77 563 PRO B O 1
ATOM 4058 N N . VAL B 2 64 ? 40.818 37.909 44.976 1.00 18.93 564 VAL B N 1
ATOM 4059 C CA . VAL B 2 64 ? 41.296 39.169 44.483 1.00 17.32 564 VAL B CA 1
ATOM 4060 C C . VAL B 2 64 ? 41.399 40.188 45.649 1.00 18.80 564 VAL B C 1
ATOM 4061 O O . VAL B 2 64 ? 42.445 40.812 45.824 1.00 13.54 564 VAL B O 1
ATOM 4065 N N . LEU B 2 65 ? 40.326 40.339 46.436 1.00 13.95 565 LEU B N 1
ATOM 4066 C CA . LEU B 2 65 ? 40.366 41.243 47.568 1.00 17.02 565 LEU B CA 1
ATOM 4067 C C . LEU B 2 65 ? 41.437 40.869 48.566 1.00 15.63 565 LEU B C 1
ATOM 4068 O O . LEU B 2 65 ? 42.015 41.734 49.221 1.00 15.08 565 LEU B O 1
ATOM 4073 N N . PHE B 2 66 ? 41.762 39.595 48.644 1.00 16.49 566 PHE B N 1
ATOM 4074 C CA . PHE B 2 66 ? 42.743 39.188 49.596 1.00 18.53 566 PHE B CA 1
ATOM 4075 C C . PHE B 2 66 ? 44.104 39.662 49.195 1.00 17.65 566 PHE B C 1
ATOM 4076 O O . PHE B 2 66 ? 44.871 40.156 50.042 1.00 17.98 566 PHE B O 1
ATOM 4084 N N . GLU B 2 67 ? 44.447 39.462 47.917 1.00 15.08 567 GLU B N 1
ATOM 4085 C CA . GLU B 2 67 ? 45.683 40.011 47.384 1.00 13.38 567 GLU B CA 1
ATOM 4086 C C . GLU B 2 67 ? 45.750 41.509 47.444 1.00 13.12 567 GLU B C 1
ATOM 4087 O O . GLU B 2 67 ? 46.807 42.055 47.673 1.00 13.42 567 GLU B O 1
ATOM 4093 N N . ILE B 2 68 ? 44.646 42.195 47.186 1.00 14.24 568 ILE B N 1
ATOM 4094 C CA . ILE B 2 68 ? 44.652 43.667 47.272 1.00 14.08 568 ILE B CA 1
ATOM 4095 C C . ILE B 2 68 ? 45.064 44.104 48.689 1.00 15.12 568 ILE B C 1
ATOM 4096 O O . ILE B 2 68 ? 45.877 45.021 48.902 1.00 11.48 568 ILE B O 1
ATOM 4101 N N . ASN B 2 69 ? 44.529 43.406 49.664 1.00 13.18 569 ASN B N 1
ATOM 4102 C CA . ASN B 2 69 ? 44.797 43.718 51.049 1.00 13.75 569 ASN B CA 1
ATOM 4103 C C . ASN B 2 69 ? 46.174 43.298 51.503 1.00 12.13 569 ASN B C 1
ATOM 4104 O O . ASN B 2 69 ? 46.850 44.029 52.247 1.00 12.21 569 ASN B O 1
ATOM 4109 N N . ALA B 2 70 ? 46.612 42.145 51.010 1.00 8.46 570 ALA B N 1
ATOM 4110 C CA . ALA B 2 70 ? 47.994 41.750 51.167 1.00 11.55 570 ALA B CA 1
ATOM 4111 C C . ALA B 2 70 ? 48.938 42.825 50.535 1.00 14.97 570 ALA B C 1
ATOM 4112 O O . ALA B 2 70 ? 49.956 43.240 51.142 1.00 11.68 570 ALA B O 1
ATOM 4114 N N . CYS B 2 71 ? 48.592 43.318 49.334 1.00 13.57 571 CYS B N 1
ATOM 4115 C CA . CYS B 2 71 ? 49.468 44.359 48.733 1.00 11.33 571 CYS B CA 1
ATOM 4116 C C . CYS B 2 71 ? 49.483 45.652 49.599 1.00 11.56 571 CYS B C 1
ATOM 4117 O O . CYS B 2 71 ? 50.562 46.218 49.872 1.00 12.29 571 CYS B O 1
ATOM 4120 N N . ARG B 2 72 ? 48.307 46.102 50.026 1.00 9.89 572 ARG B N 1
ATOM 4121 C CA . ARG B 2 72 ? 48.205 47.292 50.889 1.00 10.65 572 ARG B CA 1
ATOM 4122 C C . ARG B 2 72 ? 49.051 47.163 52.144 1.00 14.49 572 ARG B C 1
ATOM 4123 O O . ARG B 2 72 ? 49.683 48.141 52.560 1.00 16.92 572 ARG B O 1
ATOM 4131 N N . LYS B 2 73 ? 49.114 45.967 52.742 1.00 15.43 573 LYS B N 1
ATOM 4132 C CA . LYS B 2 73 ? 49.890 45.868 53.965 1.00 18.01 573 LYS B CA 1
ATOM 4133 C C . LYS B 2 73 ? 51.370 45.939 53.656 1.00 17.52 573 LYS B C 1
ATOM 4134 O O . LYS B 2 73 ? 52.118 46.643 54.346 1.00 18.78 573 LYS B O 1
ATOM 4140 N N . ALA B 2 74 ? 51.807 45.234 52.622 1.00 16.46 574 ALA B N 1
ATOM 4141 C CA . ALA B 2 74 ? 53.207 45.182 52.334 1.00 12.43 574 ALA B CA 1
ATOM 4142 C C . ALA B 2 74 ? 53.673 46.493 51.746 1.00 16.67 574 ALA B C 1
ATOM 4143 O O . ALA B 2 74 ? 54.845 46.782 51.869 1.00 16.97 574 ALA B O 1
ATOM 4145 N N . LYS B 2 75 ? 52.779 47.241 51.066 1.00 10.37 575 LYS B N 1
ATOM 4146 C CA . LYS B 2 75 ? 53.183 48.424 50.293 1.00 11.51 575 LYS B CA 1
ATOM 4147 C C . LYS B 2 75 ? 52.308 49.631 50.632 1.00 12.00 575 LYS B C 1
ATOM 4148 O O . LYS B 2 75 ? 51.808 50.312 49.737 1.00 9.98 575 LYS B O 1
ATOM 4154 N N . SER B 2 76 ? 52.093 49.898 51.922 1.00 12.37 576 SER B N 1
ATOM 4155 C CA . SER B 2 76 ? 51.015 50.790 52.292 1.00 12.46 576 SER B CA 1
ATOM 4156 C C . SER B 2 76 ? 51.286 52.182 51.803 1.00 13.07 576 SER B C 1
ATOM 4157 O O . SER B 2 76 ? 50.330 52.966 51.652 1.00 14.97 576 SER B O 1
ATOM 4160 N N . ASN B 2 77 ? 52.556 52.526 51.660 1.00 8.71 577 ASN B N 1
ATOM 4161 C CA . ASN B 2 77 ? 52.916 53.882 51.183 1.00 13.30 577 ASN B CA 1
ATOM 4162 C C . ASN B 2 77 ? 53.378 53.974 49.696 1.00 8.54 577 ASN B C 1
ATOM 4163 O O . ASN B 2 77 ? 54.279 54.752 49.314 1.00 9.94 577 ASN B O 1
ATOM 4168 N N . PHE B 2 78 ? 52.733 53.158 48.887 1.00 10.55 578 PHE B N 1
ATOM 4169 C CA . PHE B 2 78 ? 52.862 53.135 47.445 1.00 7.13 578 PHE B CA 1
ATOM 4170 C C . PHE B 2 78 ? 51.474 53.387 46.923 1.00 8.44 578 PHE B C 1
ATOM 4171 O O . PHE B 2 78 ? 50.492 53.062 47.616 1.00 8.39 578 PHE B O 1
ATOM 4179 N N . TYR B 2 79 ? 51.360 53.911 45.701 1.00 7.32 579 TYR B N 1
ATOM 4180 C CA . TYR B 2 79 ? 50.095 53.807 44.911 1.00 5.10 579 TYR B CA 1
ATOM 4181 C C . TYR B 2 79 ? 49.965 52.387 44.487 1.00 8.58 579 TYR B C 1
ATOM 4182 O O . TYR B 2 79 ? 51.007 51.744 44.149 1.00 8.61 579 TYR B O 1
ATOM 4191 N N . ILE B 2 80 ? 48.722 51.902 44.450 1.00 10.48 580 ILE B N 1
ATOM 4192 C CA . ILE B 2 80 ? 48.385 50.504 44.057 1.00 5.54 580 ILE B CA 1
ATOM 4193 C C . ILE B 2 80 ? 47.142 50.629 43.235 1.00 9.28 580 ILE B C 1
ATOM 4194 O O . ILE B 2 80 ? 46.155 51.335 43.637 1.00 6.25 580 ILE B O 1
ATOM 4199 N N . LYS B 2 81 ? 47.140 49.928 42.096 1.00 6.50 581 LYS B N 1
ATOM 4200 C CA . LYS B 2 81 ? 46.008 49.920 41.226 1.00 6.62 581 LYS B CA 1
ATOM 4201 C C . LYS B 2 81 ? 45.584 48.543 40.810 1.00 4.16 581 LYS B C 1
ATOM 4202 O O . LYS B 2 81 ? 46.371 47.584 40.827 1.00 8.70 581 LYS B O 1
ATOM 4208 N N . VAL B 2 82 ? 44.330 48.456 40.386 1.00 5.86 582 VAL B N 1
ATOM 4209 C CA . VAL B 2 82 ? 43.851 47.180 39.892 1.00 9.92 582 VAL B CA 1
ATOM 4210 C C . VAL B 2 82 ? 43.608 47.344 38.440 1.00 7.12 582 VAL B C 1
ATOM 4211 O O . VAL B 2 82 ? 43.089 48.401 38.033 1.00 9.90 582 VAL B O 1
ATOM 4215 N N . VAL B 2 83 ? 43.967 46.347 37.642 1.00 5.66 583 VAL B N 1
ATOM 4216 C CA . VAL B 2 83 ? 43.935 46.550 36.201 1.00 7.55 583 VAL B CA 1
ATOM 4217 C C . VAL B 2 83 ? 43.193 45.382 35.587 1.00 9.07 583 VAL B C 1
ATOM 4218 O O . VAL B 2 83 ? 43.408 44.271 35.995 1.00 12.94 583 VAL B O 1
ATOM 4222 N N . GLY B 2 84 ? 42.294 45.613 34.632 1.00 9.50 584 GLY B N 1
ATOM 4223 C CA . GLY B 2 84 ? 41.596 44.461 34.011 1.00 9.16 584 GLY B CA 1
ATOM 4224 C C . GLY B 2 84 ? 41.947 44.428 32.545 1.00 8.60 584 GLY B C 1
ATOM 4225 O O . GLY B 2 84 ? 41.719 45.442 31.817 1.00 10.36 584 GLY B O 1
ATOM 4226 N N . PHE B 2 85 ? 42.525 43.291 32.116 1.00 7.81 585 PHE B N 1
ATOM 4227 C CA . PHE B 2 85 ? 43.022 43.081 30.759 1.00 8.97 585 PHE B CA 1
ATOM 4228 C C . PHE B 2 85 ? 41.976 42.253 30.031 1.00 9.51 585 PHE B C 1
ATOM 4229 O O . PHE B 2 85 ? 41.573 41.175 30.520 1.00 6.77 585 PHE B O 1
ATOM 4237 N N . SER B 2 86 ? 41.544 42.768 28.874 1.00 11.01 586 SER B N 1
ATOM 4238 C CA . SER B 2 86 ? 40.659 42.042 27.969 1.00 8.33 586 SER B CA 1
ATOM 4239 C C . SER B 2 86 ? 41.478 41.338 26.893 1.00 10.96 586 SER B C 1
ATOM 4240 O O . SER B 2 86 ? 42.437 41.926 26.317 1.00 7.99 586 SER B O 1
ATOM 4243 N N . SER B 2 87 ? 41.104 40.095 26.594 1.00 8.12 587 SER B N 1
ATOM 4244 C CA . SER B 2 87 ? 41.834 39.332 25.604 1.00 10.59 587 SER B CA 1
ATOM 4245 C C . SER B 2 87 ? 40.969 39.217 24.381 1.00 10.95 587 SER B C 1
ATOM 4246 O O . SER B 2 87 ? 41.249 38.439 23.483 1.00 8.72 587 SER B O 1
ATOM 4249 N N . GLU B 2 88 ? 39.918 40.023 24.334 1.00 10.41 588 GLU B N 1
ATOM 4250 C CA . GLU B 2 88 ? 39.048 40.008 23.200 1.00 13.69 588 GLU B CA 1
ATOM 4251 C C . GLU B 2 88 ? 39.790 40.518 21.945 1.00 13.59 588 GLU B C 1
ATOM 4252 O O . GLU B 2 88 ? 40.420 41.543 22.021 1.00 15.19 588 GLU B O 1
ATOM 4258 N N . ARG B 2 89 ? 39.744 39.766 20.842 1.00 8.45 589 ARG B N 1
ATOM 4259 C CA . ARG B 2 89 ? 40.447 40.126 19.602 1.00 7.27 589 ARG B CA 1
ATOM 4260 C C . ARG B 2 89 ? 40.146 41.555 19.196 1.00 9.66 589 ARG B C 1
ATOM 4261 O O . ARG B 2 89 ? 39.001 42.009 19.204 1.00 8.73 589 ARG B O 1
ATOM 4269 N N . GLY B 2 90 ? 41.174 42.289 18.811 1.00 12.02 590 GLY B N 1
ATOM 4270 C CA . GLY B 2 90 ? 40.930 43.672 18.463 1.00 12.05 590 GLY B CA 1
ATOM 4271 C C . GLY B 2 90 ? 40.959 44.608 19.662 1.00 16.96 590 GLY B C 1
ATOM 4272 O O . GLY B 2 90 ? 40.985 45.845 19.463 1.00 14.51 590 GLY B O 1
ATOM 4273 N N . ILE B 2 91 ? 40.958 44.050 20.895 1.00 10.24 591 ILE B N 1
ATOM 4274 C CA . ILE B 2 91 ? 41.118 44.911 22.077 1.00 11.49 591 ILE B CA 1
ATOM 4275 C C . ILE B 2 91 ? 42.452 44.491 22.636 1.00 9.25 591 ILE B C 1
ATOM 4276 O O . ILE B 2 91 ? 43.453 45.175 22.458 1.00 8.81 591 ILE B O 1
ATOM 4281 N N . GLU B 2 92 ? 42.494 43.336 23.260 1.00 6.47 592 GLU B N 1
ATOM 4282 C CA . GLU B 2 92 ? 43.763 42.811 23.748 1.00 3.97 592 GLU B CA 1
ATOM 4283 C C . GLU B 2 92 ? 44.616 43.855 24.486 1.00 8.26 592 GLU B C 1
ATOM 4284 O O . GLU B 2 92 ? 45.783 44.144 24.131 1.00 9.67 592 GLU B O 1
ATOM 4290 N N . SER B 2 93 ? 44.044 44.394 25.551 1.00 9.82 593 SER B N 1
ATOM 4291 C CA . SER B 2 93 ? 44.612 45.555 26.192 1.00 7.25 593 SER B CA 1
ATOM 4292 C C . SER B 2 93 ? 43.884 45.741 27.497 1.00 9.12 593 SER B C 1
ATOM 4293 O O . SER B 2 93 ? 42.916 45.020 27.794 1.00 9.06 593 SER B O 1
ATOM 4296 N N . THR B 2 94 ? 44.330 46.744 28.258 1.00 5.14 594 THR B N 1
ATOM 4297 C CA . THR B 2 94 ? 43.574 47.229 29.404 1.00 5.41 594 THR B CA 1
ATOM 4298 C C . THR B 2 94 ? 42.223 47.839 29.031 1.00 7.90 594 THR B C 1
ATOM 4299 O O . THR B 2 94 ? 42.125 48.583 28.060 1.00 10.60 594 THR B O 1
ATOM 4303 N N . ILE B 2 95 ? 41.163 47.490 29.765 1.00 6.64 595 ILE B N 1
ATOM 4304 C CA . ILE B 2 95 ? 39.908 48.163 29.639 1.00 6.00 595 ILE B CA 1
ATOM 4305 C C . ILE B 2 95 ? 39.414 48.827 30.938 1.00 7.82 595 ILE B C 1
ATOM 4306 O O . ILE B 2 95 ? 38.360 49.439 30.923 1.00 3.47 595 ILE B O 1
ATOM 4311 N N . ILE B 2 96 ? 40.160 48.706 32.046 1.00 4.02 596 ILE B N 1
ATOM 4312 C CA . ILE B 2 96 ? 39.812 49.431 33.246 1.00 3.85 596 ILE B CA 1
ATOM 4313 C C . ILE B 2 96 ? 41.048 49.396 34.142 1.00 7.01 596 ILE B C 1
ATOM 4314 O O . ILE B 2 96 ? 41.789 48.376 34.135 1.00 5.52 596 ILE B O 1
ATOM 4319 N N . SER B 2 97 ? 41.272 50.473 34.885 1.00 3.82 597 SER B N 1
ATOM 4320 C CA . SER B 2 97 ? 42.477 50.612 35.788 1.00 3.55 597 SER B CA 1
ATOM 4321 C C . SER B 2 97 ? 42.175 51.686 36.843 1.00 6.10 597 SER B C 1
ATOM 4322 O O . SER B 2 97 ? 41.969 52.842 36.497 1.00 9.02 597 SER B O 1
ATOM 4325 N N . PHE B 2 98 ? 42.073 51.302 38.125 1.00 6.78 598 PHE B N 1
ATOM 4326 C CA . PHE B 2 98 ? 41.739 52.295 39.128 1.00 5.43 598 PHE B CA 1
ATOM 4327 C C . PHE B 2 98 ? 42.578 52.098 40.397 1.00 6.45 598 PHE B C 1
ATOM 4328 O O . PHE B 2 98 ? 43.066 50.973 40.766 1.00 6.56 598 PHE B O 1
ATOM 4336 N N . ILE B 2 99 ? 42.742 53.209 41.076 1.00 7.35 599 ILE B N 1
ATOM 4337 C CA . ILE B 2 99 ? 43.537 53.279 42.244 1.00 8.08 599 ILE B CA 1
ATOM 4338 C C . ILE B 2 99 ? 42.764 52.726 43.453 1.00 8.36 599 ILE B C 1
ATOM 4339 O O . ILE B 2 99 ? 41.594 53.077 43.689 1.00 5.91 599 ILE B O 1
ATOM 4344 N N . VAL B 2 100 ? 43.458 51.863 44.209 1.00 7.28 600 VAL B N 1
ATOM 4345 C CA . VAL B 2 100 ? 42.932 51.249 45.473 1.00 8.73 600 VAL B CA 1
ATOM 4346 C C . VAL B 2 100 ? 43.816 51.540 46.672 1.00 8.55 600 VAL B C 1
ATOM 4347 O O . VAL B 2 100 ? 43.531 51.117 47.809 1.00 12.35 600 VAL B O 1
ATOM 4351 N N . ASN B 2 101 ? 44.932 52.204 46.431 1.00 8.24 601 ASN B N 1
ATOM 4352 C CA . ASN B 2 101 ? 45.696 52.754 47.556 1.00 9.30 601 ASN B CA 1
ATOM 4353 C C . ASN B 2 101 ? 46.515 53.937 47.158 1.00 9.27 601 ASN B C 1
ATOM 4354 O O . ASN B 2 101 ? 47.206 53.865 46.141 1.00 7.01 601 ASN B O 1
ATOM 4359 N N . ARG B 2 102 ? 46.502 54.997 47.982 1.00 10.99 602 ARG B N 1
ATOM 4360 C CA . ARG B 2 102 ? 47.376 56.168 47.790 1.00 12.38 602 ARG B CA 1
ATOM 4361 C C . ARG B 2 102 ? 48.268 56.365 48.993 1.00 11.82 602 ARG B C 1
ATOM 4362 O O . ARG B 2 102 ? 47.866 56.087 50.095 1.00 15.49 602 ARG B O 1
ATOM 4370 N N . PRO B 2 103 ? 49.486 56.866 48.806 1.00 14.04 603 PRO B N 1
ATOM 4371 C CA . PRO B 2 103 ? 50.254 57.281 49.995 1.00 15.36 603 PRO B CA 1
ATOM 4372 C C . PRO B 2 103 ? 49.538 58.427 50.754 1.00 18.27 603 PRO B C 1
ATOM 4373 O O . PRO B 2 103 ? 48.531 58.960 50.271 1.00 14.90 603 PRO B O 1
ATOM 4377 N N . LYS B 2 104 ? 49.963 58.731 51.987 1.00 22.90 604 LYS B N 1
ATOM 4378 C CA . LYS B 2 104 ? 49.163 59.638 52.832 1.00 25.41 604 LYS B CA 1
ATOM 4379 C C . LYS B 2 104 ? 49.293 61.068 52.380 1.00 24.78 604 LYS B C 1
ATOM 4380 O O . LYS B 2 104 ? 48.374 61.860 52.531 1.00 23.86 604 LYS B O 1
ATOM 4386 N N . HIS B 2 105 ? 50.447 61.424 51.829 1.00 20.52 605 HIS B N 1
ATOM 4387 C CA . HIS B 2 105 ? 50.559 62.789 51.307 1.00 19.41 605 HIS B CA 1
ATOM 4388 C C . HIS B 2 105 ? 51.234 62.734 49.957 1.00 10.44 605 HIS B C 1
ATOM 4389 O O . HIS B 2 105 ? 52.275 62.111 49.813 1.00 11.23 605 HIS B O 1
ATOM 4396 N N . GLU B 2 106 ? 50.639 63.380 48.971 1.00 8.29 606 GLU B N 1
ATOM 4397 C CA . GLU B 2 106 ? 51.255 63.528 47.630 1.00 8.33 606 GLU B CA 1
ATOM 4398 C C . GLU B 2 106 ? 51.796 64.961 47.402 1.00 9.68 606 GLU B C 1
ATOM 4399 O O . GLU B 2 106 ? 51.016 65.886 47.267 1.00 9.11 606 GLU B O 1
ATOM 4405 N N . PRO B 2 107 ? 53.122 65.150 47.373 1.00 9.72 607 PRO B N 1
ATOM 4406 C CA . PRO B 2 107 ? 53.649 66.497 47.096 1.00 9.62 607 PRO B CA 1
ATOM 4407 C C . PRO B 2 107 ? 53.548 66.941 45.625 1.00 11.59 607 PRO B C 1
ATOM 4408 O O . PRO B 2 107 ? 53.571 68.159 45.366 1.00 9.88 607 PRO B O 1
ATOM 4412 N N . GLY B 2 108 ? 53.454 65.990 44.670 1.00 7.18 608 GLY B N 1
ATOM 4413 C CA . GLY B 2 108 ? 53.208 66.393 43.278 1.00 6.71 608 GLY B CA 1
ATOM 4414 C C . GLY B 2 108 ? 54.505 66.449 42.468 1.00 8.44 608 GLY B C 1
ATOM 4415 O O . GLY B 2 108 ? 55.398 65.627 42.664 1.00 11.68 608 GLY B O 1
ATOM 4416 N N . PHE B 2 109 ? 54.583 67.402 41.537 1.00 6.36 609 PHE B N 1
ATOM 4417 C CA . PHE B 2 109 ? 55.560 67.359 40.442 1.00 2.76 609 PHE B CA 1
ATOM 4418 C C . PHE B 2 109 ? 56.322 68.630 40.250 1.00 2.08 609 PHE B C 1
ATOM 4419 O O . PHE B 2 109 ? 55.750 69.657 40.361 1.00 3.51 609 PHE B O 1
ATOM 4427 N N . ASN B 2 110 ? 57.618 68.535 39.983 1.00 5.34 610 ASN B N 1
ATOM 4428 C CA . ASN B 2 110 ? 58.398 69.676 39.575 1.00 7.51 610 ASN B CA 1
ATOM 4429 C C . ASN B 2 110 ? 58.235 69.815 38.069 1.00 5.59 610 ASN B C 1
ATOM 4430 O O . ASN B 2 110 ? 58.235 68.824 37.392 1.00 9.64 610 ASN B O 1
ATOM 4435 N N . LEU B 2 111 ? 58.077 71.042 37.566 1.00 5.17 611 LEU B N 1
ATOM 4436 C CA . LEU B 2 111 ? 58.059 71.302 36.118 1.00 3.54 611 LEU B CA 1
ATOM 4437 C C . LEU B 2 111 ? 59.377 72.002 35.712 1.00 4.59 611 LEU B C 1
ATOM 4438 O O . LEU B 2 111 ? 59.695 73.106 36.208 1.00 8.36 611 LEU B O 1
ATOM 4443 N N . ILE B 2 112 ? 60.121 71.360 34.797 1.00 6.30 612 ILE B N 1
ATOM 4444 C CA . ILE B 2 112 ? 61.440 71.839 34.345 1.00 3.35 612 ILE B CA 1
ATOM 4445 C C . ILE B 2 112 ? 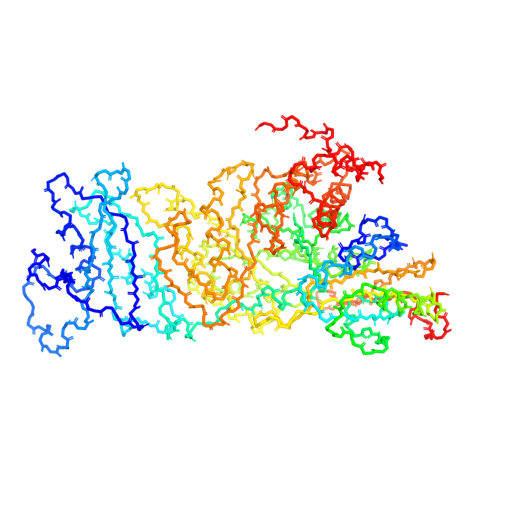61.320 72.379 32.914 1.00 5.24 612 ILE B C 1
ATOM 4446 O O . ILE B 2 112 ? 60.701 71.737 32.083 1.00 5.07 612 ILE B O 1
ATOM 4451 N N . ARG B 2 113 ? 61.832 73.579 32.653 1.00 6.05 613 ARG B N 1
ATOM 4452 C CA . ARG B 2 113 ? 61.702 74.200 31.315 1.00 2.88 613 ARG B CA 1
ATOM 4453 C C . ARG B 2 113 ? 63.097 74.428 30.758 1.00 7.56 613 ARG B C 1
ATOM 4454 O O . ARG B 2 113 ? 63.814 75.338 31.220 1.00 5.87 613 ARG B O 1
ATOM 4462 N N . GLN B 2 114 ? 63.492 73.649 29.757 1.00 4.50 614 GLN B N 1
ATOM 4463 C CA . GLN B 2 114 ? 64.811 73.849 29.172 1.00 8.14 614 GLN B CA 1
ATOM 4464 C C . GLN B 2 114 ? 64.544 74.712 27.940 1.00 8.47 614 GLN B C 1
ATOM 4465 O O . GLN B 2 114 ? 63.692 74.354 27.117 1.00 10.61 614 GLN B O 1
ATOM 4471 N N . GLU B 2 115 ? 65.212 75.852 27.857 1.00 7.50 615 GLU B N 1
ATOM 4472 C CA . GLU B 2 115 ? 64.981 76.797 26.754 1.00 4.90 615 GLU B CA 1
ATOM 4473 C C . GLU B 2 115 ? 65.754 76.363 25.536 1.00 9.20 615 GLU B C 1
ATOM 4474 O O . GLU B 2 115 ? 66.975 76.109 25.593 1.00 7.27 615 GLU B O 1
ATOM 4480 N N . ASP B 2 116 ? 65.040 76.239 24.434 1.00 7.36 616 ASP B N 1
ATOM 4481 C CA . ASP B 2 116 ? 65.608 75.660 23.226 1.00 7.72 616 ASP B CA 1
ATOM 4482 C C . ASP B 2 116 ? 65.582 76.701 22.071 1.00 8.71 616 ASP B C 1
ATOM 4483 O O . ASP B 2 116 ? 65.852 77.900 22.278 1.00 9.38 616 ASP B O 1
ATOM 4488 N N . LYS B 2 117 ? 65.256 76.312 20.851 1.00 4.58 617 LYS B N 1
ATOM 4489 C CA . LYS B 2 117 ? 65.404 77.386 19.828 1.00 8.91 617 LYS B CA 1
ATOM 4490 C C . LYS B 2 117 ? 64.319 78.444 19.880 1.00 1.00 617 LYS B C 1
ATOM 4491 O O . LYS B 2 117 ? 63.202 78.107 20.275 1.00 2.69 617 LYS B O 1
ATOM 4497 N N . SER B 2 118 ? 64.646 79.682 19.472 1.00 1.00 618 SER B N 1
ATOM 4498 C CA . SER B 2 118 ? 63.677 80.800 19.560 1.00 2.15 618 SER B CA 1
ATOM 4499 C C . SER B 2 118 ? 63.020 80.752 20.891 1.00 1.00 618 SER B C 1
ATOM 4500 O O . SER B 2 118 ? 63.712 80.814 21.900 1.00 6.55 618 SER B O 1
ATOM 4503 N N . ARG B 2 119 ? 61.685 80.628 20.899 1.00 3.24 619 ARG B N 1
ATOM 4504 C CA . ARG B 2 119 ? 60.846 80.653 22.107 1.00 5.31 619 ARG B CA 1
ATOM 4505 C C . ARG B 2 119 ? 60.457 79.237 22.565 1.00 6.42 619 ARG B C 1
ATOM 4506 O O . ARG B 2 119 ? 59.789 79.077 23.579 1.00 6.05 619 ARG B O 1
ATOM 4514 N N . SER B 2 120 ? 60.896 78.197 21.858 1.00 8.10 620 SER B N 1
ATOM 4515 C CA . SER B 2 120 ? 60.430 76.850 22.284 1.00 5.54 620 SER B CA 1
ATOM 4516 C C . SER B 2 120 ? 61.028 76.399 23.614 1.00 5.26 620 SER B C 1
ATOM 4517 O O . SER B 2 120 ? 62.082 76.909 24.046 1.00 3.65 620 SER B O 1
ATOM 4520 N N . ILE B 2 121 ? 60.346 75.472 24.310 1.00 1.00 621 ILE B N 1
ATOM 4521 C CA . ILE B 2 121 ? 60.882 74.943 25.530 1.00 3.06 621 ILE B CA 1
ATOM 4522 C C . ILE B 2 121 ? 60.776 73.392 25.457 1.00 6.24 621 ILE B C 1
ATOM 4523 O O . ILE B 2 121 ? 59.832 72.848 24.857 1.00 7.96 621 ILE B O 1
ATOM 4528 N N . LYS B 2 122 ? 61.718 72.679 26.047 1.00 3.64 622 LYS B N 1
ATOM 4529 C CA . LYS B 2 122 ? 61.640 71.249 26.207 1.00 5.38 622 LYS B CA 1
ATOM 4530 C C . LYS B 2 122 ? 61.305 71.037 27.688 1.00 3.16 622 LYS B C 1
ATOM 4531 O O . LYS B 2 122 ? 62.035 71.495 28.544 1.00 4.82 622 LYS B O 1
ATOM 4537 N N . TYR B 2 123 ? 60.172 70.415 27.971 1.00 3.85 623 TYR B N 1
ATOM 4538 C CA . TYR B 2 123 ? 59.647 70.235 29.345 1.00 4.30 623 TYR B CA 1
ATOM 4539 C C . TYR B 2 123 ? 59.979 68.870 29.870 1.00 7.17 623 TYR B C 1
ATOM 4540 O O . TYR B 2 123 ? 59.888 67.868 29.120 1.00 3.46 623 TYR B O 1
ATOM 4549 N N . SER B 2 124 ? 60.348 68.830 31.151 1.00 4.26 624 SER B N 1
ATOM 4550 C CA . SER B 2 124 ? 60.202 67.614 31.908 1.00 7.87 624 SER B CA 1
ATOM 4551 C C . SER B 2 124 ? 59.326 67.867 33.156 1.00 9.08 624 SER B C 1
ATOM 4552 O O . SER B 2 124 ? 59.262 68.951 33.734 1.00 6.84 624 SER B O 1
ATOM 4555 N N . ILE B 2 125 ? 58.751 66.774 33.603 1.00 7.89 625 ILE B N 1
ATOM 4556 C CA . ILE B 2 125 ? 58.001 66.702 34.806 1.00 9.87 625 ILE B CA 1
ATOM 4557 C C . ILE B 2 125 ? 58.669 65.634 35.653 1.00 6.40 625 ILE B C 1
ATOM 4558 O O . ILE B 2 125 ? 58.986 64.568 35.158 1.00 3.88 625 ILE B O 1
ATOM 4563 N N . GLN B 2 126 ? 58.844 65.903 36.939 1.00 6.97 626 GLN B N 1
ATOM 4564 C CA . GLN B 2 126 ? 59.535 64.967 37.818 1.00 5.94 626 GLN B CA 1
ATOM 4565 C C . GLN B 2 126 ? 58.817 64.929 39.172 1.00 10.14 626 GLN B C 1
ATOM 4566 O O . GLN B 2 126 ? 58.594 65.956 39.788 1.00 9.98 626 GLN B O 1
ATOM 4572 N N . ALA B 2 127 ? 58.400 63.753 39.617 1.00 5.51 627 ALA B N 1
ATOM 4573 C CA . ALA B 2 127 ? 57.685 63.728 40.867 1.00 7.63 627 ALA B CA 1
ATOM 4574 C C . ALA B 2 127 ? 58.653 64.064 42.009 1.00 6.78 627 ALA B C 1
ATOM 4575 O O . ALA B 2 127 ? 59.765 63.528 42.061 1.00 11.59 627 ALA B O 1
ATOM 4577 N N . TYR B 2 128 ? 58.223 64.895 42.959 1.00 5.84 628 TYR B N 1
ATOM 4578 C CA . TYR B 2 128 ? 59.133 65.241 44.044 1.00 5.20 628 TYR B CA 1
ATOM 4579 C C . TYR B 2 128 ? 59.630 64.037 44.796 1.00 4.66 628 TYR B C 1
ATOM 4580 O O . TYR B 2 128 ? 60.784 63.968 45.170 1.00 4.65 628 TYR B O 1
ATOM 4589 N N . GLU B 2 129 ? 58.783 63.040 45.019 1.00 6.56 629 GLU B N 1
ATOM 4590 C CA . GLU B 2 129 ? 59.316 61.924 45.815 1.00 2.40 629 GLU B CA 1
ATOM 4591 C C . GLU B 2 129 ? 60.456 61.215 45.078 1.00 6.55 629 GLU B C 1
ATOM 4592 O O . GLU B 2 129 ? 61.221 60.503 45.686 1.00 9.10 629 GLU B O 1
ATOM 4598 N N . THR B 2 130 ? 60.584 61.401 43.766 1.00 4.78 630 THR B N 1
ATOM 4599 C CA . THR B 2 130 ? 61.627 60.619 43.085 1.00 5.97 630 THR B CA 1
ATOM 4600 C C . THR B 2 130 ? 62.957 61.345 43.170 1.00 6.70 630 THR B C 1
ATOM 4601 O O . THR B 2 130 ? 63.940 60.851 42.654 1.00 5.70 630 THR B O 1
ATOM 4605 N N . TYR B 2 131 ? 62.988 62.539 43.780 1.00 5.78 631 TYR B N 1
ATOM 4606 C CA . TYR B 2 131 ? 64.285 63.016 44.140 1.00 10.19 631 TYR B CA 1
ATOM 4607 C C . TYR B 2 131 ? 64.852 62.219 45.315 1.00 12.03 631 TYR B C 1
ATOM 4608 O O . TYR B 2 131 ? 66.011 62.436 45.684 1.00 11.28 631 TYR B O 1
ATOM 4617 N N . LYS B 2 132 ? 64.081 61.275 45.873 1.00 9.84 632 LYS B N 1
ATOM 4618 C CA . LYS B 2 132 ? 64.577 60.386 46.983 1.00 8.47 632 LYS B CA 1
ATOM 4619 C C . LYS B 2 132 ? 64.726 58.973 46.484 1.00 8.44 632 LYS B C 1
ATOM 4620 O O . LYS B 2 132 ? 64.023 58.623 45.558 1.00 9.65 632 LYS B O 1
ATOM 4626 N N . PRO B 2 133 ? 65.632 58.143 47.081 1.00 6.77 633 PRO B N 1
ATOM 4627 C CA . PRO B 2 133 ? 65.674 56.708 46.717 1.00 8.21 633 PRO B CA 1
ATOM 4628 C C . PRO B 2 133 ? 64.317 56.015 47.005 1.00 8.20 633 PRO B C 1
ATOM 4629 O O . PRO B 2 133 ? 63.590 56.408 47.925 1.00 7.73 633 PRO B O 1
ATOM 4633 N N . GLU B 2 134 ? 63.976 55.004 46.220 1.00 15.84 634 GLU B N 1
ATOM 4634 C CA . GLU B 2 134 ? 62.741 54.205 46.421 1.00 13.62 634 GLU B CA 1
ATOM 4635 C C . GLU B 2 134 ? 62.404 53.883 47.861 1.00 17.54 634 GLU B C 1
ATOM 4636 O O . GLU B 2 134 ? 61.229 53.946 48.281 1.00 16.10 634 GLU B O 1
ATOM 4642 N N . ASP B 2 135 ? 63.405 53.478 48.637 1.00 14.81 635 ASP B N 1
ATOM 4643 C CA . ASP B 2 135 ? 63.096 52.933 49.933 1.00 16.63 635 ASP B CA 1
ATOM 4644 C C . ASP B 2 135 ? 62.850 54.081 50.873 1.00 16.59 635 ASP B C 1
ATOM 4645 O O . ASP B 2 135 ? 62.477 53.854 52.009 1.00 17.77 635 ASP B O 1
ATOM 4650 N N . GLN B 2 136 ? 63.039 55.324 50.418 1.00 13.40 636 GLN B N 1
ATOM 4651 C CA . GLN B 2 136 ? 62.684 56.477 51.255 1.00 13.11 636 GLN B CA 1
ATOM 4652 C C . GLN B 2 136 ? 61.507 57.330 50.830 1.00 13.08 636 GLN B C 1
ATOM 4653 O O . GLN B 2 136 ? 61.302 58.409 51.401 1.00 16.45 636 GLN B O 1
ATOM 4659 N N . ARG B 2 137 ? 60.730 56.928 49.838 1.00 12.71 637 ARG B N 1
ATOM 4660 C CA . ARG B 2 137 ? 59.637 57.840 49.453 1.00 11.77 637 ARG B CA 1
ATOM 4661 C C . ARG B 2 137 ? 58.427 57.683 50.336 1.00 10.64 637 ARG B C 1
ATOM 4662 O O . ARG B 2 137 ? 58.206 56.588 50.879 1.00 10.21 637 ARG B O 1
ATOM 4670 N N . TYR B 2 138 ? 57.650 58.769 50.412 1.00 8.08 638 TYR B N 1
ATOM 4671 C CA . TYR B 2 138 ? 56.334 58.815 51.025 1.00 8.60 638 TYR B CA 1
ATOM 4672 C C . TYR B 2 138 ? 56.355 58.280 52.414 1.00 14.43 638 TYR B C 1
ATOM 4673 O O . TYR B 2 138 ? 57.270 58.754 53.084 1.00 14.33 638 TYR B O 1
#

B-factor: mean 16.94, std 15.13, range [1.0, 94.93]

Radius of gyration: 26.4 Å; Cα contacts (8 Å, |Δi|>4): 1224; chains: 2; bounding box: 60×56×85 Å

Secondary structure (DSSP, 8-state):
-TIIIIIB-TT-PPPTT-EEEEEEEEE-TTS-HHHHHHHHHHHTSS--SS--GGGGGS-GGGGS-EEEEEEEETTEEEEEEEEEEE-GGGS-TT-HHHHHHHHHSSGGG-TTEEEEEEEEEE--HHHHTTS---SSHHHHHHHHHT--SS-EE---SSSS---HHHHHHHHHHHHHHT-SEEE--TT-SSBTTB-HHHHHHHHHHHHHHHHHHHSS--EEEEE---SSHHHHHHHHHHHHHHT-SEEEEEGGG-HHHHHHHHHHHHHHT-EEEEE-TTTHHHHSSSSSEE-HHHHHHHHHHHT-SEEE---SSSTT---HHHHHHHHHHHH-SEE--BTTTTB-S-EE-TTPPPPEEEE-SS--GGGHHHHHHHH-SS-EE--SHHHHT-TT-HHHHHHHHHHHHHHHHHHHHTT--HHHHHHHHHHHHHH--HHHHHHHHTSS--/-----STTTTSPPPPHHHHHHHHHHHHHTT-EEEEEEES---TT---PEESS--B-S--SHHHHHHHHHHHHHHTTTSEEEEEEEE--TTT-EEEEEEEEE--S----EEEEEEE-STT-EEEEEEEGGGGS-GGG--

CATH classification: 3.30.70.150 (+1 more: 3.20.20.110)